Protein AF-A0A7E6DWJ2-F1 (afdb_monomer_lite)

Sequence (395 aa):
MVIEEVNFMQNHLEIEKTCRESAEALATKLNKENKTLKRISMLYMAKLGPDVITEEINIDEEDSAADPEATADTCVSVQCQKQIKELRDQIVSVQEEKKMLAIELENLKSKLVEVMEEVNKVKQEKEALNSELLDQRKVLEKCNRVSMLAVEEYEEMQVNLELEKDLRKKAESFAQEMFIEQNKLKRQSCLLLQSSAPDQQLLKALDENAKLTQLLEEERIQHQQKVKELEEQLENETLHKEIHNLKQQLELLEEDKKELELKYQNSEEKARNLKHSVDELQKRVNQSENSVPPPPPPPPPLPPPPNPIRSLMSMIRKRSHPSGSGAKKEKAAQPETTEEVTDLKRQAVEEMMDRIKKGVHLRPVSQTARPKAQPESSKGSESAVNELKGILASQ

Organism: NCBI:txid89673

InterPro domains:
  IPR024849 Shootin-1 [PTHR46606] (1-393)

pLDDT: mean 79.04, std 21.77, range [28.67, 98.62]

Radius of gyration: 56.43 Å; chains: 1; bounding box: 131×84×154 Å

Structure (mmCIF, N/CA/C/O backbone):
data_AF-A0A7E6DWJ2-F1
#
_entry.id   AF-A0A7E6DWJ2-F1
#
loop_
_atom_site.group_PDB
_atom_site.id
_atom_site.type_symbol
_atom_site.label_atom_id
_atom_site.label_alt_id
_atom_site.label_comp_id
_atom_site.label_asym_id
_atom_site.label_entity_id
_atom_site.label_seq_id
_atom_site.pdbx_PDB_ins_code
_atom_site.Cartn_x
_atom_site.Cartn_y
_atom_site.Cartn_z
_atom_site.occupancy
_atom_site.B_iso_or_equiv
_atom_site.auth_seq_id
_atom_site.auth_comp_id
_atom_site.auth_asym_id
_atom_site.auth_atom_id
_atom_site.pdbx_PDB_model_num
ATOM 1 N N . MET A 1 1 ? -13.227 -2.130 -19.692 1.00 59.56 1 MET A N 1
ATOM 2 C CA . MET A 1 1 ? -13.832 -1.956 -21.024 1.00 59.56 1 MET A CA 1
ATOM 3 C C . MET A 1 1 ? -13.736 -0.492 -21.452 1.00 59.56 1 MET A C 1
ATOM 5 O O . MET A 1 1 ? -12.669 -0.111 -21.904 1.00 59.56 1 MET A O 1
ATOM 9 N N . VAL A 1 2 ? -14.725 0.370 -21.173 1.00 69.25 2 VAL A N 1
ATOM 10 C CA . VAL A 1 2 ? -14.771 1.763 -21.688 1.00 69.25 2 VAL A CA 1
ATOM 11 C C . VAL A 1 2 ? -13.492 2.589 -21.448 1.00 69.25 2 VAL A C 1
ATOM 13 O O . VAL A 1 2 ? -13.028 3.274 -22.351 1.00 69.25 2 VAL A O 1
ATOM 16 N N . ILE A 1 3 ? -12.882 2.514 -20.258 1.00 79.31 3 ILE A N 1
ATOM 17 C CA . ILE A 1 3 ? -11.639 3.254 -19.944 1.00 79.31 3 ILE A CA 1
ATOM 18 C C . ILE A 1 3 ? -10.444 2.747 -20.777 1.00 79.31 3 ILE A C 1
ATOM 20 O O . ILE A 1 3 ? -9.579 3.529 -21.163 1.00 79.31 3 ILE A O 1
ATOM 24 N N . GLU A 1 4 ? -10.401 1.452 -21.087 1.00 83.75 4 GLU A N 1
ATOM 25 C CA . GLU A 1 4 ? -9.338 0.841 -21.895 1.00 83.75 4 GLU A CA 1
ATOM 26 C C . GLU A 1 4 ? -9.525 1.170 -23.382 1.00 83.75 4 GLU A C 1
ATOM 28 O O . GLU A 1 4 ? -8.551 1.490 -24.056 1.00 83.75 4 GLU A O 1
ATOM 33 N N . GLU A 1 5 ? -10.769 1.196 -23.872 1.00 82.00 5 GLU A N 1
ATOM 34 C CA . GLU A 1 5 ? -11.102 1.648 -25.231 1.00 82.00 5 GLU A CA 1
ATOM 35 C C . GLU A 1 5 ? -10.749 3.129 -25.437 1.00 82.00 5 GLU A C 1
ATOM 37 O O . GLU A 1 5 ? -10.119 3.477 -26.435 1.00 82.00 5 GLU A O 1
ATOM 42 N N . VAL A 1 6 ? -11.070 4.002 -24.472 1.00 88.06 6 VAL A N 1
ATOM 43 C CA . VAL A 1 6 ? -10.685 5.425 -24.513 1.00 88.06 6 VAL A CA 1
ATOM 44 C C . VAL A 1 6 ? -9.163 5.587 -24.522 1.00 88.06 6 VAL A C 1
ATOM 46 O O . VAL A 1 6 ? -8.641 6.314 -25.367 1.00 88.06 6 VAL A O 1
ATOM 49 N N . ASN A 1 7 ? -8.436 4.871 -23.656 1.00 91.31 7 ASN A N 1
ATOM 50 C CA . ASN A 1 7 ? -6.969 4.893 -23.654 1.00 91.31 7 ASN A CA 1
ATOM 51 C C . ASN A 1 7 ? -6.376 4.378 -24.978 1.00 91.31 7 ASN A C 1
ATOM 53 O O . ASN A 1 7 ? -5.409 4.955 -25.476 1.00 91.31 7 ASN A O 1
ATOM 57 N N . PHE A 1 8 ? -6.960 3.335 -25.578 1.00 92.75 8 PHE A N 1
ATOM 58 C CA . PHE A 1 8 ? -6.520 2.796 -26.866 1.00 92.75 8 PHE A CA 1
ATOM 59 C C . PHE A 1 8 ? -6.738 3.794 -28.013 1.00 92.75 8 PHE A C 1
ATOM 61 O O . PHE A 1 8 ? -5.806 4.065 -28.771 1.00 92.75 8 PHE A O 1
ATOM 68 N N . MET A 1 9 ? -7.924 4.411 -28.108 1.00 92.38 9 MET A N 1
ATOM 69 C CA . MET A 1 9 ? -8.188 5.464 -29.100 1.00 92.38 9 MET A CA 1
ATOM 70 C C . MET A 1 9 ? -7.257 6.669 -28.922 1.00 92.38 9 MET A C 1
ATOM 72 O O . MET A 1 9 ? -6.770 7.225 -29.905 1.00 92.38 9 MET A O 1
ATOM 76 N N . GLN A 1 10 ? -6.995 7.075 -27.678 1.00 91.62 10 GLN A N 1
ATOM 77 C CA . GLN A 1 10 ? -6.169 8.243 -27.385 1.00 91.62 10 GLN A CA 1
ATOM 78 C C . GLN A 1 10 ? -4.684 7.999 -27.703 1.00 91.62 10 GLN A C 1
ATOM 80 O O . GLN A 1 10 ? -4.039 8.882 -28.265 1.00 91.62 10 GLN A O 1
ATOM 85 N N . ASN A 1 11 ? -4.178 6.788 -27.448 1.00 94.50 11 ASN A N 1
ATOM 86 C CA . ASN A 1 11 ? -2.853 6.344 -27.888 1.00 94.50 11 ASN A CA 1
ATOM 87 C C . ASN A 1 11 ? -2.760 6.299 -29.428 1.00 94.50 11 ASN A C 1
ATOM 89 O O . ASN A 1 11 ? -1.833 6.858 -30.013 1.00 94.50 11 ASN A O 1
ATOM 93 N N . HIS A 1 12 ? -3.764 5.731 -30.107 1.00 94.25 12 HIS A N 1
ATOM 94 C CA . HIS A 1 12 ? -3.776 5.660 -31.570 1.00 94.25 12 HIS A CA 1
ATOM 95 C C . HIS A 1 12 ? -3.775 7.053 -32.231 1.00 94.25 12 HIS A C 1
ATOM 97 O O . HIS A 1 12 ? -3.041 7.269 -33.195 1.00 94.25 12 HIS A O 1
ATOM 103 N N . LEU A 1 13 ? -4.512 8.016 -31.665 1.00 94.88 13 LEU A N 1
ATOM 104 C CA . LEU A 1 13 ? -4.525 9.420 -32.097 1.00 94.88 13 LEU A CA 1
ATOM 105 C C . LEU A 1 13 ? -3.175 10.135 -31.875 1.00 94.88 13 LEU A C 1
ATOM 107 O O . LEU A 1 13 ? -2.822 11.046 -32.625 1.00 94.88 13 LEU A O 1
ATOM 111 N N . GLU A 1 14 ? -2.417 9.757 -30.846 1.00 95.81 14 GLU A N 1
ATOM 112 C CA . GLU A 1 14 ? -1.074 10.290 -30.579 1.00 95.81 14 GLU A CA 1
ATOM 113 C C . GLU A 1 14 ? -0.033 9.727 -31.566 1.00 95.81 14 GLU A C 1
ATOM 115 O O . GLU A 1 14 ? 0.797 10.474 -32.096 1.00 95.81 14 GLU A O 1
ATOM 120 N N . ILE A 1 15 ? -0.154 8.443 -31.920 1.00 95.50 15 ILE A N 1
ATOM 121 C CA . ILE A 1 15 ? 0.609 7.822 -33.014 1.00 95.50 15 ILE A CA 1
ATOM 122 C C . ILE A 1 15 ? 0.275 8.496 -34.356 1.00 95.50 15 ILE A C 1
ATOM 124 O O . ILE A 1 15 ? 1.183 8.876 -35.091 1.00 95.50 15 ILE A O 1
ATOM 128 N N . GLU A 1 16 ? -1.005 8.718 -34.676 1.00 94.19 16 GLU A N 1
ATOM 129 C CA . GLU A 1 16 ? -1.406 9.362 -35.937 1.00 94.19 16 GLU A CA 1
ATOM 130 C C . GLU A 1 16 ? -0.811 10.776 -36.076 1.00 94.19 16 GLU A C 1
ATOM 132 O O . GLU A 1 16 ? -0.234 11.111 -37.116 1.00 94.19 16 GLU A O 1
ATOM 137 N N . LYS A 1 17 ? -0.878 11.589 -35.011 1.00 95.62 17 LYS A N 1
ATOM 138 C CA . LYS A 1 17 ? -0.274 12.932 -34.975 1.00 95.62 17 LYS A CA 1
ATOM 139 C C . LYS A 1 17 ? 1.234 12.895 -35.198 1.00 95.62 17 LYS A C 1
ATOM 141 O O . LYS A 1 17 ? 1.729 13.593 -36.079 1.00 95.62 17 LYS A O 1
ATOM 146 N N . THR A 1 18 ? 1.959 12.067 -34.447 1.00 95.00 18 THR A N 1
ATOM 147 C CA . THR A 1 18 ? 3.427 11.996 -34.545 1.00 95.00 18 THR A CA 1
ATOM 148 C C . THR A 1 18 ? 3.890 11.455 -35.903 1.00 95.00 18 THR A C 1
ATOM 150 O O . THR A 1 18 ? 4.843 11.986 -36.482 1.00 95.00 18 THR A O 1
ATOM 153 N N . CYS A 1 19 ? 3.173 10.489 -36.489 1.00 94.19 19 CYS A N 1
ATOM 154 C CA . CYS A 1 19 ? 3.393 10.053 -37.870 1.00 94.19 19 CYS A CA 1
ATOM 155 C C . CYS A 1 19 ? 3.155 11.184 -38.885 1.00 94.19 19 CYS A C 1
ATOM 157 O O . CYS A 1 19 ? 3.979 11.382 -39.783 1.00 94.19 19 CYS A O 1
ATOM 159 N N . ARG A 1 20 ? 2.067 11.953 -38.741 1.00 96.25 20 ARG A N 1
ATOM 160 C CA . ARG A 1 20 ? 1.750 13.084 -39.626 1.00 96.25 20 ARG A CA 1
ATOM 161 C C . ARG A 1 20 ? 2.805 14.193 -39.542 1.00 96.25 20 ARG A C 1
ATOM 163 O O . ARG A 1 20 ? 3.290 14.649 -40.575 1.00 96.25 20 ARG A O 1
ATOM 170 N N . GLU A 1 21 ? 3.181 14.610 -38.337 1.00 95.69 21 GLU A N 1
ATOM 171 C CA . GLU A 1 21 ? 4.186 15.657 -38.106 1.00 95.69 21 GLU A CA 1
ATOM 172 C C . GLU A 1 21 ? 5.560 15.253 -38.668 1.00 95.69 21 GLU A C 1
ATOM 174 O O . GLU A 1 21 ? 6.230 16.056 -39.324 1.00 95.69 21 GLU A O 1
ATOM 179 N N . SER A 1 22 ? 5.942 13.981 -38.510 1.00 93.62 22 SER A N 1
ATOM 180 C CA . SER A 1 22 ? 7.148 13.406 -39.121 1.00 93.62 22 SER A CA 1
ATOM 181 C C . SER A 1 22 ? 7.098 13.439 -40.658 1.00 93.62 22 SER A C 1
ATOM 183 O O . SER A 1 22 ? 8.066 13.846 -41.308 1.00 93.62 22 SER A O 1
ATOM 185 N N . ALA A 1 23 ? 5.953 13.096 -41.261 1.00 94.56 23 ALA A N 1
ATOM 186 C CA . ALA A 1 23 ? 5.762 13.152 -42.711 1.00 94.56 23 ALA A CA 1
ATOM 187 C C . ALA A 1 23 ? 5.827 14.591 -43.263 1.00 94.56 23 ALA A C 1
ATOM 189 O O . ALA A 1 23 ? 6.467 14.828 -44.291 1.00 94.56 23 ALA A O 1
ATOM 190 N N . GLU A 1 24 ? 5.237 15.572 -42.571 1.00 94.81 24 GLU A N 1
ATOM 191 C CA . GLU A 1 24 ? 5.349 16.994 -42.930 1.00 94.81 24 GLU A CA 1
ATOM 192 C C . GLU A 1 24 ? 6.799 17.501 -42.811 1.00 94.81 24 GLU A C 1
ATOM 194 O O . GLU A 1 24 ? 7.310 18.174 -43.717 1.00 94.81 24 GLU A O 1
ATOM 199 N N . ALA A 1 25 ? 7.512 17.126 -41.745 1.00 95.31 25 ALA A N 1
ATOM 200 C CA . ALA A 1 25 ? 8.926 17.452 -41.575 1.00 95.31 25 ALA A CA 1
ATOM 201 C C . ALA A 1 25 ? 9.788 16.871 -42.715 1.00 95.31 25 ALA A C 1
ATOM 203 O O . ALA A 1 25 ? 10.591 17.596 -43.316 1.00 95.31 25 ALA A O 1
ATOM 204 N N . LEU A 1 26 ? 9.573 15.602 -43.081 1.00 94.62 26 LEU A N 1
ATOM 205 C CA . LEU A 1 26 ? 10.263 14.945 -44.193 1.00 94.62 26 LEU A CA 1
ATOM 206 C C . LEU A 1 26 ? 9.950 15.617 -45.540 1.00 94.62 26 LEU A C 1
ATOM 208 O O . LEU A 1 26 ? 10.868 15.904 -46.312 1.00 94.62 26 LEU A O 1
ATOM 212 N N . ALA A 1 27 ? 8.683 15.946 -45.806 1.00 95.31 27 ALA A N 1
ATOM 213 C CA . ALA A 1 27 ? 8.269 16.624 -47.033 1.00 95.31 27 ALA A CA 1
ATOM 214 C C . ALA A 1 27 ? 8.896 18.026 -47.165 1.00 95.31 27 ALA A C 1
ATOM 216 O O . ALA A 1 27 ? 9.383 18.395 -48.240 1.00 95.31 27 ALA A O 1
ATOM 217 N N . THR A 1 28 ? 8.960 18.810 -46.080 1.00 93.50 28 THR A N 1
ATOM 218 C CA . THR A 1 28 ? 9.635 20.121 -46.121 1.00 93.50 28 THR A CA 1
ATOM 219 C C . THR A 1 28 ? 11.152 19.996 -46.281 1.00 93.50 28 THR A C 1
ATOM 221 O O . THR A 1 28 ? 11.749 20.841 -46.957 1.00 93.50 28 THR A O 1
ATOM 224 N N . LYS A 1 29 ? 11.782 18.947 -45.731 1.00 96.06 29 LYS A N 1
ATOM 225 C CA . LYS A 1 29 ? 13.204 18.633 -45.949 1.00 96.06 29 LYS A CA 1
ATOM 226 C C . LYS A 1 29 ? 13.476 18.282 -47.416 1.00 96.06 29 LYS A C 1
ATOM 228 O O . LYS A 1 29 ? 14.264 18.979 -48.055 1.00 96.06 29 LYS A O 1
ATOM 233 N N . LEU A 1 30 ? 12.745 17.322 -47.986 1.00 94.00 30 LEU A N 1
ATOM 234 C CA . LEU A 1 30 ? 12.874 16.922 -49.394 1.00 94.00 30 LEU A CA 1
ATOM 235 C C . LEU A 1 30 ? 12.622 18.085 -50.368 1.00 94.00 30 LEU A C 1
ATOM 237 O O . LEU A 1 30 ? 13.279 18.171 -51.405 1.00 94.00 30 LEU A O 1
ATOM 241 N N . ASN A 1 31 ? 11.721 19.017 -50.040 1.00 93.88 31 ASN A N 1
ATOM 242 C CA . ASN A 1 31 ? 11.476 20.228 -50.834 1.00 93.88 31 ASN A CA 1
ATOM 243 C C . ASN A 1 31 ? 12.659 21.222 -50.757 1.00 93.88 31 ASN A C 1
ATOM 245 O O . ASN A 1 31 ? 13.070 21.777 -51.779 1.00 93.88 31 ASN A O 1
ATOM 249 N N . LYS A 1 32 ? 13.271 21.413 -49.577 1.00 95.19 32 LYS A N 1
ATOM 250 C CA . LYS A 1 32 ? 14.502 22.219 -49.409 1.00 95.19 32 LYS A CA 1
ATOM 251 C C . LYS A 1 32 ? 15.692 21.606 -50.158 1.00 95.19 32 LYS A C 1
ATOM 253 O O . LYS A 1 32 ? 16.450 22.335 -50.804 1.00 95.19 32 LYS A O 1
ATOM 258 N N . GLU A 1 33 ? 15.831 20.284 -50.111 1.00 93.69 33 GLU A N 1
ATOM 259 C CA . GLU A 1 33 ? 16.874 19.534 -50.817 1.00 93.69 33 GLU A CA 1
ATOM 260 C C . GLU A 1 33 ? 16.662 19.601 -52.334 1.00 93.69 33 GLU A C 1
ATOM 262 O O . GLU A 1 33 ? 17.566 20.036 -53.042 1.00 93.69 33 GLU A O 1
ATOM 267 N N . ASN A 1 34 ? 15.446 19.360 -52.838 1.00 94.62 34 ASN A N 1
ATOM 268 C CA . ASN A 1 34 ? 15.105 19.542 -54.256 1.00 94.62 34 ASN A CA 1
ATOM 269 C C . ASN A 1 34 ? 15.357 20.973 -54.751 1.00 94.62 34 ASN A C 1
ATOM 271 O O . ASN A 1 34 ? 15.928 21.166 -55.823 1.00 94.62 34 ASN A O 1
ATOM 275 N N . LYS A 1 35 ? 14.989 22.002 -53.975 1.00 95.31 35 LYS A N 1
ATOM 276 C CA . LYS A 1 35 ? 15.300 23.405 -54.311 1.00 95.31 35 LYS A CA 1
ATOM 277 C C . LYS A 1 35 ? 16.800 23.693 -54.319 1.00 95.31 35 LYS A C 1
ATOM 279 O O . LYS A 1 35 ? 17.231 24.646 -54.963 1.00 95.31 35 LYS A O 1
ATOM 284 N N . THR A 1 36 ? 17.608 22.910 -53.614 1.00 94.19 36 THR A N 1
ATOM 285 C CA . THR A 1 36 ? 19.070 23.045 -53.595 1.00 94.19 36 THR A CA 1
ATOM 286 C C . THR A 1 36 ? 19.700 22.282 -54.756 1.00 94.19 36 THR A C 1
ATOM 288 O O . THR A 1 36 ? 20.446 22.887 -55.518 1.00 94.19 36 THR A O 1
ATOM 291 N N . LEU A 1 37 ? 19.292 21.034 -54.998 1.00 92.38 37 LEU A N 1
ATOM 292 C CA . LEU A 1 37 ? 19.687 20.243 -56.166 1.00 92.38 37 LEU A CA 1
ATOM 293 C C . LEU A 1 37 ? 19.321 20.935 -57.484 1.00 92.38 37 LEU A C 1
ATOM 295 O O . LEU A 1 37 ? 20.170 21.022 -58.360 1.00 92.38 37 LEU A O 1
ATOM 299 N N . LYS A 1 38 ? 18.125 21.530 -57.613 1.00 93.81 38 LYS A N 1
ATOM 300 C CA . LYS A 1 38 ? 17.752 22.315 -58.806 1.00 93.81 38 LYS A CA 1
ATOM 301 C C . LYS A 1 38 ? 18.641 23.546 -59.012 1.00 93.81 38 LYS A C 1
ATOM 303 O O . LYS A 1 38 ? 18.997 23.839 -60.146 1.00 93.81 38 LYS A O 1
ATOM 308 N N . ARG A 1 39 ? 19.054 24.239 -57.941 1.00 92.81 39 ARG A N 1
ATOM 309 C CA . ARG A 1 39 ? 20.002 25.371 -58.033 1.00 92.81 39 ARG A CA 1
ATOM 310 C C . ARG A 1 39 ? 21.419 24.915 -58.395 1.00 92.81 39 ARG A C 1
ATOM 312 O O . ARG A 1 39 ? 22.073 25.591 -59.179 1.00 92.81 39 ARG A O 1
ATOM 319 N N . ILE A 1 40 ? 21.872 23.780 -57.861 1.00 90.38 40 ILE A N 1
ATOM 320 C CA . ILE A 1 40 ? 23.174 23.181 -58.191 1.00 90.38 40 ILE A CA 1
ATOM 321 C C . ILE A 1 40 ? 23.178 22.702 -59.646 1.00 90.38 40 ILE A C 1
ATOM 323 O O . ILE A 1 40 ? 24.040 23.117 -60.409 1.00 90.38 40 ILE A O 1
ATOM 327 N N . SER A 1 41 ? 22.184 21.910 -60.053 1.00 84.75 41 SER A N 1
ATOM 328 C CA . SER A 1 41 ? 22.000 21.447 -61.432 1.00 84.75 41 SER A CA 1
ATOM 329 C C . SER A 1 41 ? 21.969 22.625 -62.407 1.00 84.75 41 SER A C 1
ATOM 331 O O . SER A 1 41 ? 22.793 22.667 -63.309 1.00 84.75 41 SER A O 1
ATOM 333 N N . MET A 1 42 ? 21.145 23.651 -62.164 1.00 85.38 42 MET A N 1
ATOM 334 C CA . MET A 1 42 ? 21.114 24.867 -62.989 1.00 85.38 42 MET A CA 1
ATOM 335 C C . MET A 1 42 ? 22.480 25.577 -63.070 1.00 85.38 42 MET A C 1
ATOM 337 O O . MET A 1 42 ? 22.842 26.072 -64.132 1.00 85.38 42 MET A O 1
ATOM 341 N N . LEU A 1 43 ? 23.266 25.601 -61.987 1.00 85.19 43 LEU A N 1
ATOM 342 C CA . LEU A 1 43 ? 24.619 26.174 -61.985 1.00 85.19 43 LEU A CA 1
ATOM 343 C C . LEU A 1 43 ? 25.636 25.320 -62.765 1.00 85.19 43 LEU A C 1
ATOM 345 O O . LEU A 1 43 ? 26.552 25.879 -63.361 1.00 85.19 43 LEU A O 1
ATOM 349 N N . TYR A 1 44 ? 25.495 23.993 -62.777 1.00 82.06 44 TYR A N 1
ATOM 350 C CA . TYR A 1 44 ? 26.308 23.110 -63.622 1.00 82.06 44 TYR A CA 1
ATOM 351 C C . TYR A 1 44 ? 25.902 23.221 -65.098 1.00 82.06 44 TYR A C 1
ATOM 353 O O . TYR A 1 44 ? 26.767 23.427 -65.943 1.00 82.06 44 TYR A O 1
ATOM 361 N N . MET A 1 45 ? 24.602 23.212 -65.403 1.00 79.50 45 MET A N 1
ATOM 362 C CA . MET A 1 45 ? 24.063 23.401 -66.759 1.00 79.50 45 MET A CA 1
ATOM 363 C C . MET A 1 45 ? 24.353 24.798 -67.338 1.00 79.50 45 MET A C 1
ATOM 365 O O . MET A 1 45 ? 24.315 24.969 -68.546 1.00 79.50 45 MET A O 1
ATOM 369 N N . ALA A 1 46 ? 24.669 25.792 -66.497 1.00 77.12 46 ALA A N 1
ATOM 370 C CA . ALA A 1 46 ? 25.149 27.112 -66.923 1.00 77.12 46 ALA A CA 1
ATOM 371 C C . ALA A 1 46 ? 26.686 27.208 -67.067 1.00 77.12 46 ALA A C 1
ATOM 373 O O . ALA A 1 46 ? 27.194 28.232 -67.523 1.00 77.12 46 ALA A O 1
ATOM 374 N N . LYS A 1 47 ? 27.437 26.180 -66.644 1.00 77.94 47 LYS A N 1
ATOM 375 C CA . LYS A 1 47 ? 28.895 26.053 -66.847 1.00 77.94 47 LYS A CA 1
ATOM 376 C C . LYS A 1 47 ? 29.242 25.150 -68.027 1.00 77.94 47 LYS A C 1
ATOM 378 O O . LYS A 1 47 ? 30.275 25.351 -68.657 1.00 77.94 47 LYS A O 1
ATOM 383 N N . LEU A 1 48 ? 28.405 24.151 -68.291 1.00 70.25 48 LEU A N 1
ATOM 384 C CA . LEU A 1 48 ? 28.434 23.378 -69.523 1.00 70.25 48 LEU A CA 1
ATOM 385 C C . LEU A 1 48 ? 27.878 24.266 -70.647 1.00 70.25 48 LEU A C 1
ATOM 387 O O . LEU A 1 48 ? 26.858 24.927 -70.467 1.00 70.25 48 LEU A O 1
ATOM 391 N N . GLY A 1 49 ? 28.587 24.343 -71.775 1.00 65.44 49 GLY A N 1
ATOM 392 C CA . GLY A 1 49 ? 28.155 25.146 -72.922 1.00 65.44 49 GLY A CA 1
ATOM 393 C C . GLY A 1 49 ? 26.885 24.587 -73.582 1.00 65.44 49 GLY A C 1
ATOM 394 O O . GLY A 1 49 ? 26.528 23.435 -73.329 1.00 65.44 49 GLY A O 1
ATOM 395 N N . PRO A 1 50 ? 26.216 25.365 -74.455 1.00 62.78 50 PRO A N 1
ATOM 396 C CA . PRO A 1 50 ? 24.965 24.947 -75.096 1.00 62.78 50 PRO A CA 1
ATOM 397 C C . PRO A 1 50 ? 25.073 23.635 -75.896 1.00 62.78 50 PRO A C 1
ATOM 399 O O . PRO A 1 50 ? 24.072 22.938 -76.022 1.00 62.78 50 PRO A O 1
ATOM 402 N N . ASP A 1 51 ? 26.269 23.265 -76.365 1.00 57.97 51 ASP A N 1
ATOM 403 C CA . ASP A 1 51 ? 26.516 22.029 -77.124 1.00 57.97 51 ASP A CA 1
ATOM 404 C C . ASP A 1 51 ? 26.495 20.738 -76.275 1.00 57.97 51 ASP A C 1
ATOM 406 O O . ASP A 1 51 ? 26.520 19.649 -76.834 1.00 57.97 51 ASP A O 1
ATOM 410 N N . VAL A 1 52 ? 26.461 20.823 -74.937 1.00 58.53 52 VAL A N 1
ATOM 411 C CA . VAL A 1 52 ? 26.575 19.644 -74.043 1.00 58.53 52 VAL A CA 1
ATOM 412 C C . VAL A 1 52 ? 25.211 19.002 -73.720 1.00 58.53 52 VAL A C 1
ATOM 414 O O . VAL A 1 52 ? 25.146 17.957 -73.081 1.00 58.53 52 VAL A O 1
ATOM 417 N N . ILE A 1 53 ? 24.0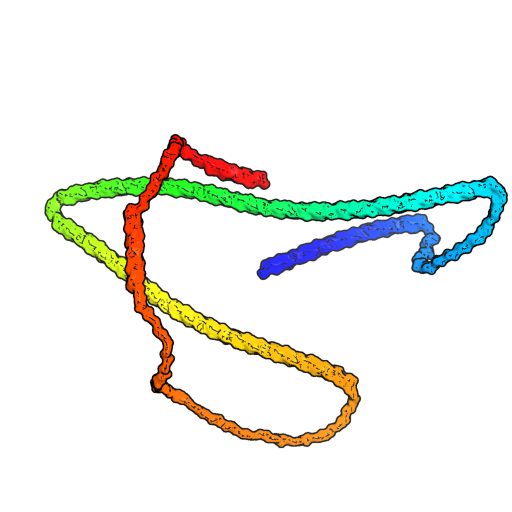96 19.612 -74.138 1.00 55.03 53 ILE A N 1
ATOM 418 C CA . ILE A 1 53 ? 22.729 19.209 -73.743 1.00 55.03 53 ILE A CA 1
ATOM 419 C C . ILE A 1 53 ? 21.998 18.493 -74.898 1.00 55.03 53 ILE A C 1
ATOM 421 O O . ILE A 1 53 ? 20.824 18.743 -75.160 1.00 55.03 53 ILE A O 1
ATOM 425 N N . THR A 1 54 ? 22.709 17.630 -75.626 1.00 49.12 54 THR A N 1
ATOM 426 C CA . THR A 1 54 ? 22.181 16.871 -76.781 1.00 49.12 54 THR A CA 1
ATOM 427 C C . THR A 1 54 ? 22.445 15.366 -76.719 1.00 49.12 54 THR A C 1
ATOM 429 O O . THR A 1 54 ? 21.794 14.622 -77.448 1.00 49.12 54 THR A O 1
ATOM 432 N N . GLU A 1 55 ? 23.323 14.891 -75.831 1.00 52.47 55 GLU A N 1
ATOM 433 C CA . GLU A 1 55 ? 23.466 13.460 -75.543 1.00 52.47 55 GLU A CA 1
ATOM 434 C C . GLU A 1 55 ? 22.391 13.020 -74.538 1.00 52.47 55 GLU A C 1
ATOM 436 O O . GLU A 1 55 ? 22.579 13.036 -73.319 1.00 52.47 55 GLU A O 1
ATOM 441 N N . GLU A 1 56 ? 21.226 12.630 -75.063 1.00 49.59 56 GLU A N 1
ATOM 442 C CA . GLU A 1 56 ? 20.282 11.799 -74.316 1.00 49.59 56 GLU A CA 1
ATOM 443 C C . GLU A 1 56 ? 20.980 10.472 -73.977 1.00 49.59 56 GLU A C 1
ATOM 445 O O . GLU A 1 56 ? 21.466 9.772 -74.866 1.00 49.59 56 GLU A O 1
ATOM 450 N N . ILE A 1 57 ? 21.076 10.137 -72.685 1.00 48.91 57 ILE A N 1
ATOM 451 C CA . ILE A 1 57 ? 21.842 8.973 -72.213 1.00 48.91 57 ILE A CA 1
ATOM 452 C C . ILE A 1 57 ? 21.066 7.687 -72.538 1.00 48.91 57 ILE A C 1
ATOM 454 O O . ILE A 1 57 ? 20.332 7.161 -71.698 1.00 48.91 57 ILE A O 1
ATOM 458 N N . ASN A 1 58 ? 21.222 7.191 -73.765 1.00 40.97 58 ASN A N 1
ATOM 459 C CA . ASN A 1 58 ? 20.639 5.930 -74.208 1.00 40.97 58 ASN A CA 1
ATOM 460 C C . ASN A 1 58 ? 21.441 4.753 -73.635 1.00 40.97 58 ASN A C 1
ATOM 462 O O . ASN A 1 58 ? 22.508 4.412 -74.142 1.00 40.97 58 ASN A O 1
ATOM 466 N N . ILE A 1 59 ? 20.936 4.150 -72.557 1.00 50.53 59 ILE A N 1
ATOM 467 C CA . ILE A 1 59 ? 21.535 2.962 -71.933 1.00 50.53 59 ILE A CA 1
ATOM 468 C C . ILE A 1 59 ? 20.971 1.713 -72.626 1.00 50.53 59 ILE A C 1
ATOM 470 O O . ILE A 1 59 ? 20.107 1.035 -72.078 1.00 50.53 59 ILE A O 1
ATOM 474 N N . ASP A 1 60 ? 21.475 1.440 -73.829 1.00 38.62 60 ASP A N 1
ATOM 475 C CA . ASP A 1 60 ? 21.376 0.137 -74.496 1.00 38.62 60 ASP A CA 1
ATOM 476 C C . ASP A 1 60 ? 22.781 -0.457 -74.675 1.00 38.62 60 ASP A C 1
ATOM 478 O O . ASP A 1 60 ? 23.787 0.257 -74.700 1.00 38.62 60 ASP A O 1
ATOM 482 N N . GLU A 1 61 ? 22.852 -1.782 -74.754 1.00 49.81 61 GLU A N 1
ATOM 483 C CA . GLU A 1 61 ? 24.097 -2.548 -74.696 1.00 49.81 61 GLU A CA 1
ATOM 484 C C . GLU A 1 61 ? 24.791 -2.640 -76.070 1.00 49.81 61 GLU A C 1
ATOM 486 O O . GLU A 1 61 ? 24.294 -3.310 -76.972 1.00 49.81 61 GLU A O 1
ATOM 491 N N . GLU A 1 62 ? 25.996 -2.073 -76.210 1.00 38.94 62 GLU A N 1
ATOM 492 C CA . GLU A 1 62 ? 26.966 -2.521 -77.224 1.00 38.94 62 GLU A CA 1
ATOM 493 C C . GLU A 1 62 ? 28.247 -3.037 -76.555 1.00 38.94 62 GLU A C 1
ATOM 495 O O . GLU A 1 62 ? 29.150 -2.277 -76.197 1.00 38.94 62 GLU A O 1
ATOM 500 N N . ASP A 1 63 ? 28.340 -4.364 -76.429 1.00 42.78 63 ASP A N 1
ATOM 501 C CA . ASP A 1 63 ? 29.567 -5.085 -76.070 1.00 42.78 63 ASP A CA 1
ATOM 502 C C . ASP A 1 63 ? 30.536 -5.087 -77.269 1.00 42.78 63 ASP A C 1
ATOM 504 O O . ASP A 1 63 ? 30.725 -6.079 -77.979 1.00 42.78 63 ASP A O 1
ATOM 508 N N . SER A 1 64 ? 31.082 -3.905 -77.567 1.00 38.28 64 SER A N 1
ATOM 509 C CA . SER A 1 64 ? 31.956 -3.673 -78.716 1.00 38.28 64 SER A CA 1
ATOM 510 C C . SER A 1 64 ? 33.355 -4.234 -78.451 1.00 38.28 64 SER A C 1
ATOM 512 O O . SER A 1 64 ? 34.296 -3.517 -78.099 1.00 38.28 64 SER A O 1
ATOM 514 N N . ALA A 1 65 ? 33.490 -5.548 -78.640 1.00 46.72 65 ALA A N 1
ATOM 515 C CA . ALA A 1 65 ? 34.752 -6.284 -78.658 1.00 46.72 65 ALA A CA 1
ATOM 516 C C . ALA A 1 65 ? 35.596 -5.936 -79.906 1.00 46.72 65 ALA A C 1
ATOM 518 O O . ALA A 1 65 ? 35.916 -6.787 -80.738 1.00 46.72 65 ALA A O 1
ATOM 519 N N . ALA A 1 66 ? 35.941 -4.656 -80.046 1.00 36.28 66 ALA A N 1
ATOM 520 C CA . ALA A 1 66 ? 36.798 -4.129 -81.095 1.00 36.28 66 ALA A CA 1
ATOM 521 C C . ALA A 1 66 ? 38.264 -4.493 -80.814 1.00 36.28 66 ALA A C 1
ATOM 523 O O . ALA A 1 66 ? 38.996 -3.732 -80.182 1.00 36.28 66 ALA A O 1
ATOM 524 N N . ASP A 1 67 ? 38.682 -5.666 -81.291 1.00 42.88 67 ASP A N 1
ATOM 525 C CA . ASP A 1 67 ? 40.083 -6.084 -81.333 1.00 42.88 67 ASP A CA 1
ATOM 526 C C . ASP A 1 67 ? 40.883 -5.244 -82.350 1.00 42.88 67 ASP A C 1
ATOM 528 O O . ASP A 1 67 ? 40.559 -5.250 -83.543 1.00 42.88 67 ASP A O 1
ATOM 532 N N . PRO 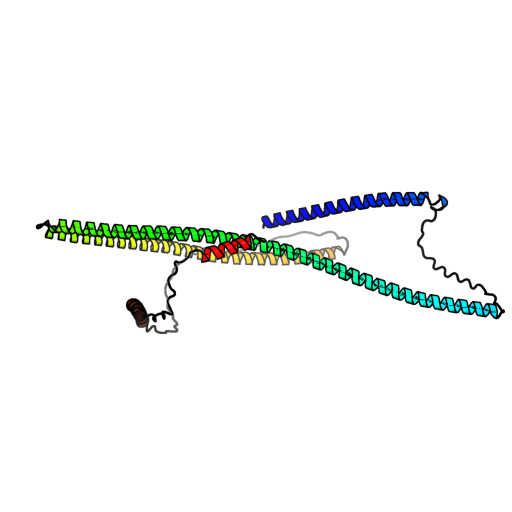A 1 68 ? 41.942 -4.532 -81.925 1.00 42.97 68 PRO A N 1
ATOM 533 C CA . PRO A 1 68 ? 42.920 -3.946 -82.813 1.00 42.97 68 PRO A CA 1
ATOM 534 C C . PRO A 1 68 ? 44.205 -4.784 -82.754 1.00 42.97 68 PRO A C 1
ATOM 536 O O . PRO A 1 68 ? 45.128 -4.444 -82.005 1.00 42.97 68 PRO A O 1
ATOM 539 N N . GLU A 1 69 ? 44.307 -5.833 -83.582 1.00 44.06 69 GLU A N 1
ATOM 540 C CA . GLU A 1 69 ? 45.560 -6.577 -83.804 1.00 44.06 69 GLU A CA 1
ATOM 541 C C . GLU A 1 69 ? 46.575 -5.700 -84.576 1.00 44.06 69 GLU A C 1
ATOM 543 O O . GLU A 1 69 ? 46.911 -5.904 -85.744 1.00 44.06 69 GLU A O 1
ATOM 548 N N . ALA A 1 70 ? 47.042 -4.643 -83.912 1.00 40.69 70 ALA A N 1
ATOM 549 C CA . ALA A 1 70 ? 47.992 -3.678 -84.429 1.00 40.69 70 ALA A CA 1
ATOM 550 C C . ALA A 1 70 ? 49.378 -4.329 -84.498 1.00 40.69 70 ALA A C 1
ATOM 552 O O . ALA A 1 70 ? 50.089 -4.434 -83.496 1.00 40.69 70 ALA A O 1
ATOM 553 N N . THR A 1 71 ? 49.752 -4.767 -85.701 1.00 49.16 71 THR A N 1
ATOM 554 C CA . THR A 1 71 ? 51.017 -5.443 -86.010 1.00 49.16 71 THR A CA 1
ATOM 555 C C . THR A 1 71 ? 52.224 -4.666 -85.478 1.00 49.16 71 THR A C 1
ATOM 557 O O . THR A 1 71 ? 52.657 -3.676 -86.071 1.00 49.16 71 THR A O 1
ATOM 560 N N . ALA A 1 72 ? 52.781 -5.120 -84.355 1.00 47.59 72 ALA A N 1
ATOM 561 C CA . ALA A 1 72 ? 53.924 -4.481 -83.721 1.00 47.59 72 ALA A CA 1
ATOM 562 C C . ALA A 1 72 ? 55.234 -4.892 -84.411 1.00 47.59 72 ALA A C 1
ATOM 564 O O . ALA A 1 72 ? 55.696 -6.029 -84.263 1.00 47.59 72 ALA A O 1
ATOM 565 N N . ASP A 1 73 ? 55.864 -3.950 -85.119 1.00 54.00 73 ASP A N 1
ATOM 566 C CA . ASP A 1 73 ? 57.210 -4.122 -85.670 1.00 54.00 73 ASP A CA 1
ATOM 567 C C . ASP A 1 73 ? 58.185 -4.575 -84.573 1.00 54.00 73 ASP A C 1
ATOM 569 O O . ASP A 1 73 ? 58.429 -3.887 -83.575 1.00 54.00 73 ASP A O 1
ATOM 573 N N . THR A 1 74 ? 58.752 -5.771 -84.741 1.00 53.72 74 THR A N 1
ATOM 574 C CA . THR A 1 74 ? 59.601 -6.380 -83.715 1.00 53.72 74 THR A CA 1
ATOM 575 C C . THR A 1 74 ? 60.961 -5.690 -83.682 1.00 53.72 74 THR A C 1
ATOM 577 O O . THR A 1 74 ? 61.848 -5.972 -84.485 1.00 53.72 74 THR A O 1
ATOM 580 N N . CYS A 1 75 ? 61.131 -4.786 -82.716 1.00 55.41 75 CYS A N 1
ATOM 581 C CA . CYS A 1 75 ? 62.353 -4.020 -82.488 1.00 55.41 75 CYS A CA 1
ATOM 582 C C . CYS A 1 75 ? 63.589 -4.941 -82.363 1.00 55.41 75 CYS A C 1
ATOM 584 O O . CYS A 1 75 ? 63.792 -5.605 -81.344 1.00 55.41 75 CYS A O 1
ATOM 586 N N . VAL A 1 76 ? 64.432 -4.983 -83.402 1.00 59.22 76 VAL A N 1
ATOM 587 C CA . VAL A 1 76 ? 65.562 -5.935 -83.517 1.00 59.22 76 VAL A CA 1
ATOM 588 C C . VAL A 1 76 ? 66.765 -5.547 -82.634 1.00 59.22 76 VAL A C 1
ATOM 590 O O . VAL A 1 76 ? 67.673 -6.345 -82.410 1.00 59.22 76 VAL A O 1
ATOM 593 N N . SER A 1 77 ? 66.788 -4.329 -82.081 1.00 77.06 77 SER A N 1
ATOM 594 C CA . SER A 1 77 ? 67.866 -3.880 -81.192 1.00 77.06 77 SER A CA 1
ATOM 595 C C . SER A 1 77 ? 67.810 -4.571 -79.824 1.00 77.06 77 SER A C 1
ATOM 597 O O . SER A 1 77 ? 66.841 -4.435 -79.078 1.00 77.06 77 SER A O 1
ATOM 599 N N . VAL A 1 78 ? 68.905 -5.234 -79.440 1.00 78.31 78 VAL A N 1
ATOM 600 C CA . VAL A 1 78 ? 69.064 -5.917 -78.139 1.00 78.31 78 VAL A CA 1
ATOM 601 C C . VAL A 1 78 ? 68.806 -4.981 -76.948 1.00 78.31 78 VAL A C 1
ATOM 603 O O . VAL A 1 78 ? 68.297 -5.413 -75.916 1.00 78.31 78 VAL A O 1
ATOM 606 N N . GLN A 1 79 ? 69.121 -3.688 -77.075 1.00 80.06 79 GLN A N 1
ATOM 607 C CA . GLN A 1 79 ? 68.880 -2.703 -76.015 1.00 80.06 79 GLN A CA 1
ATOM 608 C C . GLN A 1 79 ? 67.388 -2.352 -75.883 1.00 80.06 79 GLN A C 1
ATOM 610 O O . GLN A 1 79 ? 66.873 -2.293 -74.769 1.00 80.06 79 GLN A O 1
ATOM 615 N N . CYS A 1 80 ? 66.686 -2.243 -77.014 1.00 82.19 80 CYS A N 1
ATOM 616 C CA . CYS A 1 80 ? 65.233 -2.070 -77.084 1.00 82.19 80 CYS A CA 1
ATOM 617 C C . CYS A 1 80 ? 64.510 -3.255 -76.419 1.00 82.19 80 CYS A C 1
ATOM 619 O O . CYS A 1 80 ? 63.650 -3.070 -75.563 1.00 82.19 80 CYS A O 1
ATOM 621 N N . GLN A 1 81 ? 64.931 -4.486 -76.730 1.00 83.81 81 GLN A N 1
ATOM 622 C CA . GLN A 1 81 ? 64.357 -5.708 -76.155 1.00 83.81 81 GLN A CA 1
ATOM 623 C C . GLN A 1 81 ? 64.583 -5.820 -74.639 1.00 83.81 81 GLN A C 1
ATOM 625 O O . GLN A 1 81 ? 63.679 -6.248 -73.922 1.00 83.81 81 GLN A O 1
ATOM 630 N N . LYS A 1 82 ? 65.749 -5.392 -74.130 1.00 87.44 82 LYS A N 1
ATOM 631 C CA . LYS A 1 82 ? 66.006 -5.320 -72.681 1.00 87.44 82 LYS A CA 1
ATOM 632 C C . LYS A 1 82 ? 65.069 -4.335 -71.983 1.00 87.44 82 LYS A C 1
ATOM 634 O O . LYS A 1 82 ? 64.447 -4.721 -71.001 1.00 87.44 82 LYS A O 1
ATOM 639 N N . GLN A 1 83 ? 64.912 -3.122 -72.517 1.00 90.62 83 GLN A N 1
ATOM 640 C CA . GLN A 1 83 ? 64.005 -2.114 -71.953 1.00 90.62 83 GLN A CA 1
ATOM 641 C C . GLN A 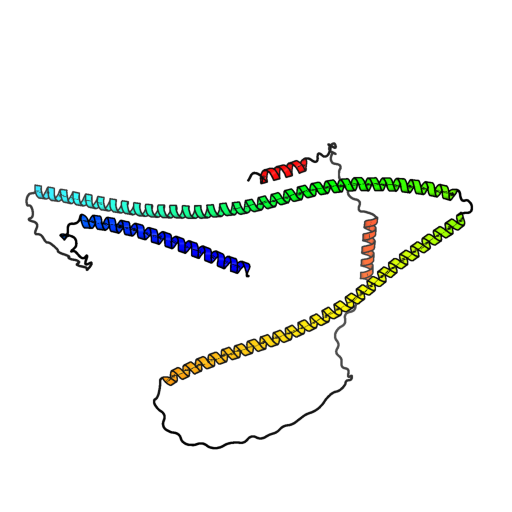1 83 ? 62.537 -2.563 -72.013 1.00 90.62 83 GLN A C 1
ATOM 643 O O . GLN A 1 83 ? 61.808 -2.407 -71.040 1.00 90.62 83 GLN A O 1
ATOM 648 N N . ILE A 1 84 ? 62.112 -3.196 -73.113 1.00 89.00 84 ILE A N 1
ATOM 649 C CA . ILE A 1 84 ? 60.770 -3.788 -73.235 1.00 89.00 84 ILE A CA 1
ATOM 650 C C . ILE A 1 84 ? 60.555 -4.891 -72.189 1.00 89.00 84 ILE A C 1
ATOM 652 O O . ILE A 1 84 ? 59.465 -4.976 -71.625 1.00 89.00 84 ILE A O 1
ATOM 656 N N . LYS A 1 85 ? 61.563 -5.728 -71.896 1.00 91.56 85 LYS A N 1
ATOM 657 C CA . LYS A 1 85 ? 61.448 -6.718 -70.815 1.00 91.56 85 LYS A CA 1
ATOM 658 C C . LYS A 1 85 ? 61.378 -6.046 -69.444 1.00 91.56 85 LYS A C 1
ATOM 660 O O . LYS A 1 85 ? 60.477 -6.356 -68.682 1.00 91.56 85 LYS A O 1
ATOM 665 N N . GLU A 1 86 ? 62.280 -5.117 -69.148 1.00 93.69 86 GLU A N 1
ATOM 666 C CA . GLU A 1 86 ? 62.337 -4.426 -67.855 1.00 93.69 86 GLU A CA 1
ATOM 667 C C . GLU A 1 86 ? 61.024 -3.686 -67.541 1.00 93.69 86 GLU A C 1
ATOM 669 O O . GLU A 1 86 ? 60.496 -3.813 -66.440 1.00 93.69 86 GLU A O 1
ATOM 674 N N . LEU A 1 87 ? 60.426 -3.019 -68.534 1.00 94.31 87 LEU A N 1
ATOM 675 C CA . LEU A 1 87 ? 59.105 -2.397 -68.405 1.00 94.31 87 LEU A CA 1
ATOM 676 C C . LEU A 1 87 ? 57.974 -3.425 -68.224 1.00 94.31 87 LEU A C 1
ATOM 678 O O . LEU A 1 87 ? 57.041 -3.166 -67.471 1.00 94.31 87 LEU A O 1
ATOM 682 N N . ARG A 1 88 ? 58.040 -4.600 -68.867 1.00 93.75 88 ARG A N 1
ATOM 683 C CA . ARG A 1 88 ? 57.069 -5.691 -68.642 1.00 93.75 88 ARG A CA 1
ATOM 684 C C . ARG A 1 88 ? 57.188 -6.272 -67.235 1.00 93.75 88 ARG A C 1
ATOM 686 O O . ARG A 1 88 ? 56.169 -6.430 -66.573 1.00 93.75 88 ARG A O 1
ATOM 693 N N . ASP A 1 89 ? 58.406 -6.535 -66.771 1.00 95.06 89 ASP A N 1
ATOM 694 C CA . ASP A 1 89 ? 58.682 -7.040 -65.424 1.00 95.06 89 ASP A CA 1
ATOM 695 C C . ASP A 1 89 ? 58.200 -6.021 -64.358 1.00 95.06 89 ASP A C 1
ATOM 697 O O . ASP A 1 89 ? 57.561 -6.405 -63.378 1.00 95.06 89 ASP A O 1
ATOM 701 N N . GLN A 1 90 ? 58.390 -4.712 -64.591 1.00 96.50 90 GLN A N 1
ATOM 702 C CA . GLN A 1 90 ? 57.827 -3.637 -63.756 1.00 96.50 90 GLN A CA 1
ATOM 703 C C . GLN A 1 90 ? 56.289 -3.593 -63.787 1.00 96.50 90 GLN A C 1
ATOM 705 O O . GLN A 1 90 ? 55.661 -3.471 -62.736 1.00 96.50 90 GLN A O 1
ATOM 710 N N . ILE A 1 91 ? 55.661 -3.723 -64.965 1.00 95.94 91 ILE A N 1
ATOM 711 C CA . ILE A 1 91 ? 54.193 -3.782 -65.093 1.00 95.94 91 ILE A CA 1
ATOM 712 C C . ILE A 1 91 ? 53.625 -4.979 -64.319 1.00 95.94 91 ILE A C 1
ATOM 714 O O . ILE A 1 91 ? 52.582 -4.838 -63.683 1.00 95.94 91 ILE A O 1
ATOM 718 N N . VAL A 1 92 ? 54.304 -6.131 -64.329 1.00 96.06 92 VAL A N 1
ATOM 719 C CA . VAL A 1 92 ? 53.904 -7.307 -63.539 1.00 96.06 92 VAL A CA 1
ATOM 720 C C . VAL A 1 92 ? 54.012 -7.023 -62.038 1.00 96.06 92 VAL A C 1
ATOM 722 O O . VAL A 1 92 ? 53.018 -7.226 -61.344 1.00 96.06 92 VAL A O 1
ATOM 725 N N . SER A 1 93 ? 55.130 -6.464 -61.548 1.00 96.94 93 SER A N 1
ATOM 726 C CA . SER A 1 93 ? 55.279 -6.076 -60.127 1.00 96.94 93 SER A CA 1
ATOM 727 C C . SER A 1 93 ? 54.151 -5.143 -59.676 1.00 96.94 93 SER A C 1
ATOM 729 O O . SER A 1 93 ? 53.432 -5.439 -58.725 1.00 96.94 93 SER A O 1
ATOM 731 N N . VAL A 1 94 ? 53.893 -4.072 -60.436 1.00 96.75 94 VAL A N 1
ATOM 732 C CA . VAL A 1 94 ? 52.832 -3.099 -60.126 1.00 96.75 94 VAL A CA 1
ATOM 733 C C . VAL A 1 94 ? 51.432 -3.727 -60.214 1.00 96.75 94 VAL A C 1
ATOM 735 O O . VAL A 1 94 ? 50.536 -3.345 -59.461 1.00 96.75 94 VAL A O 1
ATOM 738 N N . GLN A 1 95 ? 51.207 -4.716 -61.088 1.00 96.50 95 GLN A N 1
ATOM 739 C CA . GLN A 1 95 ? 49.951 -5.476 -61.114 1.00 96.50 95 GLN A CA 1
ATOM 740 C C . GLN A 1 95 ? 49.795 -6.421 -59.915 1.00 96.50 95 GLN A C 1
ATOM 742 O O . GLN A 1 95 ? 48.667 -6.636 -59.470 1.00 96.50 95 GLN A O 1
ATOM 747 N N . GLU A 1 96 ? 50.877 -6.994 -59.392 1.00 96.50 96 GLU A N 1
ATOM 748 C CA . GLU A 1 96 ? 50.861 -7.841 -58.195 1.00 96.50 96 GLU A CA 1
ATOM 749 C C . GLU A 1 96 ? 50.667 -7.004 -56.925 1.00 96.50 96 GLU A C 1
ATOM 751 O O . GLU A 1 96 ? 49.755 -7.286 -56.147 1.00 96.50 96 GLU A O 1
ATOM 756 N N . GLU A 1 97 ? 51.394 -5.895 -56.787 1.00 96.88 97 GLU A N 1
ATOM 757 C CA . GLU A 1 97 ? 51.187 -4.882 -55.745 1.00 96.88 97 GLU A CA 1
ATOM 758 C C . GLU A 1 97 ? 49.741 -4.356 -55.756 1.00 96.88 97 GLU A C 1
ATOM 760 O O . GLU A 1 97 ? 49.079 -4.324 -54.718 1.00 96.88 97 GLU A O 1
ATOM 765 N N . LYS A 1 98 ? 49.187 -4.037 -56.937 1.00 96.38 98 LYS A N 1
ATOM 766 C CA . LYS A 1 98 ? 47.779 -3.626 -57.089 1.00 96.38 98 LYS A CA 1
ATOM 767 C C . LYS A 1 98 ? 46.792 -4.704 -56.624 1.00 96.38 98 LYS A C 1
ATOM 769 O O . LYS A 1 98 ? 45.774 -4.357 -56.028 1.00 96.38 98 LYS A O 1
ATOM 774 N N . LYS A 1 99 ? 47.056 -5.992 -56.888 1.00 97.69 99 LYS A N 1
ATOM 775 C CA . LYS A 1 99 ? 46.207 -7.103 -56.409 1.00 97.69 99 LYS A CA 1
ATOM 776 C C . LYS A 1 99 ? 46.268 -7.221 -54.885 1.00 97.69 99 LYS A C 1
ATOM 778 O O . LYS A 1 99 ? 45.220 -7.335 -54.257 1.00 97.69 99 LYS A O 1
ATOM 783 N N . MET A 1 100 ? 47.463 -7.137 -54.297 1.00 97.69 100 MET A N 1
ATOM 784 C CA . MET A 1 100 ? 47.645 -7.179 -52.842 1.00 97.69 100 MET A CA 1
ATOM 785 C C . MET A 1 100 ? 46.925 -6.015 -52.151 1.00 97.69 100 MET A C 1
ATOM 787 O O . MET A 1 100 ? 46.108 -6.248 -51.263 1.00 97.69 100 MET A O 1
ATOM 791 N N . LEU A 1 101 ? 47.122 -4.783 -52.629 1.00 97.38 101 LEU A N 1
ATOM 792 C CA . LEU A 1 101 ? 46.447 -3.595 -52.097 1.00 97.38 101 LEU A CA 1
ATOM 793 C C . LEU A 1 101 ? 44.918 -3.655 -52.259 1.00 97.38 101 LEU A C 1
ATOM 795 O O . LEU A 1 101 ? 44.196 -3.182 -51.385 1.00 97.38 101 LEU A O 1
ATOM 799 N N . ALA A 1 102 ? 44.401 -4.261 -53.334 1.00 97.44 102 ALA A N 1
ATOM 800 C CA . ALA A 1 102 ? 42.961 -4.477 -53.497 1.00 97.44 102 ALA A CA 1
ATOM 801 C C . ALA A 1 102 ? 42.401 -5.475 -52.464 1.00 97.44 102 ALA A C 1
ATOM 803 O O . ALA A 1 102 ? 41.331 -5.239 -51.903 1.00 97.44 102 ALA A O 1
ATOM 804 N N . ILE A 1 103 ? 43.135 -6.554 -52.170 1.00 97.31 103 ILE A N 1
ATOM 805 C CA . ILE A 1 103 ? 42.770 -7.537 -51.136 1.00 97.31 103 ILE A CA 1
ATOM 806 C C . ILE A 1 103 ? 42.828 -6.901 -49.738 1.00 97.31 103 ILE A C 1
ATOM 808 O O . ILE A 1 103 ? 41.922 -7.102 -48.931 1.00 97.31 103 ILE A O 1
ATOM 812 N N . GLU A 1 104 ? 43.855 -6.107 -49.434 1.00 97.81 104 GLU A N 1
ATOM 813 C CA . GLU A 1 104 ? 43.953 -5.369 -48.167 1.00 97.81 104 GLU A CA 1
ATOM 814 C C . GLU A 1 104 ? 42.811 -4.358 -47.999 1.00 97.81 104 GLU A C 1
ATOM 816 O O . GLU A 1 104 ? 42.189 -4.304 -46.938 1.00 97.81 104 GLU A O 1
ATOM 821 N N . LEU A 1 105 ? 42.479 -3.613 -49.057 1.00 97.12 105 LEU A N 1
ATOM 822 C CA . LEU A 1 105 ? 41.377 -2.652 -49.073 1.00 97.12 105 LEU A CA 1
ATOM 823 C C . LEU A 1 105 ? 40.017 -3.326 -48.830 1.00 97.12 105 LEU A C 1
ATOM 825 O O . LEU A 1 105 ? 39.207 -2.792 -48.072 1.00 97.12 105 LEU A O 1
ATOM 829 N N . GLU A 1 106 ? 39.767 -4.506 -49.405 1.00 97.50 106 GLU A N 1
ATOM 830 C CA . GLU A 1 106 ? 38.519 -5.246 -49.166 1.00 97.50 106 GLU A CA 1
ATOM 831 C C . GLU A 1 106 ? 38.458 -5.842 -47.749 1.00 97.50 106 GLU A C 1
ATOM 833 O O . GLU A 1 106 ? 37.442 -5.720 -47.063 1.00 97.50 106 GLU A O 1
ATOM 838 N N . ASN A 1 107 ? 39.574 -6.376 -47.244 1.00 97.62 107 ASN A N 1
ATOM 839 C CA . ASN A 1 107 ? 39.685 -6.825 -45.852 1.00 97.62 107 ASN A CA 1
ATOM 840 C C . ASN A 1 107 ? 39.464 -5.680 -44.843 1.00 97.62 107 ASN A C 1
ATOM 842 O O . ASN A 1 107 ? 38.916 -5.903 -43.761 1.00 97.62 107 ASN A O 1
ATOM 846 N N . LEU A 1 108 ? 39.885 -4.454 -45.172 1.00 97.88 108 LEU A N 1
ATOM 847 C CA . LEU A 1 108 ? 39.639 -3.266 -44.350 1.00 97.88 108 LEU A CA 1
ATOM 848 C C . LEU A 1 108 ? 38.177 -2.799 -44.419 1.00 97.88 108 LEU A C 1
ATOM 850 O O . LEU A 1 108 ? 37.649 -2.366 -43.395 1.00 97.88 108 LEU A O 1
ATOM 854 N N . LYS A 1 109 ? 37.496 -2.933 -45.567 1.00 97.75 109 LYS A N 1
ATOM 855 C CA . LYS A 1 109 ? 36.044 -2.694 -45.663 1.00 97.75 109 LYS A CA 1
ATOM 856 C C . LYS A 1 109 ? 35.244 -3.674 -44.806 1.00 97.75 109 LYS A C 1
ATOM 858 O O . LYS A 1 109 ? 34.376 -3.216 -44.072 1.00 97.75 109 LYS A O 1
ATOM 863 N N . SER A 1 110 ? 35.545 -4.978 -44.865 1.00 98.00 110 SER A N 1
ATOM 864 C CA . SER A 1 110 ? 34.857 -5.997 -44.049 1.00 98.00 110 SER A CA 1
ATOM 865 C C . SER A 1 110 ? 34.923 -5.629 -42.565 1.00 98.00 110 SER A C 1
ATOM 867 O O . SER A 1 110 ? 33.895 -5.409 -41.928 1.00 98.00 110 SER A O 1
ATOM 869 N N . LYS A 1 111 ? 36.137 -5.374 -42.061 1.00 98.12 111 LYS A N 1
ATOM 870 C CA . LYS A 1 111 ? 36.373 -4.944 -40.674 1.00 98.12 111 LYS A CA 1
ATOM 871 C C . LYS A 1 111 ? 35.676 -3.631 -40.316 1.00 98.12 111 LYS A C 1
ATOM 873 O O . LYS A 1 111 ? 35.252 -3.460 -39.177 1.00 98.12 111 LYS A O 1
ATOM 878 N N . LEU A 1 112 ? 35.551 -2.696 -41.259 1.00 97.88 112 LEU A N 1
ATOM 879 C CA . LEU A 1 112 ? 34.801 -1.459 -41.040 1.00 97.88 112 LEU A CA 1
ATOM 880 C C . LEU A 1 112 ? 33.295 -1.731 -40.894 1.00 97.88 112 LEU A C 1
ATOM 882 O O . LEU A 1 112 ? 32.665 -1.121 -40.034 1.00 97.88 112 LEU A O 1
ATOM 886 N N . VAL A 1 113 ? 32.726 -2.650 -41.682 1.00 98.25 113 VAL A N 1
ATOM 887 C CA . VAL A 1 113 ? 31.324 -3.084 -41.545 1.00 98.25 113 VAL A CA 1
ATOM 888 C C . VAL A 1 113 ? 31.110 -3.804 -40.212 1.00 98.25 113 VAL A C 1
ATOM 890 O O . VAL A 1 113 ? 30.261 -3.371 -39.440 1.00 98.25 113 VAL A O 1
ATOM 893 N N . GLU A 1 114 ? 31.942 -4.796 -39.886 1.00 98.00 114 GLU A N 1
ATOM 894 C CA . GLU A 1 114 ? 31.911 -5.542 -38.614 1.00 98.00 114 GLU A CA 1
ATOM 895 C C . GLU A 1 114 ? 31.934 -4.597 -37.391 1.00 98.00 114 GLU A C 1
ATOM 897 O O . GLU A 1 114 ? 31.124 -4.719 -36.470 1.00 98.00 114 GLU A O 1
ATOM 902 N N . VAL A 1 115 ? 32.820 -3.592 -37.400 1.00 98.25 115 VAL A N 1
ATOM 903 C CA . VAL A 1 115 ? 32.908 -2.586 -36.328 1.00 98.25 115 VAL A CA 1
ATOM 904 C C . VAL A 1 115 ? 31.698 -1.646 -36.314 1.00 98.25 115 VAL A C 1
ATOM 906 O O . VAL A 1 115 ? 31.249 -1.266 -35.233 1.00 98.25 115 VAL A O 1
ATOM 909 N N . MET A 1 116 ? 31.134 -1.268 -37.467 1.00 97.44 116 MET A N 1
ATOM 910 C CA . MET A 1 116 ? 29.904 -0.464 -37.510 1.00 97.44 116 MET A CA 1
ATOM 911 C C . MET A 1 116 ? 28.691 -1.230 -36.969 1.00 97.44 116 MET A C 1
ATOM 913 O O . MET A 1 116 ? 27.869 -0.634 -36.271 1.00 97.44 116 MET A O 1
ATOM 917 N N . GLU A 1 117 ? 28.581 -2.527 -37.257 1.00 97.94 117 GLU A N 1
ATOM 918 C CA . GLU A 1 117 ? 27.512 -3.393 -36.752 1.00 97.94 117 GLU A CA 1
ATOM 919 C C . GLU A 1 117 ? 27.588 -3.538 -35.229 1.00 97.94 117 GLU A C 1
ATOM 921 O O . GLU A 1 117 ? 26.616 -3.217 -34.541 1.00 97.94 117 GLU A O 1
ATOM 926 N N . GLU A 1 118 ? 28.754 -3.891 -34.679 1.00 98.06 118 GLU A N 1
ATOM 927 C CA . GLU A 1 118 ? 28.929 -4.034 -33.228 1.00 98.06 118 GLU A CA 1
ATOM 928 C C . GLU A 1 118 ? 28.750 -2.686 -32.494 1.00 98.06 118 GLU A C 1
ATOM 930 O O . GLU A 1 118 ? 28.105 -2.625 -31.448 1.00 98.06 118 GLU A O 1
ATOM 935 N N . VAL A 1 119 ? 29.202 -1.565 -33.075 1.00 98.25 119 VAL A N 1
ATOM 936 C CA . VAL A 1 119 ? 28.937 -0.214 -32.535 1.00 98.25 119 VAL A CA 1
ATOM 937 C C . VAL A 1 119 ? 27.445 0.137 -32.552 1.00 98.25 119 VAL A C 1
ATOM 939 O O . VAL A 1 119 ? 26.980 0.854 -31.664 1.00 98.25 119 VAL A O 1
ATOM 942 N N . ASN A 1 120 ? 26.673 -0.329 -33.535 1.00 97.62 120 ASN A N 1
ATOM 943 C CA . ASN A 1 120 ? 25.229 -0.088 -33.583 1.00 97.62 120 ASN A CA 1
ATOM 944 C C . ASN A 1 120 ? 24.461 -0.988 -32.605 1.00 97.62 120 ASN A C 1
ATOM 946 O O . ASN A 1 120 ? 23.560 -0.499 -31.924 1.00 97.62 120 ASN A O 1
ATOM 950 N N . LYS A 1 121 ? 24.875 -2.248 -32.449 1.00 98.38 121 LYS A N 1
ATOM 951 C CA . LYS A 1 121 ? 24.376 -3.166 -31.417 1.00 98.38 121 LYS A CA 1
ATOM 952 C C . LYS A 1 121 ? 24.609 -2.615 -30.005 1.00 98.38 121 LYS A C 1
ATOM 954 O O . LYS A 1 121 ? 23.657 -2.477 -29.244 1.00 98.38 121 LYS A O 1
ATOM 959 N N . VAL A 1 122 ? 25.826 -2.162 -29.688 1.00 98.12 122 VAL A N 1
ATOM 960 C CA . VAL A 1 122 ? 26.150 -1.557 -28.379 1.00 98.12 122 VAL A CA 1
ATOM 961 C C . VAL A 1 122 ? 25.350 -0.269 -28.109 1.00 98.12 122 VAL A C 1
ATOM 963 O O . VAL A 1 122 ? 25.032 0.025 -26.955 1.00 98.12 122 VAL A O 1
ATOM 966 N N . LYS A 1 123 ? 24.960 0.503 -29.139 1.00 98.12 123 LYS A N 1
ATOM 967 C CA . LYS A 1 123 ? 24.009 1.625 -28.963 1.00 98.12 123 LYS A CA 1
ATOM 968 C C . LYS A 1 123 ? 22.616 1.129 -28.578 1.00 98.12 123 LYS A C 1
ATOM 970 O O . LYS A 1 123 ? 22.061 1.647 -27.617 1.00 98.12 123 LYS A O 1
ATOM 975 N N . GLN A 1 124 ? 22.085 0.126 -29.279 1.00 98.06 124 GLN A N 1
ATOM 976 C CA . GLN A 1 124 ? 20.765 -0.451 -28.994 1.00 98.06 124 GLN A CA 1
ATOM 977 C C . GLN A 1 124 ? 20.708 -1.061 -27.585 1.00 98.06 124 GLN A C 1
ATOM 979 O O . GLN A 1 124 ? 19.780 -0.781 -26.831 1.00 98.06 124 GLN A O 1
ATOM 984 N N . GLU A 1 125 ? 21.737 -1.814 -27.186 1.00 97.94 125 GLU A N 1
ATOM 985 C CA . GLU A 1 125 ? 21.878 -2.363 -25.829 1.00 97.94 125 GLU A CA 1
ATOM 986 C C . GLU A 1 125 ? 21.940 -1.251 -24.766 1.00 97.94 125 GLU A C 1
ATOM 988 O O . GLU A 1 125 ? 21.281 -1.334 -23.730 1.00 97.94 125 GLU A O 1
ATOM 993 N N . LYS A 1 126 ? 22.671 -0.160 -25.037 1.00 97.88 126 LYS A N 1
ATOM 994 C CA . LYS A 1 126 ? 22.733 1.016 -24.154 1.00 97.88 126 LYS A CA 1
ATOM 995 C C . LYS A 1 126 ? 21.397 1.763 -24.064 1.00 97.88 126 LYS A C 1
ATOM 997 O O . LYS A 1 126 ? 21.052 2.262 -22.996 1.00 97.88 126 LYS A O 1
ATOM 1002 N N . GLU A 1 127 ? 20.660 1.883 -25.162 1.00 98.06 127 GLU A N 1
ATOM 1003 C CA . GLU A 1 127 ? 19.337 2.517 -25.197 1.00 98.06 127 GLU A CA 1
ATOM 1004 C C . GLU A 1 127 ? 18.308 1.683 -24.419 1.00 98.06 127 GLU A C 1
ATOM 1006 O O . GLU A 1 127 ? 17.595 2.237 -23.579 1.00 98.06 127 GLU A O 1
ATOM 1011 N N . ALA A 1 128 ? 18.324 0.356 -24.583 1.00 98.06 128 ALA A N 1
ATOM 1012 C CA . ALA A 1 128 ? 17.532 -0.572 -23.778 1.00 98.06 128 ALA A CA 1
ATOM 1013 C C . ALA A 1 128 ? 17.867 -0.457 -22.278 1.00 98.06 128 ALA A C 1
ATOM 1015 O O . ALA A 1 128 ? 16.968 -0.213 -21.471 1.00 98.06 128 ALA A O 1
ATOM 1016 N N . LEU A 1 129 ? 19.150 -0.517 -21.902 1.00 98.31 129 LEU A N 1
ATOM 1017 C CA . LEU A 1 129 ? 19.591 -0.391 -20.507 1.00 98.31 129 LEU A CA 1
ATOM 1018 C C . LEU A 1 129 ? 19.211 0.965 -19.886 1.00 98.31 129 LEU A C 1
ATOM 1020 O O . LEU A 1 129 ? 18.802 1.020 -18.729 1.00 98.31 129 LEU A O 1
ATOM 1024 N N . ASN A 1 130 ? 19.292 2.064 -20.645 1.00 97.81 130 ASN A N 1
ATOM 1025 C CA . ASN A 1 130 ? 18.827 3.375 -20.181 1.00 97.81 130 ASN A CA 1
ATOM 1026 C C . ASN A 1 130 ? 17.311 3.401 -19.932 1.00 97.81 130 ASN A C 1
ATOM 1028 O O . ASN A 1 130 ? 16.869 4.048 -18.981 1.00 97.81 130 ASN A O 1
ATOM 1032 N N . SER A 1 131 ? 16.516 2.712 -20.760 1.00 97.81 131 SER A N 1
ATOM 1033 C CA . SER A 1 131 ? 15.069 2.597 -20.539 1.00 97.81 131 SER A CA 1
ATOM 1034 C C . SER A 1 131 ? 14.751 1.776 -19.285 1.00 97.81 131 SER A C 1
ATOM 1036 O O . SER A 1 131 ? 13.941 2.210 -18.465 1.00 97.81 131 SER A O 1
ATOM 1038 N N . GLU A 1 132 ? 15.471 0.671 -19.058 1.00 98.00 132 GLU A N 1
ATOM 1039 C CA . GLU A 1 132 ? 15.300 -0.159 -17.864 1.00 98.00 132 GLU A CA 1
ATOM 1040 C C . GLU A 1 132 ? 15.698 0.598 -16.589 1.00 98.00 132 GLU A C 1
ATOM 1042 O O . GLU A 1 132 ? 14.928 0.628 -15.634 1.00 98.00 132 GLU A O 1
ATOM 1047 N N . LEU A 1 133 ? 16.841 1.295 -16.577 1.00 98.06 133 LEU A N 1
ATOM 1048 C CA . LEU A 1 133 ? 17.270 2.136 -15.448 1.00 98.06 133 LEU A CA 1
ATOM 1049 C C . LEU A 1 133 ? 16.250 3.237 -15.109 1.00 98.06 133 LEU A C 1
ATOM 1051 O O . LEU A 1 133 ? 16.070 3.590 -13.940 1.00 98.06 133 LEU A O 1
ATOM 1055 N N . LEU A 1 134 ? 15.570 3.782 -16.120 1.00 97.88 134 LEU A N 1
ATOM 1056 C CA . LEU A 1 134 ? 14.531 4.793 -15.945 1.00 97.88 134 LEU A CA 1
ATOM 1057 C C . LEU A 1 134 ? 13.230 4.193 -15.377 1.00 97.88 134 LEU A C 1
ATOM 1059 O O . LEU A 1 134 ? 12.573 4.843 -14.564 1.00 97.88 134 LEU A O 1
ATOM 1063 N N . ASP A 1 135 ? 12.880 2.952 -15.720 1.00 97.31 135 ASP A N 1
ATOM 1064 C CA . ASP A 1 135 ? 11.750 2.241 -15.106 1.00 97.31 135 ASP A CA 1
ATOM 1065 C C . ASP A 1 135 ? 12.071 1.706 -13.700 1.00 97.31 135 ASP A C 1
ATOM 1067 O O . ASP A 1 135 ? 11.245 1.847 -12.795 1.00 97.31 135 ASP A O 1
ATOM 1071 N N . GLN A 1 136 ? 13.289 1.209 -13.460 1.00 97.19 136 GLN A N 1
ATOM 1072 C CA . GLN A 1 136 ? 13.788 0.871 -12.122 1.00 97.19 136 GLN A CA 1
ATOM 1073 C C . GLN A 1 136 ? 13.733 2.094 -11.189 1.00 97.19 136 GLN A C 1
ATOM 1075 O O . GLN A 1 136 ? 13.270 1.977 -10.053 1.00 97.19 136 GLN A O 1
ATOM 1080 N N . ARG A 1 137 ? 14.098 3.292 -11.678 1.00 96.69 137 ARG A N 1
ATOM 1081 C CA . ARG A 1 137 ? 13.937 4.556 -10.936 1.00 96.69 137 ARG A CA 1
ATOM 1082 C C . ARG A 1 137 ? 12.470 4.838 -10.580 1.00 96.69 137 ARG A C 1
ATOM 1084 O O . ARG A 1 137 ? 12.185 5.083 -9.412 1.00 96.69 137 ARG A O 1
ATOM 1091 N N . LYS A 1 138 ? 11.527 4.727 -11.528 1.00 97.31 138 LYS A N 1
ATOM 1092 C CA . LYS A 1 138 ? 10.079 4.894 -11.249 1.00 97.31 138 LYS A CA 1
ATOM 1093 C C . LYS A 1 138 ? 9.553 3.889 -10.218 1.00 97.31 138 LYS A C 1
ATOM 1095 O O . LYS A 1 138 ? 8.587 4.182 -9.515 1.00 97.31 138 LYS A O 1
ATOM 1100 N N . VAL A 1 139 ? 10.115 2.679 -10.166 1.00 97.31 139 VAL A N 1
ATOM 1101 C CA . VAL A 1 139 ? 9.768 1.674 -9.147 1.00 97.31 139 VAL A CA 1
ATOM 1102 C C . VAL A 1 139 ? 10.333 2.082 -7.786 1.00 97.31 139 VAL A C 1
ATOM 1104 O O . VAL A 1 139 ? 9.584 2.081 -6.812 1.00 97.31 139 VAL A O 1
ATOM 1107 N N . LEU A 1 140 ? 11.595 2.515 -7.721 1.00 96.06 140 LEU A N 1
ATOM 1108 C CA . LEU A 1 140 ? 12.220 3.007 -6.489 1.00 96.06 140 LEU A CA 1
ATOM 1109 C C . LEU A 1 140 ? 11.478 4.224 -5.909 1.00 96.06 140 LEU A C 1
ATOM 1111 O O . LEU A 1 140 ? 11.169 4.233 -4.723 1.00 96.06 140 LEU A O 1
ATOM 1115 N N . GLU A 1 141 ? 11.092 5.196 -6.740 1.00 95.44 141 GLU A N 1
ATOM 1116 C CA . GLU A 1 141 ? 10.280 6.359 -6.339 1.00 95.44 141 GLU A CA 1
ATOM 1117 C C . GLU A 1 141 ? 8.937 5.945 -5.705 1.00 95.44 141 GLU A C 1
ATOM 1119 O O . GLU A 1 141 ? 8.524 6.496 -4.681 1.00 95.44 141 GLU A O 1
ATOM 1124 N N . LYS A 1 142 ? 8.261 4.930 -6.266 1.00 96.31 142 LYS A N 1
ATOM 1125 C CA . LYS A 1 142 ? 7.021 4.372 -5.693 1.00 96.31 142 LYS A CA 1
ATOM 1126 C C . LYS A 1 142 ? 7.281 3.677 -4.355 1.00 96.31 142 LYS A C 1
ATOM 1128 O O . LYS A 1 142 ? 6.523 3.895 -3.412 1.00 96.31 142 LYS A O 1
ATOM 1133 N N . CYS A 1 143 ? 8.342 2.876 -4.257 1.00 95.69 143 CYS A N 1
ATOM 1134 C CA . CYS A 1 143 ? 8.733 2.194 -3.022 1.00 95.69 143 CYS A CA 1
ATOM 1135 C C . CYS A 1 143 ? 9.113 3.184 -1.911 1.00 95.69 143 CYS A C 1
ATOM 1137 O O . CYS A 1 143 ? 8.668 3.018 -0.775 1.00 95.69 143 CYS A O 1
ATOM 1139 N N . ASN A 1 144 ? 9.853 4.247 -2.233 1.00 95.50 144 ASN A N 1
ATOM 1140 C CA . ASN A 1 144 ? 10.212 5.299 -1.283 1.00 95.50 144 ASN A CA 1
ATOM 1141 C C . ASN A 1 144 ? 8.963 6.056 -0.802 1.00 95.50 144 ASN A C 1
ATOM 1143 O O . ASN A 1 144 ? 8.804 6.255 0.401 1.00 95.50 144 ASN A O 1
ATOM 1147 N N . ARG A 1 145 ? 8.012 6.372 -1.696 1.00 95.94 145 ARG A N 1
ATOM 1148 C CA . ARG A 1 145 ? 6.723 6.978 -1.311 1.00 95.94 145 ARG A CA 1
ATOM 1149 C C . ARG A 1 145 ? 5.898 6.087 -0.374 1.00 95.94 145 ARG A C 1
ATOM 1151 O O . ARG A 1 145 ? 5.348 6.590 0.599 1.00 95.94 145 ARG A O 1
ATOM 1158 N N . VAL A 1 146 ? 5.796 4.785 -0.651 1.00 96.81 146 VAL A N 1
ATOM 1159 C CA . VAL A 1 146 ? 5.089 3.839 0.239 1.00 96.81 146 VAL A CA 1
ATOM 1160 C C . VAL A 1 146 ? 5.809 3.717 1.586 1.00 96.81 146 VAL A C 1
ATOM 1162 O O . VAL A 1 146 ? 5.161 3.673 2.627 1.00 96.81 146 VAL A O 1
ATOM 1165 N N . SER A 1 147 ? 7.143 3.739 1.581 1.00 95.75 147 SER A N 1
ATOM 1166 C CA . SER A 1 147 ? 7.951 3.687 2.804 1.00 95.75 147 SER A CA 1
ATOM 1167 C C . SER A 1 147 ? 7.801 4.952 3.661 1.00 95.75 147 SER A C 1
ATOM 1169 O O . SER A 1 147 ? 7.786 4.848 4.883 1.00 95.75 147 SER A O 1
ATOM 1171 N N . MET A 1 148 ? 7.633 6.133 3.048 1.00 94.19 148 MET A N 1
ATOM 1172 C CA . MET A 1 148 ? 7.304 7.369 3.772 1.00 94.19 148 MET A CA 1
ATOM 1173 C C . MET A 1 148 ? 5.933 7.288 4.447 1.00 94.19 148 MET A C 1
ATOM 1175 O O . MET A 1 148 ? 5.831 7.592 5.630 1.00 94.19 148 MET A O 1
ATOM 1179 N N . LEU A 1 149 ? 4.904 6.819 3.733 1.00 95.44 149 LEU A N 1
ATOM 1180 C CA . LEU A 1 149 ? 3.561 6.654 4.304 1.00 95.44 149 LEU A CA 1
ATOM 1181 C C . LEU A 1 149 ? 3.575 5.684 5.498 1.00 95.44 149 LEU A C 1
ATOM 1183 O O . LEU A 1 149 ? 2.990 5.983 6.532 1.00 95.44 149 LEU A O 1
ATOM 1187 N N . ALA A 1 150 ? 4.323 4.580 5.410 1.00 95.81 150 ALA A N 1
ATOM 1188 C CA . ALA A 1 150 ? 4.488 3.642 6.524 1.00 95.81 150 ALA A CA 1
ATOM 1189 C C . ALA A 1 150 ? 5.230 4.246 7.741 1.00 95.81 150 ALA A C 1
ATOM 1191 O O . ALA A 1 150 ? 4.980 3.839 8.876 1.00 95.81 150 ALA A O 1
ATOM 1192 N N . VAL A 1 151 ? 6.127 5.220 7.531 1.00 95.19 151 VAL A N 1
ATOM 1193 C CA . VAL A 1 151 ? 6.746 6.005 8.617 1.00 95.19 151 VAL A CA 1
ATOM 1194 C C . VAL A 1 151 ? 5.734 6.961 9.247 1.00 95.19 151 VAL A C 1
ATOM 1196 O O . VAL A 1 151 ? 5.660 7.040 10.469 1.00 95.19 151 VAL A O 1
ATOM 1199 N N . GLU A 1 152 ? 4.938 7.655 8.435 1.00 94.12 152 GLU A N 1
ATOM 1200 C CA . GLU A 1 152 ? 3.913 8.601 8.894 1.00 94.12 152 GLU A CA 1
ATOM 1201 C C . GLU A 1 152 ? 2.808 7.886 9.703 1.00 94.12 152 GLU A C 1
ATOM 1203 O O . GLU A 1 152 ? 2.478 8.321 10.807 1.00 94.12 152 GLU A O 1
ATOM 1208 N N . GLU A 1 153 ? 2.327 6.729 9.233 1.00 96.00 153 GLU A N 1
ATOM 1209 C CA . GLU A 1 153 ? 1.386 5.861 9.961 1.00 96.00 153 GLU A CA 1
ATOM 1210 C C . GLU A 1 153 ? 1.976 5.328 11.283 1.00 96.00 153 GLU A C 1
ATOM 1212 O O . GLU A 1 153 ? 1.278 5.258 12.300 1.00 96.00 153 GLU A O 1
ATOM 1217 N N . TYR A 1 154 ? 3.269 4.977 11.309 1.00 95.12 154 TYR A N 1
ATOM 1218 C CA . TYR A 1 154 ? 3.946 4.546 12.537 1.00 95.12 154 TYR A CA 1
ATOM 1219 C C . TYR A 1 154 ? 4.087 5.691 13.552 1.00 95.12 154 TYR A C 1
ATOM 1221 O O . TYR A 1 154 ? 3.846 5.486 14.744 1.00 95.12 154 TYR A O 1
ATOM 1229 N N . GLU A 1 155 ? 4.449 6.894 13.098 1.00 94.00 155 GLU A N 1
ATOM 1230 C CA . GLU A 1 155 ? 4.542 8.090 13.942 1.00 94.00 155 GLU A CA 1
ATOM 1231 C C . GLU A 1 155 ? 3.177 8.446 14.557 1.00 94.00 155 GLU A C 1
ATOM 1233 O O . GLU A 1 155 ? 3.096 8.676 15.768 1.00 94.00 155 GLU A O 1
ATOM 1238 N N . GLU A 1 156 ? 2.091 8.402 13.776 1.00 96.38 156 GLU A N 1
ATOM 1239 C CA . GLU A 1 156 ? 0.730 8.604 14.290 1.00 96.38 156 GLU A CA 1
ATOM 1240 C C . GLU A 1 156 ? 0.344 7.524 15.319 1.00 96.38 156 GLU A C 1
ATOM 1242 O O . GLU A 1 156 ? -0.134 7.839 16.415 1.00 96.38 156 GLU A O 1
ATOM 1247 N N . MET A 1 157 ? 0.602 6.246 15.020 1.00 96.19 157 MET A N 1
ATOM 1248 C CA . MET A 1 157 ? 0.333 5.143 15.947 1.00 96.19 157 MET A CA 1
ATOM 1249 C C . MET A 1 157 ? 1.131 5.278 17.256 1.00 96.19 157 MET A C 1
ATOM 1251 O O . MET A 1 157 ? 0.597 4.993 18.331 1.00 96.19 157 MET A O 1
ATOM 1255 N N . GLN A 1 158 ? 2.381 5.750 17.204 1.00 95.62 158 GLN A N 1
ATOM 1256 C CA . GLN A 1 158 ? 3.203 5.985 18.394 1.00 95.62 158 GLN A CA 1
ATOM 1257 C C . GLN A 1 158 ? 2.641 7.121 19.270 1.00 95.62 158 GLN A C 1
ATOM 1259 O O . GLN A 1 158 ? 2.639 6.994 20.499 1.00 95.62 158 GLN A O 1
ATOM 1264 N N . VAL A 1 159 ? 2.120 8.197 18.665 1.00 96.81 159 VAL A N 1
ATOM 1265 C CA . VAL A 1 159 ? 1.438 9.291 19.385 1.00 96.81 159 VAL A CA 1
ATOM 1266 C C . VAL A 1 159 ? 0.143 8.796 20.037 1.00 96.81 159 VAL A C 1
ATOM 1268 O O . VAL A 1 159 ? -0.069 9.020 21.233 1.00 96.81 159 VAL A O 1
ATOM 1271 N N . ASN A 1 160 ? -0.689 8.066 19.290 1.00 97.25 160 ASN A N 1
ATOM 1272 C CA . ASN A 1 160 ? -1.943 7.500 19.794 1.00 97.25 160 ASN A CA 1
ATOM 1273 C C . ASN A 1 160 ? -1.709 6.521 20.961 1.00 97.25 160 ASN A C 1
ATOM 1275 O O . ASN A 1 160 ? -2.430 6.569 21.959 1.00 97.25 160 ASN A O 1
ATOM 1279 N N . LEU A 1 161 ? -0.654 5.701 20.897 1.00 97.06 161 LEU A N 1
ATOM 1280 C CA . LEU A 1 161 ? -0.273 4.778 21.968 1.00 97.06 161 LEU A CA 1
ATOM 1281 C C . LEU A 1 161 ? 0.125 5.495 23.272 1.00 97.06 161 LEU A C 1
ATOM 1283 O O . LEU A 1 161 ? -0.198 5.008 24.357 1.00 97.06 161 LEU A O 1
ATOM 1287 N N . GLU A 1 162 ? 0.835 6.629 23.219 1.00 98.00 162 GLU A N 1
ATOM 1288 C CA . GLU A 1 162 ? 1.162 7.363 24.454 1.00 98.00 162 GLU A CA 1
ATOM 1289 C C . GLU A 1 162 ? -0.051 8.106 25.026 1.00 98.00 162 GLU A C 1
ATOM 1291 O O . GLU A 1 162 ? -0.236 8.108 26.245 1.00 98.00 162 GLU A O 1
ATOM 1296 N N . LEU A 1 163 ? -0.944 8.619 24.171 1.00 98.25 163 LEU A N 1
ATOM 1297 C CA . LEU A 1 163 ? -2.237 9.151 24.605 1.00 98.25 163 LEU A CA 1
ATOM 1298 C C . LEU A 1 163 ? -3.091 8.076 25.302 1.00 98.25 163 LEU A C 1
ATOM 1300 O O . LEU A 1 163 ? -3.640 8.345 26.373 1.00 98.25 163 LEU A O 1
ATOM 1304 N N . GLU A 1 164 ? -3.169 6.857 24.756 1.00 98.06 164 GLU A N 1
ATOM 1305 C CA . GLU A 1 164 ? -3.905 5.747 25.376 1.00 98.06 164 GLU A CA 1
ATOM 1306 C C . GLU A 1 164 ? -3.325 5.389 26.752 1.00 98.06 164 GLU A C 1
ATOM 1308 O O . GLU A 1 164 ? -4.067 5.323 27.735 1.00 98.06 164 GLU A O 1
ATOM 1313 N N . LYS A 1 165 ? -1.995 5.240 26.863 1.00 98.25 165 LYS A N 1
ATOM 1314 C CA . LYS A 1 165 ? -1.324 5.006 28.154 1.00 98.25 165 LYS A CA 1
ATOM 1315 C C . LYS A 1 165 ? -1.668 6.098 29.166 1.00 98.25 165 LYS A C 1
ATOM 1317 O O . LYS A 1 165 ? -1.904 5.790 30.330 1.00 98.25 165 LYS A O 1
ATOM 1322 N N . ASP A 1 166 ? -1.691 7.365 28.762 1.00 98.50 166 ASP A N 1
ATOM 1323 C CA . ASP A 1 166 ? -1.989 8.485 29.656 1.00 98.50 166 ASP A CA 1
ATOM 1324 C C . ASP A 1 166 ? -3.459 8.550 30.085 1.00 98.50 166 ASP A C 1
ATOM 1326 O O . ASP A 1 166 ? -3.750 8.837 31.250 1.00 98.50 166 ASP A O 1
ATOM 1330 N N . LEU A 1 167 ? -4.391 8.251 29.178 1.00 98.50 167 LEU A N 1
ATOM 1331 C CA . LEU A 1 167 ? -5.809 8.088 29.504 1.00 98.50 167 LEU A CA 1
ATOM 1332 C C . LEU A 1 167 ? -6.020 6.901 30.451 1.00 98.50 167 LEU A C 1
ATOM 1334 O O . LEU A 1 167 ? -6.754 7.022 31.433 1.00 98.50 167 LEU A O 1
ATOM 1338 N N . ARG A 1 168 ? -5.305 5.792 30.231 1.00 98.50 168 ARG A N 1
ATOM 1339 C CA . ARG A 1 168 ? -5.315 4.616 31.103 1.00 98.50 168 ARG A CA 1
ATOM 1340 C C . ARG A 1 168 ? -4.791 4.928 32.506 1.00 98.50 168 ARG A C 1
ATOM 1342 O O . ARG A 1 168 ? -5.490 4.632 33.470 1.00 98.50 168 ARG A O 1
ATOM 1349 N N . LYS A 1 169 ? -3.627 5.585 32.637 1.00 98.62 169 LYS A N 1
ATOM 1350 C CA . LYS A 1 169 ? -3.071 6.042 33.932 1.00 98.62 169 LYS A CA 1
ATOM 1351 C C . LYS A 1 169 ? -4.118 6.863 34.711 1.00 98.62 169 LYS A C 1
ATOM 1353 O O . LYS A 1 169 ? -4.344 6.632 35.902 1.00 98.62 169 LYS A O 1
ATOM 1358 N N . LYS A 1 170 ? -4.802 7.795 34.031 1.00 98.44 170 LYS A N 1
ATOM 1359 C CA . LYS A 1 170 ? -5.861 8.650 34.608 1.00 98.44 170 LYS A CA 1
ATOM 1360 C C . LYS A 1 170 ? -7.093 7.841 35.035 1.00 98.44 170 LYS A C 1
ATOM 1362 O O . LYS A 1 170 ? -7.573 8.031 36.150 1.00 98.44 170 LYS A O 1
ATOM 1367 N N . ALA A 1 171 ? -7.564 6.911 34.204 1.00 98.25 171 ALA A N 1
ATOM 1368 C CA . ALA A 1 171 ? -8.693 6.035 34.520 1.00 98.25 171 ALA A CA 1
ATOM 1369 C C . ALA A 1 171 ? -8.401 5.095 35.706 1.00 98.25 171 ALA A C 1
ATOM 1371 O O . ALA A 1 171 ? -9.241 4.944 36.590 1.00 98.25 171 ALA A O 1
ATOM 1372 N N . GLU A 1 172 ? -7.198 4.516 35.773 1.00 98.25 172 GLU A N 1
ATOM 1373 C CA . GLU A 1 172 ? -6.756 3.679 36.896 1.00 98.25 172 GLU A CA 1
ATOM 1374 C C . GLU A 1 172 ? -6.667 4.484 38.203 1.00 98.25 172 GLU A C 1
ATOM 1376 O O . GLU A 1 172 ? -7.079 3.992 39.254 1.00 98.25 172 GLU A O 1
ATOM 1381 N N . SER A 1 173 ? -6.212 5.740 38.138 1.00 98.31 173 SER A N 1
ATOM 1382 C CA . SER A 1 173 ? -6.164 6.651 39.294 1.00 98.31 173 SER A CA 1
ATOM 1383 C C . SER A 1 173 ? -7.570 7.024 39.784 1.00 98.31 173 SER A C 1
ATOM 1385 O O . SER A 1 173 ? -7.865 6.911 40.973 1.00 98.31 173 SER A O 1
ATOM 1387 N N . PHE A 1 174 ? -8.469 7.385 38.864 1.00 98.06 174 PHE A N 1
ATOM 1388 C CA . PHE A 1 174 ? -9.866 7.709 39.170 1.00 98.06 174 PHE A CA 1
ATOM 1389 C C . PHE A 1 174 ? -10.632 6.512 39.759 1.00 98.06 174 PHE A C 1
ATOM 1391 O O . PHE A 1 174 ? -11.387 6.662 40.719 1.00 98.06 174 PHE A O 1
ATOM 1398 N N . ALA A 1 175 ? -10.403 5.300 39.241 1.00 98.19 175 ALA A N 1
ATOM 1399 C CA . ALA A 1 175 ? -11.000 4.080 39.782 1.00 98.19 175 ALA A CA 1
ATOM 1400 C C . ALA A 1 175 ? -10.520 3.777 41.215 1.00 98.19 175 ALA A C 1
ATOM 1402 O O . ALA A 1 175 ? -11.323 3.366 42.055 1.00 98.19 175 ALA A O 1
ATOM 1403 N N . GLN A 1 176 ? -9.238 4.017 41.518 1.00 98.38 176 GLN A N 1
ATOM 1404 C CA . GLN A 1 176 ? -8.696 3.887 42.877 1.00 98.38 176 GLN A CA 1
ATOM 1405 C C . GLN A 1 176 ? -9.318 4.912 43.835 1.00 98.38 176 GLN A C 1
ATOM 1407 O O . GLN A 1 176 ? -9.738 4.542 44.932 1.00 98.38 176 GLN A O 1
ATOM 1412 N N . GLU A 1 177 ? -9.439 6.175 43.418 1.00 98.06 177 GLU A N 1
ATOM 1413 C CA . GLU A 1 177 ? -10.063 7.235 44.218 1.00 98.06 177 GLU A CA 1
ATOM 1414 C C . GLU A 1 177 ? -11.548 6.942 44.491 1.00 98.06 177 GLU A C 1
ATOM 1416 O O . GLU A 1 177 ? -11.968 6.925 45.651 1.00 98.06 177 GLU A O 1
ATOM 1421 N N . MET A 1 178 ? -12.325 6.575 43.463 1.00 96.69 178 MET A N 1
ATOM 1422 C CA . MET A 1 178 ? -13.720 6.147 43.636 1.00 96.69 178 MET A CA 1
ATOM 1423 C C . MET A 1 178 ? -13.857 4.928 44.557 1.00 96.69 178 MET A C 1
ATOM 1425 O O . MET A 1 178 ? -14.789 4.871 45.360 1.00 96.69 178 MET A O 1
ATOM 1429 N N . PHE A 1 179 ? -12.949 3.950 44.481 1.00 97.12 179 PHE A N 1
ATOM 1430 C CA . PHE A 1 179 ? -12.968 2.792 45.378 1.00 97.12 179 PHE A CA 1
ATOM 1431 C C . PHE A 1 179 ? -12.672 3.189 46.832 1.00 97.12 179 PHE A C 1
ATOM 1433 O O . PHE A 1 179 ? -13.297 2.665 47.758 1.00 97.12 179 PHE A O 1
ATOM 1440 N N . ILE A 1 180 ? -11.764 4.142 47.057 1.00 97.94 180 ILE A N 1
ATOM 1441 C CA . ILE A 1 180 ? -11.474 4.692 48.386 1.00 97.94 180 ILE A CA 1
ATOM 1442 C C . ILE A 1 180 ? -12.697 5.441 48.939 1.00 97.94 180 ILE A C 1
ATOM 1444 O O . ILE A 1 180 ? -13.107 5.162 50.069 1.00 97.94 180 ILE A O 1
ATOM 1448 N N . GLU A 1 181 ? -13.330 6.318 48.154 1.00 97.12 181 GLU A N 1
ATOM 1449 C CA . GLU A 1 181 ? -14.538 7.045 48.578 1.00 97.12 181 GLU A CA 1
ATOM 1450 C C . GLU A 1 181 ? -15.736 6.121 48.811 1.00 97.12 181 GLU A C 1
ATOM 1452 O O . GLU A 1 181 ? -16.407 6.229 49.838 1.00 97.12 181 GLU A O 1
ATOM 1457 N N . GLN A 1 182 ? -15.966 5.132 47.943 1.00 96.06 182 GLN A N 1
ATOM 1458 C CA . GLN A 1 182 ? -17.029 4.149 48.152 1.00 96.06 182 GLN A CA 1
ATOM 1459 C C . GLN A 1 182 ? -16.819 3.368 49.461 1.00 96.06 182 GLN A C 1
ATOM 1461 O O . GLN A 1 182 ? -17.779 3.112 50.189 1.00 96.06 182 GLN A O 1
ATOM 1466 N N . ASN A 1 183 ? -15.575 3.020 49.809 1.00 94.56 183 ASN A N 1
ATOM 1467 C CA . ASN A 1 183 ? -15.265 2.359 51.078 1.00 94.56 183 ASN A CA 1
ATOM 1468 C C . ASN A 1 183 ? -15.401 3.293 52.295 1.00 94.56 183 ASN A C 1
ATOM 1470 O O . ASN A 1 183 ? -15.850 2.839 53.350 1.00 94.56 183 ASN A O 1
ATOM 1474 N N . LYS A 1 184 ? -15.073 4.588 52.172 1.00 96.44 184 LYS A N 1
ATOM 1475 C CA . LYS A 1 184 ? -15.362 5.597 53.212 1.00 96.44 184 LYS A CA 1
ATOM 1476 C C . LYS A 1 184 ? -16.871 5.712 53.450 1.00 96.44 184 LYS A C 1
ATOM 1478 O O . LYS A 1 184 ? -17.315 5.580 54.590 1.00 96.44 184 LYS A O 1
ATOM 1483 N N . LEU A 1 185 ? -17.658 5.867 52.384 1.00 94.44 185 LEU A N 1
ATOM 1484 C CA . LEU A 1 185 ? -19.113 6.016 52.451 1.00 94.44 185 LEU A CA 1
ATOM 1485 C C . LEU A 1 185 ? -19.800 4.754 53.000 1.00 94.44 185 LEU A C 1
ATOM 1487 O O . LEU A 1 185 ? -20.644 4.855 53.889 1.00 94.44 185 LEU A O 1
ATOM 1491 N N . LYS A 1 186 ? -19.381 3.555 52.564 1.00 92.06 186 LYS A N 1
ATOM 1492 C CA . LYS A 1 186 ? -19.849 2.269 53.120 1.00 92.06 186 LYS A CA 1
ATOM 1493 C C . LYS A 1 186 ? -19.598 2.162 54.628 1.00 92.06 186 LYS A C 1
ATOM 1495 O O . LYS A 1 186 ? -20.479 1.716 55.359 1.00 92.06 186 LYS A O 1
ATOM 1500 N N . ARG A 1 187 ? -18.431 2.603 55.118 1.00 93.19 187 ARG A N 1
ATOM 1501 C CA . ARG A 1 187 ? -18.122 2.628 56.562 1.00 93.19 187 ARG A CA 1
ATOM 1502 C C . ARG A 1 187 ? -19.010 3.617 57.324 1.00 93.19 187 ARG A C 1
ATOM 1504 O O . ARG A 1 187 ? -19.535 3.253 58.369 1.00 93.19 187 ARG A O 1
ATOM 1511 N N . GLN A 1 188 ? -19.215 4.826 56.798 1.00 90.69 188 GLN A N 1
ATOM 1512 C CA . GLN A 1 188 ? -20.103 5.827 57.410 1.00 90.69 188 GLN A CA 1
ATOM 1513 C C . GLN A 1 188 ? -21.562 5.343 57.468 1.00 90.69 188 GLN A C 1
ATOM 1515 O O . GLN A 1 188 ? -22.200 5.437 58.514 1.00 90.69 188 GLN A O 1
ATOM 1520 N N . SER A 1 189 ? -22.064 4.758 56.377 1.00 86.44 189 SER A N 1
ATOM 1521 C CA . SER A 1 189 ? -23.401 4.155 56.307 1.00 86.44 189 SER A CA 1
ATOM 1522 C C . SER A 1 189 ? -23.572 3.013 57.318 1.00 86.44 189 SER A C 1
ATOM 1524 O O . SER A 1 189 ? -24.561 2.991 58.046 1.00 86.44 189 SER A O 1
ATOM 1526 N N . CYS A 1 190 ? -22.583 2.119 57.436 1.00 83.50 190 CYS A N 1
ATOM 1527 C CA . CYS A 1 190 ? -22.596 1.033 58.419 1.00 83.50 190 CYS A CA 1
ATOM 1528 C C . CYS A 1 190 ? -22.652 1.548 59.871 1.00 83.50 190 CYS A C 1
ATOM 1530 O O . CYS A 1 190 ? -23.417 1.024 60.677 1.00 83.50 190 CYS A O 1
ATOM 1532 N N . LEU A 1 191 ? -21.906 2.612 60.196 1.00 83.25 191 LEU A N 1
ATOM 1533 C CA . LEU A 1 191 ? -21.928 3.238 61.526 1.00 83.25 191 LEU A CA 1
ATOM 1534 C C . LEU A 1 191 ? -23.282 3.893 61.848 1.00 83.25 191 LEU A C 1
ATOM 1536 O O . LEU A 1 191 ? -23.751 3.792 62.979 1.00 83.25 191 LEU A O 1
ATOM 1540 N N . LEU A 1 192 ? -23.931 4.523 60.862 1.00 79.94 192 LEU A N 1
ATOM 1541 C CA . LEU A 1 192 ? -25.287 5.064 61.010 1.00 79.94 192 LEU A CA 1
ATOM 1542 C C . LEU A 1 192 ? -26.306 3.942 61.268 1.00 79.94 192 LEU A C 1
ATOM 1544 O O . LEU A 1 192 ? -27.050 4.011 62.244 1.00 79.94 192 LEU A O 1
ATOM 1548 N N . LEU A 1 193 ? -26.279 2.877 60.462 1.00 71.88 193 LEU A N 1
ATOM 1549 C CA . LEU A 1 193 ? -27.134 1.691 60.619 1.00 71.88 193 LEU A CA 1
ATOM 1550 C C . LEU A 1 193 ? -26.896 0.928 61.936 1.00 71.88 193 LEU A C 1
ATOM 1552 O O . LEU A 1 193 ? -27.807 0.289 62.450 1.00 71.88 193 LEU A O 1
ATOM 1556 N N . GLN A 1 194 ? -25.701 1.012 62.530 1.00 65.81 194 GLN A N 1
ATOM 1557 C CA . GLN A 1 194 ? -25.433 0.446 63.859 1.00 65.81 194 GLN A CA 1
ATOM 1558 C C . GLN A 1 194 ? -26.073 1.234 65.015 1.00 65.81 194 GLN A C 1
ATOM 1560 O O . GLN A 1 194 ? -26.126 0.720 66.132 1.00 65.81 194 GLN A O 1
ATOM 1565 N N . SER A 1 195 ? -26.559 2.457 64.776 1.00 61.94 195 SER A N 1
ATOM 1566 C CA . SER A 1 195 ? -27.164 3.308 65.812 1.00 61.94 195 SER A CA 1
ATOM 1567 C C . SER A 1 195 ? -28.684 3.129 65.966 1.00 61.94 195 SER A C 1
ATOM 1569 O O . SER A 1 195 ? -29.238 3.468 67.015 1.00 61.94 195 SER A O 1
ATOM 1571 N N . SER A 1 196 ? -29.372 2.548 64.976 1.00 59.44 196 SER A N 1
ATOM 1572 C CA . SER A 1 196 ? -30.823 2.329 64.988 1.00 59.44 196 SER A CA 1
ATOM 1573 C C . SER A 1 196 ? -31.201 0.982 65.633 1.00 59.44 196 SER A C 1
ATOM 1575 O O . SER A 1 196 ? -31.543 -0.002 64.985 1.00 59.44 196 SER A O 1
ATOM 1577 N N . ALA A 1 197 ? -31.194 0.932 66.969 1.00 56.12 197 ALA A N 1
ATOM 1578 C CA . ALA A 1 197 ? -31.465 -0.294 67.736 1.00 56.12 197 ALA A CA 1
ATOM 1579 C C . ALA A 1 197 ? -32.782 -1.073 67.428 1.00 56.12 197 ALA A C 1
ATOM 1581 O O . ALA A 1 197 ? -32.746 -2.299 67.542 1.00 56.12 197 ALA A O 1
ATOM 1582 N N . PRO A 1 198 ? -33.931 -0.464 67.045 1.00 56.62 198 PRO A N 1
ATOM 1583 C CA . PRO A 1 198 ? -35.152 -1.220 66.715 1.00 56.62 198 PRO A CA 1
ATOM 1584 C C . PRO A 1 198 ? -35.214 -1.716 65.254 1.00 56.62 198 PRO A C 1
ATOM 1586 O O . PRO A 1 198 ? -36.184 -2.357 64.858 1.00 56.62 198 PRO A O 1
ATOM 1589 N N . ASP A 1 199 ? -34.205 -1.414 64.438 1.00 64.75 199 ASP A N 1
ATOM 1590 C CA . ASP A 1 199 ? -34.258 -1.478 62.968 1.00 64.75 199 ASP A CA 1
ATOM 1591 C C . ASP A 1 199 ? -33.980 -2.883 62.398 1.00 64.75 199 ASP A C 1
ATOM 1593 O O . ASP A 1 199 ? -34.251 -3.175 61.239 1.00 64.75 199 ASP A O 1
ATOM 1597 N N . GLN A 1 200 ? -33.465 -3.812 63.211 1.00 72.50 200 GLN A N 1
ATOM 1598 C CA . GLN A 1 200 ? -32.898 -5.076 62.717 1.00 72.50 200 GLN A CA 1
ATOM 1599 C C . GLN A 1 200 ? -33.911 -6.013 62.017 1.00 72.50 200 GLN A C 1
ATOM 1601 O O . GLN A 1 200 ? -33.505 -6.867 61.228 1.00 72.50 200 GLN A O 1
ATOM 1606 N N . GLN A 1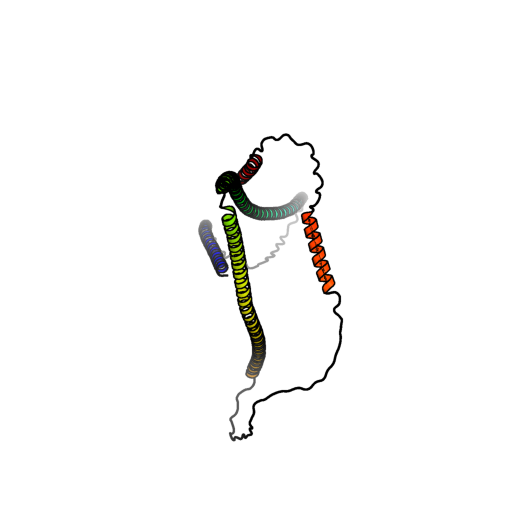 201 ? -35.217 -5.872 62.274 1.00 73.56 201 GLN A N 1
ATOM 1607 C CA . GLN A 1 201 ? -36.259 -6.607 61.541 1.00 73.56 201 GLN A CA 1
ATOM 1608 C C . GLN A 1 201 ? -36.680 -5.890 60.246 1.00 73.56 201 GLN A C 1
ATOM 1610 O O . GLN A 1 201 ? -36.933 -6.558 59.245 1.00 73.56 201 GLN A O 1
ATOM 1615 N N . LEU A 1 202 ? -36.691 -4.553 60.234 1.00 79.50 202 LEU A N 1
ATOM 1616 C CA . LEU A 1 202 ? -36.933 -3.761 59.026 1.00 79.50 202 LEU A CA 1
ATOM 1617 C C . LEU A 1 202 ? -35.774 -3.923 58.034 1.00 79.50 202 LEU A C 1
ATOM 1619 O O . LEU A 1 202 ? -36.006 -4.168 56.855 1.00 79.50 202 LEU A O 1
ATOM 1623 N N . LEU A 1 203 ? -34.532 -3.905 58.521 1.00 79.19 203 LEU A N 1
ATOM 1624 C CA . LEU A 1 203 ? -33.332 -4.133 57.718 1.00 79.19 203 LEU A CA 1
ATOM 1625 C C . LEU A 1 203 ? -33.321 -5.522 57.053 1.00 79.19 203 LEU A C 1
ATOM 1627 O O . LEU A 1 203 ? -32.919 -5.635 55.899 1.00 79.19 203 LEU A O 1
ATOM 1631 N N . LYS A 1 204 ? -33.817 -6.564 57.739 1.00 83.25 204 LYS A N 1
ATOM 1632 C CA . LYS A 1 204 ? -34.020 -7.901 57.145 1.00 83.25 204 LYS A CA 1
ATOM 1633 C C . LYS A 1 204 ? -35.093 -7.886 56.060 1.00 83.25 204 LYS A C 1
ATOM 1635 O O . LYS A 1 204 ? -34.839 -8.378 54.971 1.00 83.25 204 LYS A O 1
ATOM 1640 N N . ALA A 1 205 ? -36.243 -7.261 56.315 1.00 83.19 205 ALA A N 1
ATOM 1641 C CA . ALA A 1 205 ? -37.298 -7.132 55.309 1.00 83.19 205 ALA A CA 1
ATOM 1642 C C . ALA A 1 205 ? -36.838 -6.332 54.071 1.00 83.19 205 ALA A C 1
ATOM 1644 O O . ALA A 1 205 ? -37.253 -6.633 52.956 1.00 83.19 205 ALA A O 1
ATOM 1645 N N . LEU A 1 206 ? -35.956 -5.340 54.241 1.00 85.00 206 LEU A N 1
ATOM 1646 C CA . LEU A 1 206 ? -35.347 -4.585 53.140 1.00 85.00 206 LEU A CA 1
ATOM 1647 C C . LEU A 1 206 ? -34.306 -5.407 52.362 1.00 85.00 206 LEU A C 1
ATOM 1649 O O . LEU A 1 206 ? -34.287 -5.337 51.137 1.00 85.00 206 LEU A O 1
ATOM 1653 N N . ASP A 1 207 ? -33.481 -6.209 53.039 1.00 86.44 207 ASP A N 1
ATOM 1654 C CA . ASP A 1 207 ? -32.531 -7.151 52.422 1.00 86.44 207 ASP A CA 1
ATOM 1655 C C . ASP A 1 207 ? -33.254 -8.281 51.657 1.00 86.44 207 ASP A C 1
ATOM 1657 O O . ASP A 1 207 ? -32.901 -8.598 50.521 1.00 86.44 207 ASP A O 1
ATOM 1661 N N . GLU A 1 208 ? -34.333 -8.830 52.220 1.00 91.00 208 GLU A N 1
ATOM 1662 C CA . GLU A 1 208 ? -35.227 -9.785 51.553 1.00 91.00 208 GLU A CA 1
ATOM 1663 C C . GLU A 1 208 ? -35.911 -9.160 50.325 1.00 91.00 208 GLU A C 1
ATOM 1665 O O . GLU A 1 208 ? -35.926 -9.767 49.254 1.00 91.00 208 GLU A O 1
ATOM 1670 N N . ASN A 1 209 ? -36.408 -7.924 50.428 1.00 91.38 209 ASN A N 1
ATOM 1671 C CA . ASN A 1 209 ? -37.026 -7.207 49.308 1.00 91.38 209 ASN A CA 1
ATOM 1672 C C . ASN A 1 209 ? -36.004 -6.848 48.208 1.00 91.38 209 ASN A C 1
ATOM 1674 O O . ASN A 1 209 ? -36.298 -6.981 47.020 1.00 91.38 209 ASN A O 1
ATOM 1678 N N . ALA A 1 210 ? -34.770 -6.484 48.573 1.00 90.81 210 ALA A N 1
ATOM 1679 C CA . ALA A 1 210 ? -33.683 -6.271 47.618 1.00 90.81 210 ALA A CA 1
ATOM 1680 C C . ALA A 1 210 ? -33.335 -7.563 46.854 1.00 90.81 210 ALA A C 1
ATOM 1682 O O . ALA A 1 210 ? -33.210 -7.532 45.631 1.00 90.81 210 ALA A O 1
ATOM 1683 N N . LYS A 1 211 ? -33.266 -8.708 47.546 1.00 94.19 211 LYS A N 1
ATOM 1684 C CA . LYS A 1 211 ? -33.047 -10.031 46.930 1.00 94.19 211 LYS A CA 1
ATOM 1685 C C . LYS A 1 211 ? -34.193 -10.445 46.010 1.00 94.19 211 LYS A C 1
ATOM 1687 O O . LYS A 1 211 ? -33.940 -10.915 44.907 1.00 94.19 211 LYS A O 1
ATOM 1692 N N . LEU A 1 212 ? -35.443 -10.236 46.427 1.00 93.50 212 LEU A N 1
ATOM 1693 C CA . LEU A 1 212 ? -36.619 -10.493 45.588 1.00 93.50 212 LEU A CA 1
ATOM 1694 C C . LEU A 1 212 ? -36.650 -9.581 44.353 1.00 93.50 212 LEU A C 1
ATOM 1696 O O . LEU A 1 212 ? -36.983 -10.044 43.268 1.00 93.50 212 LEU A O 1
ATOM 1700 N N . THR A 1 213 ? -36.249 -8.315 44.496 1.00 92.44 213 THR A N 1
ATOM 1701 C CA . THR A 1 213 ? -36.129 -7.367 43.376 1.00 92.44 213 THR A CA 1
ATOM 1702 C C . THR A 1 213 ? -35.026 -7.789 42.402 1.00 92.44 213 THR A C 1
ATOM 1704 O O . THR A 1 213 ? -35.246 -7.759 41.194 1.00 92.44 213 THR A O 1
ATOM 1707 N N . GLN A 1 214 ? -33.868 -8.233 42.906 1.00 94.38 214 GLN A N 1
ATOM 1708 C CA . GLN A 1 214 ? -32.783 -8.764 42.077 1.00 94.38 214 GLN A CA 1
ATOM 1709 C C . GLN A 1 214 ? -33.232 -10.012 41.303 1.00 94.38 214 GLN A C 1
ATOM 1711 O O . GLN A 1 214 ? -33.100 -10.038 40.085 1.00 94.38 214 GLN A O 1
ATOM 1716 N N . LEU A 1 215 ? -33.818 -11.004 41.983 1.00 95.50 215 LEU A N 1
ATOM 1717 C CA . LEU A 1 215 ? -34.319 -12.226 41.343 1.00 95.50 215 LEU A CA 1
ATOM 1718 C C . LEU A 1 215 ? -35.403 -11.926 40.295 1.00 95.50 215 LEU A C 1
ATOM 1720 O O . LEU A 1 215 ? -35.406 -12.526 39.226 1.00 95.50 215 LEU A O 1
ATOM 1724 N N . LEU A 1 216 ? -36.300 -10.971 40.563 1.00 95.19 216 LEU A N 1
ATOM 1725 C CA . LEU A 1 216 ? -37.328 -10.554 39.607 1.00 95.19 216 LEU A CA 1
ATOM 1726 C C . LEU A 1 216 ? -36.730 -9.882 38.359 1.00 95.19 216 LEU A C 1
ATOM 1728 O O . LEU A 1 216 ? -37.225 -10.100 37.254 1.00 95.19 216 LEU A O 1
ATOM 1732 N N . GLU A 1 217 ? -35.673 -9.083 38.515 1.00 93.06 217 GLU A N 1
ATOM 1733 C CA . GLU A 1 217 ? -34.949 -8.467 37.397 1.00 93.06 217 GLU A CA 1
ATOM 1734 C C . GLU A 1 217 ? -34.164 -9.519 36.591 1.00 93.06 217 GLU A C 1
ATOM 1736 O O . GLU A 1 217 ? -34.219 -9.512 35.362 1.00 93.06 217 GLU A O 1
ATOM 1741 N N . GLU A 1 218 ? -33.501 -10.464 37.265 1.00 93.50 218 GLU A N 1
ATOM 1742 C CA . GLU A 1 218 ? -32.787 -11.591 36.647 1.00 93.50 218 GLU A CA 1
ATOM 1743 C C . GLU A 1 218 ? -33.738 -12.495 35.845 1.00 93.50 218 GLU A C 1
ATOM 1745 O O . GLU A 1 218 ? -33.457 -12.807 34.686 1.00 93.50 218 GLU A O 1
ATOM 1750 N N . GLU A 1 219 ? -34.897 -12.858 36.399 1.00 94.88 219 GLU A N 1
ATOM 1751 C CA . GLU A 1 219 ? -35.951 -13.595 35.686 1.00 94.88 219 GLU A CA 1
ATOM 1752 C C . GLU A 1 219 ? -36.526 -12.786 34.512 1.00 94.88 219 GLU A C 1
ATOM 1754 O O . GLU A 1 219 ? -36.723 -13.332 33.424 1.00 94.88 219 GLU A O 1
ATOM 1759 N N . ARG A 1 220 ? -36.742 -11.467 34.667 1.00 96.75 220 ARG A N 1
ATOM 1760 C CA . ARG A 1 220 ? -37.223 -10.617 33.561 1.00 96.75 220 ARG A CA 1
ATOM 1761 C C . ARG A 1 220 ? -36.213 -10.560 32.414 1.00 96.75 220 ARG A C 1
ATOM 1763 O O . ARG A 1 220 ? -36.616 -10.610 31.252 1.00 96.75 220 ARG A O 1
ATOM 1770 N N . ILE A 1 221 ? -34.918 -10.465 32.722 1.00 95.69 221 ILE A N 1
ATOM 1771 C CA . ILE A 1 221 ? -33.837 -10.458 31.729 1.00 95.69 221 ILE A CA 1
ATOM 1772 C C . ILE A 1 221 ? -33.745 -11.818 31.028 1.00 95.69 221 ILE A C 1
ATOM 1774 O O . ILE A 1 221 ? -33.723 -11.850 29.797 1.00 95.69 221 ILE A O 1
ATOM 1778 N N . GLN A 1 222 ? -33.762 -12.931 31.770 1.00 95.56 222 GLN A N 1
ATOM 1779 C CA . GLN A 1 222 ? -33.761 -14.283 31.195 1.00 95.56 222 GLN A CA 1
ATOM 1780 C C . GLN A 1 222 ? -34.974 -14.516 30.281 1.00 95.56 222 GLN A C 1
ATOM 1782 O O . GLN A 1 222 ? -34.823 -14.987 29.153 1.00 95.56 222 GLN A O 1
ATOM 1787 N N . HIS A 1 223 ? -36.175 -14.124 30.718 1.00 96.31 223 HIS A N 1
ATOM 1788 C CA . HIS A 1 223 ? -37.384 -14.235 29.904 1.00 96.31 223 HIS A CA 1
ATOM 1789 C C . HIS A 1 223 ? -37.291 -13.380 28.631 1.00 96.31 223 HIS A C 1
ATOM 1791 O O . HIS A 1 223 ? -37.583 -13.865 27.539 1.00 96.31 223 HIS A O 1
ATOM 1797 N N . GLN A 1 224 ? -36.816 -12.134 28.736 1.00 96.12 224 GLN A N 1
ATOM 1798 C CA . GLN A 1 224 ? -36.641 -11.248 27.581 1.00 96.12 224 GLN A CA 1
ATOM 1799 C C . GLN A 1 224 ? -35.570 -11.755 26.598 1.00 96.12 224 GLN A C 1
ATOM 1801 O O . GLN A 1 224 ? -35.714 -11.562 25.391 1.00 96.12 224 GLN A O 1
ATOM 1806 N N . GLN A 1 225 ? -34.517 -12.418 27.083 1.00 95.56 225 GLN A N 1
ATOM 1807 C CA . GLN A 1 225 ? -33.542 -13.108 26.233 1.00 95.56 225 GLN A CA 1
ATOM 1808 C C . GLN A 1 225 ? -34.179 -14.309 25.523 1.00 95.56 225 GLN A C 1
ATOM 1810 O O . GLN A 1 225 ? -34.018 -14.449 24.312 1.00 95.56 225 GLN A O 1
ATOM 1815 N N . LYS A 1 226 ? -34.955 -15.137 26.237 1.00 96.88 226 LYS A N 1
ATOM 1816 C CA . LYS A 1 226 ? -35.571 -16.334 25.647 1.00 96.88 226 LYS A CA 1
ATOM 1817 C C . LYS A 1 226 ? -36.672 -16.016 24.633 1.00 96.88 226 LYS A C 1
ATOM 1819 O O . LYS A 1 226 ? -36.806 -16.744 23.656 1.00 96.88 226 LYS A O 1
ATOM 1824 N N . VAL A 1 227 ? -37.419 -14.926 24.821 1.00 96.44 227 VAL A N 1
ATOM 1825 C CA . VAL A 1 227 ? -38.364 -14.422 23.807 1.00 96.44 227 VAL A CA 1
ATOM 1826 C C . VAL A 1 227 ? -37.620 -14.074 22.515 1.00 96.44 227 VAL A C 1
ATOM 1828 O O . VAL A 1 227 ? -37.966 -14.618 21.472 1.00 96.44 227 VAL A O 1
ATOM 1831 N N . LYS A 1 228 ? -36.538 -13.286 22.591 1.00 96.25 228 LYS A N 1
ATOM 1832 C CA . LYS A 1 228 ? -35.728 -12.924 21.413 1.00 96.25 228 LYS A CA 1
ATOM 1833 C C . LYS A 1 228 ? -35.127 -14.131 20.696 1.00 96.25 228 LYS A C 1
ATOM 1835 O O . LYS A 1 228 ? -35.142 -14.177 19.474 1.00 96.25 228 LYS A O 1
ATOM 1840 N N . GLU A 1 229 ? -34.626 -15.115 21.443 1.00 96.25 229 GLU A N 1
ATOM 1841 C CA . GLU A 1 229 ? -34.073 -16.352 20.874 1.00 96.25 229 GLU A CA 1
ATOM 1842 C C . GLU A 1 229 ? -35.128 -17.132 20.062 1.00 96.25 229 GLU A C 1
ATOM 1844 O O . GLU A 1 229 ? -34.822 -17.693 19.012 1.00 96.25 229 GLU A O 1
ATOM 1849 N N . LEU A 1 230 ? -36.384 -17.147 20.528 1.00 95.31 230 LEU A N 1
ATOM 1850 C CA . LEU A 1 230 ? -37.502 -17.799 19.838 1.00 95.31 230 LEU A CA 1
ATOM 1851 C C . LEU A 1 230 ? -38.017 -16.978 18.643 1.00 95.31 230 LEU A C 1
ATOM 1853 O O . LEU A 1 230 ? -38.392 -17.561 17.627 1.00 95.31 230 LEU A O 1
ATOM 1857 N N . GLU A 1 231 ? -38.008 -15.645 18.738 1.00 93.81 231 GLU A N 1
ATOM 1858 C CA . GLU A 1 231 ? -38.304 -14.737 17.619 1.00 93.81 231 GLU A CA 1
ATOM 1859 C C . GLU A 1 231 ? -37.271 -14.909 16.488 1.00 93.81 231 GLU A C 1
ATOM 1861 O O . GLU A 1 231 ? -37.648 -15.134 15.337 1.00 93.81 231 GLU A O 1
ATOM 1866 N N . GLU A 1 232 ? -35.976 -14.919 16.823 1.00 93.81 232 GLU A N 1
ATOM 1867 C CA . GLU A 1 232 ? -34.874 -15.148 15.881 1.00 93.81 232 GLU A CA 1
ATOM 1868 C C . GLU A 1 232 ? -34.929 -16.550 15.251 1.00 93.81 232 GLU A C 1
ATOM 1870 O O . GLU A 1 232 ? -34.694 -16.698 14.050 1.00 93.81 232 GLU A O 1
ATOM 1875 N N . GLN A 1 233 ? -35.277 -17.592 16.016 1.00 94.62 233 GLN A N 1
ATOM 1876 C CA . GLN A 1 233 ? -35.476 -18.942 15.469 1.00 94.62 233 GLN A CA 1
ATOM 1877 C C . GLN A 1 233 ? -36.634 -18.990 14.465 1.00 94.62 233 GLN A C 1
ATOM 1879 O O . GLN A 1 233 ? -36.505 -19.630 13.419 1.00 94.62 233 GLN A O 1
ATOM 1884 N N . LEU A 1 234 ? -37.737 -18.284 14.737 1.00 93.19 234 LEU A N 1
ATOM 1885 C CA . LEU A 1 234 ? -38.902 -18.239 13.854 1.00 93.19 234 LEU A CA 1
ATOM 1886 C C . LEU A 1 234 ? -38.616 -17.480 12.544 1.00 93.19 234 LEU A C 1
ATOM 1888 O O . LEU A 1 234 ? -39.014 -17.946 11.475 1.00 93.19 234 LEU A O 1
ATOM 1892 N N . GLU A 1 235 ? -37.892 -16.357 12.611 1.00 93.88 235 GLU A N 1
ATOM 1893 C CA . GLU A 1 235 ? -37.462 -15.589 11.432 1.00 93.88 235 GLU A CA 1
ATOM 1894 C C . GLU A 1 235 ? -36.426 -16.358 10.594 1.00 93.88 235 GLU A C 1
ATOM 1896 O O . GLU A 1 235 ? -36.543 -16.444 9.366 1.00 93.88 235 GLU A O 1
ATOM 1901 N N . ASN A 1 236 ? -35.461 -17.021 11.241 1.00 93.44 236 ASN A N 1
ATOM 1902 C CA . ASN A 1 236 ? -34.549 -17.928 10.546 1.00 93.44 236 ASN A CA 1
ATOM 1903 C C . ASN A 1 236 ? -35.315 -19.065 9.854 1.00 93.44 236 ASN A C 1
ATOM 1905 O O . ASN A 1 236 ? -35.002 -19.401 8.711 1.00 93.44 236 ASN A O 1
ATOM 1909 N N . GLU A 1 237 ? -36.342 -19.636 10.489 1.00 94.69 237 GLU A N 1
ATOM 1910 C CA . GLU A 1 237 ? -37.183 -20.667 9.879 1.00 94.69 237 GLU A CA 1
ATOM 1911 C C . GLU A 1 237 ? -37.946 -20.179 8.637 1.00 94.69 237 GLU A C 1
ATOM 1913 O O . GLU A 1 237 ? -38.131 -20.966 7.705 1.00 94.69 237 GLU A O 1
ATOM 1918 N N . THR A 1 238 ? -38.404 -18.921 8.583 1.00 93.69 238 THR A N 1
ATOM 1919 C CA . THR A 1 238 ? -39.050 -18.377 7.373 1.00 93.69 238 THR A CA 1
ATOM 1920 C C . THR A 1 238 ? -38.036 -18.111 6.265 1.00 93.69 238 THR A C 1
ATOM 1922 O O . THR A 1 238 ? -38.263 -18.540 5.131 1.00 93.69 238 THR A O 1
ATOM 1925 N N . LEU A 1 239 ? -36.883 -17.520 6.593 1.00 93.94 239 LEU A N 1
ATOM 1926 C CA . LEU A 1 239 ? -35.799 -17.269 5.637 1.00 93.94 239 LEU A CA 1
ATOM 1927 C C . LEU A 1 239 ? -35.254 -18.570 5.022 1.00 93.94 239 LEU A C 1
ATOM 1929 O O . LEU A 1 239 ? -35.051 -18.644 3.811 1.00 93.94 239 LEU A O 1
ATOM 1933 N N . HIS A 1 240 ? -35.088 -19.639 5.809 1.00 94.00 240 HIS A N 1
ATOM 1934 C CA . HIS A 1 240 ? -34.654 -20.941 5.285 1.00 94.00 240 HIS A CA 1
ATOM 1935 C C . HIS A 1 240 ? -35.661 -21.545 4.290 1.00 94.00 240 HIS A C 1
ATOM 1937 O O . HIS A 1 240 ? -35.252 -22.145 3.292 1.00 94.00 240 HIS A O 1
ATOM 1943 N N . LYS A 1 241 ? -36.970 -21.365 4.520 1.00 95.25 241 LYS A N 1
ATOM 1944 C CA . LYS A 1 241 ? -38.031 -21.821 3.601 1.00 95.25 241 LYS A CA 1
ATOM 1945 C C . LYS A 1 241 ? -38.037 -21.004 2.306 1.00 95.25 241 LYS A C 1
ATOM 1947 O O . LYS A 1 241 ? -38.189 -21.577 1.230 1.00 95.25 241 LYS A O 1
ATOM 1952 N N . GLU A 1 242 ? -37.810 -19.694 2.384 1.00 95.38 242 GLU A N 1
ATOM 1953 C CA . GLU A 1 242 ? -37.678 -18.832 1.204 1.00 95.38 242 GLU A CA 1
ATOM 1954 C C . GLU A 1 242 ? -36.429 -19.176 0.377 1.00 95.38 242 GLU A C 1
ATOM 1956 O O . GLU A 1 242 ? -36.538 -19.417 -0.825 1.00 95.38 242 GLU A O 1
ATOM 1961 N N . ILE A 1 243 ? -35.265 -19.325 1.019 1.00 95.12 243 ILE A N 1
ATOM 1962 C CA . ILE A 1 243 ? -34.011 -19.746 0.369 1.00 95.12 243 ILE A CA 1
ATOM 1963 C C . ILE A 1 243 ? -34.165 -21.117 -0.310 1.00 95.12 243 ILE A C 1
ATOM 1965 O O . ILE A 1 243 ? -33.649 -21.315 -1.411 1.00 95.12 243 ILE A O 1
ATOM 1969 N N . HIS A 1 244 ? -34.878 -22.063 0.309 1.00 96.62 244 HIS A N 1
ATOM 1970 C CA . HIS A 1 244 ? -35.181 -23.359 -0.303 1.00 96.62 244 HIS A CA 1
ATOM 1971 C C . HIS A 1 244 ? -36.036 -23.205 -1.573 1.00 96.62 244 HIS A C 1
ATOM 1973 O O . HIS A 1 244 ? -35.701 -23.764 -2.617 1.00 96.62 244 HIS A O 1
ATOM 1979 N N . ASN A 1 245 ? -37.109 -22.412 -1.509 1.00 95.81 245 ASN A N 1
ATOM 1980 C CA . ASN A 1 245 ? -37.995 -22.176 -2.652 1.00 95.81 245 ASN A CA 1
ATOM 1981 C C . ASN A 1 245 ? -37.274 -21.464 -3.809 1.00 95.81 245 ASN A C 1
ATOM 1983 O O . ASN A 1 245 ? -37.445 -21.850 -4.964 1.00 95.81 245 ASN A O 1
ATOM 1987 N N . LEU A 1 246 ? -36.430 -20.470 -3.512 1.00 96.06 246 LEU A N 1
ATOM 1988 C CA . LEU A 1 246 ? -35.624 -19.769 -4.517 1.00 96.06 246 LEU A CA 1
ATOM 1989 C C . LEU A 1 246 ? -34.594 -20.697 -5.177 1.00 96.06 246 LEU A C 1
ATOM 1991 O O . LEU A 1 246 ? -34.428 -20.648 -6.393 1.00 96.06 246 LEU A O 1
ATOM 1995 N N . LYS A 1 247 ? -33.953 -21.596 -4.416 1.00 94.25 247 LYS A N 1
ATOM 1996 C CA . LYS A 1 247 ? -33.058 -22.625 -4.978 1.00 94.25 247 LYS A CA 1
ATOM 1997 C C . LYS A 1 247 ? -33.793 -23.563 -5.937 1.00 94.25 247 LYS A C 1
ATOM 1999 O O . LYS A 1 247 ? -33.294 -23.798 -7.031 1.00 94.25 247 LYS A O 1
ATOM 2004 N N . GLN A 1 248 ? -34.989 -24.028 -5.573 1.00 96.12 248 GLN A N 1
ATOM 2005 C CA . GLN A 1 248 ? -35.797 -24.885 -6.446 1.00 96.12 248 GLN A CA 1
ATOM 2006 C C . GLN A 1 248 ? -36.256 -24.157 -7.725 1.00 96.12 248 GLN A C 1
ATOM 2008 O O . GLN A 1 248 ? -36.302 -24.755 -8.796 1.00 96.12 248 GLN A O 1
ATOM 2013 N N . GLN A 1 249 ? -36.565 -22.859 -7.644 1.00 95.56 249 GLN A N 1
ATOM 2014 C CA . GLN A 1 249 ? -36.887 -22.050 -8.827 1.00 95.56 249 GLN A CA 1
ATOM 2015 C C . GLN A 1 249 ? -35.670 -21.840 -9.739 1.00 95.56 249 GLN A C 1
ATOM 2017 O O . GLN A 1 249 ? -35.814 -21.897 -10.958 1.00 95.56 249 GLN A O 1
ATOM 2022 N N . LEU A 1 250 ? -34.475 -21.636 -9.173 1.00 94.94 250 LEU A N 1
ATOM 2023 C CA . LEU A 1 250 ? -33.231 -21.539 -9.945 1.00 94.94 250 LEU A CA 1
ATOM 2024 C C . LEU A 1 250 ? -32.883 -22.858 -10.647 1.00 94.94 250 LEU A C 1
ATOM 2026 O O . LEU A 1 250 ? -32.512 -22.829 -11.815 1.00 94.94 250 LEU A O 1
ATOM 2030 N N . GLU A 1 251 ? -33.051 -23.999 -9.975 1.00 96.12 251 GLU A N 1
ATOM 2031 C CA . GLU A 1 251 ? -32.824 -25.331 -10.553 1.00 96.12 251 GLU A CA 1
ATOM 2032 C C . GLU A 1 251 ? -33.712 -25.568 -11.789 1.00 96.12 251 GLU A C 1
ATOM 2034 O O . GLU A 1 251 ? -33.202 -25.898 -12.859 1.00 96.12 251 GLU A O 1
ATOM 2039 N N . LEU A 1 252 ? -35.014 -25.271 -11.687 1.00 95.81 252 LEU A N 1
ATOM 2040 C CA . LEU A 1 252 ? -35.954 -25.352 -12.814 1.00 95.81 252 LEU A CA 1
ATOM 2041 C C . LEU A 1 252 ? -35.600 -24.384 -13.958 1.00 95.81 252 LEU A C 1
ATOM 2043 O O . LEU A 1 252 ? -35.638 -24.770 -15.125 1.00 95.81 252 LEU A O 1
ATOM 2047 N N . LEU A 1 253 ? -35.207 -23.143 -13.648 1.00 95.62 253 LEU A N 1
ATOM 2048 C CA . LEU A 1 253 ? -34.781 -22.170 -14.665 1.00 95.62 253 LEU A CA 1
ATOM 2049 C C . LEU A 1 253 ? -33.466 -22.569 -15.352 1.00 95.62 253 LEU A C 1
ATOM 2051 O O . LEU A 1 253 ? -33.263 -22.256 -16.527 1.00 95.62 253 LEU A O 1
ATOM 2055 N N . GLU A 1 254 ? -32.572 -23.272 -14.656 1.00 96.06 254 GLU A N 1
ATOM 2056 C CA . GLU A 1 254 ? -31.398 -23.868 -15.281 1.00 96.06 254 GLU A CA 1
ATOM 2057 C C . GLU A 1 254 ? -31.755 -25.042 -16.204 1.00 96.06 254 GLU A C 1
ATOM 2059 O O . GLU A 1 254 ? -31.112 -25.194 -17.243 1.00 96.06 254 GLU A O 1
ATOM 2064 N N . GLU A 1 255 ? -32.737 -25.876 -15.852 1.00 96.31 255 GLU A N 1
ATOM 2065 C CA . GLU A 1 255 ? -33.235 -26.951 -16.724 1.00 96.31 255 GLU A CA 1
ATOM 2066 C C . GLU A 1 255 ? -33.894 -26.385 -17.992 1.00 96.31 255 GLU A C 1
ATOM 2068 O O . GLU A 1 255 ? -33.493 -26.760 -19.098 1.00 96.31 255 GLU A O 1
ATOM 2073 N N . ASP A 1 256 ? -34.802 -25.411 -17.853 1.00 95.44 256 ASP A N 1
ATOM 2074 C CA . ASP A 1 256 ? -35.416 -24.685 -18.976 1.00 95.44 256 ASP A CA 1
ATOM 2075 C C . ASP A 1 256 ? -34.348 -24.050 -19.883 1.00 95.44 256 ASP A C 1
ATOM 2077 O O . ASP A 1 256 ? -34.407 -24.159 -21.113 1.00 95.44 256 ASP A O 1
ATOM 2081 N N . LYS A 1 257 ? -33.320 -23.422 -19.291 1.00 96.19 257 LYS A N 1
ATOM 2082 C CA . LYS A 1 257 ? -32.188 -22.856 -20.035 1.00 96.19 257 LYS A CA 1
ATOM 2083 C C . LYS A 1 257 ? -31.435 -23.933 -20.824 1.00 96.19 257 LYS A C 1
ATOM 2085 O O . LYS A 1 257 ? -31.188 -23.733 -22.013 1.00 96.19 257 LYS A O 1
ATOM 2090 N N . LYS A 1 258 ? -31.087 -25.064 -20.199 1.00 97.00 258 LYS A N 1
ATOM 2091 C CA . LYS A 1 258 ? -30.376 -26.182 -20.854 1.00 97.00 258 LYS A CA 1
ATOM 2092 C C . LYS A 1 258 ? -31.204 -26.753 -22.015 1.00 97.00 258 LYS A C 1
ATOM 2094 O O . LYS A 1 258 ? -30.654 -27.053 -23.075 1.00 97.00 258 LYS A O 1
ATOM 2099 N N . GLU A 1 259 ? -32.527 -26.847 -21.863 1.00 96.69 259 GLU A N 1
ATOM 2100 C CA . GLU A 1 259 ? -33.422 -27.300 -22.935 1.00 96.69 259 GLU A CA 1
ATOM 2101 C C . GLU A 1 259 ? -33.510 -26.283 -24.093 1.00 96.69 259 GLU A C 1
ATOM 2103 O O . GLU A 1 259 ? -33.514 -26.672 -25.264 1.00 96.69 259 GLU A O 1
ATOM 2108 N N . LEU A 1 260 ? -33.534 -24.978 -23.794 1.00 95.38 260 LEU A N 1
ATOM 2109 C CA . LEU A 1 260 ? -33.505 -23.905 -24.796 1.00 95.38 260 LEU A CA 1
ATOM 2110 C C . LEU A 1 260 ? -32.167 -23.832 -25.546 1.00 95.38 260 LEU A C 1
ATOM 2112 O O . LEU A 1 260 ? -32.171 -23.680 -26.768 1.00 95.38 260 LEU A O 1
ATOM 2116 N N . GLU A 1 261 ? -31.035 -23.999 -24.861 1.00 94.81 261 GLU A N 1
ATOM 2117 C CA . GLU A 1 261 ? -29.705 -24.068 -25.482 1.00 94.81 261 GLU A CA 1
ATOM 2118 C C . GLU A 1 261 ? -29.594 -25.279 -26.427 1.00 94.81 261 GLU A C 1
ATOM 2120 O O . GLU A 1 261 ? -29.135 -25.137 -27.563 1.00 94.81 261 GLU A O 1
ATOM 2125 N N . LEU A 1 262 ? -30.111 -26.447 -26.024 1.00 97.00 262 LEU A N 1
ATOM 2126 C CA . LEU A 1 262 ? -30.174 -27.640 -26.875 1.00 97.00 262 LEU A CA 1
ATOM 2127 C C . LEU A 1 262 ? -31.085 -27.437 -28.103 1.00 97.00 262 LEU A C 1
ATOM 2129 O O . LEU A 1 262 ? -30.724 -27.820 -29.221 1.00 97.00 262 LEU A O 1
ATOM 2133 N N . LYS A 1 263 ? -32.252 -26.800 -27.926 1.00 96.00 263 LYS A N 1
ATOM 2134 C CA . LYS A 1 263 ? -33.154 -26.418 -29.030 1.00 96.00 263 LYS A CA 1
ATOM 2135 C C . LYS A 1 263 ? -32.471 -25.451 -30.000 1.00 96.00 263 LYS A C 1
ATOM 2137 O O . LYS A 1 263 ? -32.584 -25.640 -31.213 1.00 96.00 263 LYS A O 1
ATOM 2142 N N . TYR A 1 264 ? -31.736 -24.464 -29.483 1.00 94.75 264 TYR A N 1
ATOM 2143 C CA . TYR A 1 264 ? -30.977 -23.508 -30.287 1.00 94.75 264 TYR A CA 1
ATOM 2144 C C . TYR A 1 264 ? -29.892 -24.210 -31.115 1.00 94.75 264 TYR A C 1
ATOM 2146 O O . TYR A 1 264 ? -29.911 -24.089 -32.340 1.00 94.75 264 TYR A O 1
ATOM 2154 N N . GLN A 1 265 ? -29.024 -25.018 -30.494 1.00 95.88 265 GLN A N 1
ATOM 2155 C CA . GLN A 1 265 ? -27.957 -25.757 -31.190 1.00 95.88 265 GLN A CA 1
ATOM 2156 C C . GLN A 1 265 ? -28.503 -26.648 -32.318 1.00 95.88 265 GLN A C 1
ATOM 2158 O O . GLN A 1 265 ? -27.986 -26.634 -33.433 1.00 95.88 265 GLN A O 1
ATOM 2163 N N . ASN A 1 266 ? -29.601 -27.362 -32.057 1.00 95.69 266 ASN A N 1
ATOM 2164 C CA . ASN A 1 266 ? -30.288 -28.208 -33.036 1.00 95.69 266 ASN A CA 1
ATOM 2165 C C . ASN A 1 266 ? -30.885 -27.380 -34.199 1.00 95.69 266 ASN A C 1
ATOM 2167 O O . ASN A 1 266 ? -30.848 -27.797 -35.358 1.00 95.69 266 ASN A O 1
ATOM 2171 N N . SER A 1 267 ? -31.405 -26.179 -33.917 1.00 92.31 267 SER A N 1
ATOM 2172 C CA . SER A 1 267 ? -31.887 -25.253 -34.952 1.00 92.31 267 SER A CA 1
ATOM 2173 C C . SER A 1 267 ? -30.753 -24.653 -35.794 1.00 92.31 267 SER A C 1
ATOM 2175 O O . SER A 1 267 ? -30.889 -24.543 -37.012 1.00 92.31 267 SER A O 1
ATOM 2177 N N . GLU A 1 268 ? -29.609 -24.347 -35.176 1.00 94.25 268 GLU A N 1
ATOM 2178 C CA . GLU A 1 268 ? -28.419 -23.835 -35.856 1.00 94.25 268 GLU A CA 1
ATOM 2179 C C . GLU A 1 268 ? -27.781 -24.915 -36.741 1.00 94.25 268 GLU A C 1
ATOM 2181 O O . GLU A 1 268 ? -27.424 -24.647 -37.885 1.00 94.25 268 GLU A O 1
ATOM 2186 N N . GLU A 1 269 ? -27.713 -26.164 -36.273 1.00 95.06 269 GLU A N 1
ATOM 2187 C CA . GLU A 1 269 ? -27.261 -27.299 -37.080 1.00 95.06 269 GLU A CA 1
ATOM 2188 C C . GLU A 1 269 ? -28.162 -27.525 -38.299 1.00 95.06 269 GLU A C 1
ATOM 2190 O O . GLU A 1 269 ? -27.668 -27.673 -39.418 1.00 95.06 269 GLU A O 1
ATOM 2195 N N . LYS A 1 270 ? -29.488 -27.457 -38.126 1.00 95.06 270 LYS A N 1
ATOM 2196 C CA . LYS A 1 270 ? -30.437 -27.488 -39.250 1.00 95.06 270 LYS A CA 1
ATOM 2197 C C . LYS A 1 270 ? -30.214 -26.329 -40.221 1.00 95.06 270 LYS A C 1
ATOM 2199 O O . LYS A 1 270 ? -30.241 -26.558 -41.426 1.00 95.06 270 LYS A O 1
ATOM 2204 N N . ALA A 1 271 ? -29.945 -25.118 -39.732 1.00 93.19 271 ALA A N 1
ATOM 2205 C CA . ALA A 1 271 ? -29.628 -23.970 -40.581 1.00 93.19 271 ALA A CA 1
ATOM 2206 C C . ALA A 1 271 ? -28.303 -24.159 -41.347 1.00 93.19 271 ALA A C 1
ATOM 2208 O O . ALA A 1 271 ? -28.251 -23.883 -42.546 1.00 93.19 271 ALA A O 1
ATOM 2209 N N . ARG A 1 272 ? -27.258 -24.700 -40.701 1.00 92.88 272 ARG A N 1
ATOM 2210 C CA . ARG A 1 272 ? -25.978 -25.066 -41.338 1.00 92.88 272 ARG A CA 1
ATOM 2211 C C . ARG A 1 272 ? -26.177 -26.126 -42.431 1.00 92.88 272 ARG A C 1
ATOM 2213 O O . ARG A 1 272 ? -25.714 -25.938 -43.555 1.00 92.88 272 ARG A O 1
ATOM 2220 N N . ASN A 1 273 ? -26.936 -27.183 -42.147 1.00 93.38 273 ASN A N 1
ATOM 2221 C CA . ASN A 1 273 ? -27.225 -28.263 -43.097 1.00 93.38 273 ASN A CA 1
ATOM 2222 C C . ASN A 1 273 ? -28.091 -27.789 -44.281 1.00 93.38 273 ASN A C 1
ATOM 2224 O O . ASN A 1 273 ? -27.832 -28.162 -45.429 1.00 93.38 273 ASN A O 1
ATOM 2228 N N . LEU A 1 274 ? -29.078 -26.920 -44.035 1.00 93.12 274 LEU A N 1
ATOM 2229 C CA . LEU A 1 274 ? -29.865 -26.280 -45.093 1.00 93.12 274 LEU A CA 1
ATOM 2230 C C . LEU A 1 274 ? -29.007 -25.346 -45.950 1.00 93.12 274 LEU A C 1
ATOM 2232 O O . LEU A 1 274 ? -29.129 -25.390 -47.171 1.00 93.12 274 LEU A O 1
ATOM 2236 N N . LYS A 1 275 ? -28.101 -24.562 -45.350 1.00 90.94 275 LYS A N 1
ATOM 2237 C CA . LYS A 1 275 ? -27.168 -23.712 -46.100 1.00 90.94 275 LYS A CA 1
ATOM 2238 C C . LYS A 1 275 ? -26.288 -24.541 -47.038 1.00 90.94 275 LYS A C 1
ATOM 2240 O O . LYS A 1 275 ? -26.273 -24.260 -48.229 1.00 90.94 275 LYS A O 1
ATOM 2245 N N . HIS A 1 276 ? -25.651 -25.607 -46.547 1.00 90.44 276 HIS A N 1
ATOM 2246 C CA . HIS A 1 276 ? -24.877 -26.516 -47.402 1.00 90.44 276 HIS A CA 1
ATOM 2247 C C . HIS A 1 276 ? -25.722 -27.139 -48.526 1.00 90.44 276 HIS A C 1
ATOM 2249 O O . HIS A 1 276 ? -25.255 -27.246 -49.658 1.00 90.44 276 HIS A O 1
ATOM 2255 N N . SER A 1 277 ? -26.979 -27.494 -48.244 1.00 91.12 277 SER A N 1
ATOM 2256 C CA . SER A 1 277 ? -27.909 -28.017 -49.256 1.00 91.12 277 SER A CA 1
ATOM 2257 C C . SER A 1 277 ? -28.249 -26.972 -50.330 1.00 91.12 277 SER A C 1
ATOM 2259 O O . SER A 1 277 ? -28.330 -27.308 -51.510 1.00 91.12 277 SER A O 1
ATOM 2261 N N . VAL A 1 278 ? -28.416 -25.703 -49.942 1.00 90.19 278 VAL A N 1
ATOM 2262 C CA . VAL A 1 278 ? -28.617 -24.577 -50.869 1.00 90.19 278 VAL A CA 1
ATOM 2263 C C . VAL A 1 278 ? -27.352 -24.309 -51.683 1.00 90.19 278 VAL A C 1
ATOM 2265 O O . VAL A 1 278 ? -27.455 -24.202 -52.899 1.00 90.19 278 VAL A O 1
ATOM 2268 N N . ASP A 1 279 ? -26.169 -24.288 -51.063 1.00 87.00 279 ASP A N 1
ATOM 2269 C CA . ASP A 1 279 ? -24.886 -24.094 -51.753 1.00 87.00 279 ASP A CA 1
ATOM 2270 C C . ASP A 1 279 ? -24.633 -25.206 -52.799 1.00 87.00 279 ASP A C 1
ATOM 2272 O O . ASP A 1 279 ? -24.193 -24.931 -53.920 1.00 87.00 279 ASP A O 1
ATOM 2276 N N . GLU A 1 280 ? -24.972 -26.467 -52.490 1.00 87.19 280 GLU A N 1
ATOM 2277 C CA . GLU A 1 280 ? -24.941 -27.556 -53.475 1.00 87.19 280 GLU A CA 1
ATOM 2278 C C . GLU A 1 280 ? -25.959 -27.374 -54.610 1.00 87.19 280 GLU A C 1
ATOM 2280 O O . GLU A 1 280 ? -25.635 -27.627 -55.772 1.00 87.19 280 GLU A O 1
ATOM 2285 N N . LEU A 1 281 ? -27.199 -26.983 -54.298 1.00 87.06 281 LEU A N 1
ATOM 2286 C CA . LEU A 1 281 ? -28.239 -26.773 -55.308 1.00 87.06 281 LEU A CA 1
ATOM 2287 C C . LEU A 1 281 ? -27.895 -25.593 -56.222 1.00 87.06 281 LEU A C 1
ATOM 2289 O O . LEU A 1 281 ? -28.001 -25.735 -57.435 1.00 87.06 281 LEU A O 1
ATOM 2293 N N . GLN A 1 282 ? -27.385 -24.490 -55.672 1.00 84.12 282 GLN A N 1
ATOM 2294 C CA . GLN A 1 282 ? -26.839 -23.355 -56.418 1.00 84.12 282 GLN A CA 1
ATOM 2295 C C . GLN A 1 282 ? -25.731 -23.826 -57.373 1.00 84.12 282 GLN A C 1
ATOM 2297 O O . GLN A 1 282 ? -25.745 -23.508 -58.559 1.00 84.12 282 GLN A O 1
ATOM 2302 N N . LYS A 1 283 ? -24.804 -24.668 -56.894 1.00 81.50 283 LYS A N 1
ATOM 2303 C CA . LYS A 1 283 ? -23.732 -25.240 -57.721 1.00 81.50 283 LYS A CA 1
ATOM 2304 C C . LYS A 1 283 ? -24.266 -26.134 -58.849 1.00 81.50 283 LYS A C 1
ATOM 2306 O O . LYS A 1 283 ? -23.745 -26.059 -59.959 1.00 81.50 283 LYS A O 1
ATOM 2311 N N . ARG A 1 284 ? -25.311 -26.934 -58.597 1.00 81.94 284 ARG A N 1
ATOM 2312 C CA . ARG A 1 284 ? -25.995 -27.752 -59.621 1.00 81.94 284 ARG A CA 1
ATOM 2313 C C . ARG A 1 284 ? -26.757 -26.892 -60.637 1.00 81.94 284 ARG A C 1
ATOM 2315 O O . ARG A 1 284 ? -26.690 -27.187 -61.826 1.00 81.94 284 ARG A O 1
ATOM 2322 N N . VAL A 1 285 ? -27.419 -25.815 -60.202 1.00 76.50 285 VAL A N 1
ATOM 2323 C CA . VAL A 1 285 ? -28.106 -24.855 -61.087 1.00 76.50 285 VAL A CA 1
ATOM 2324 C C . VAL A 1 285 ? -27.101 -24.182 -62.020 1.00 76.50 285 VAL A C 1
ATOM 2326 O O . VAL A 1 285 ? -27.230 -24.329 -63.234 1.00 76.50 285 VAL A O 1
ATOM 2329 N N . ASN A 1 286 ? -26.035 -23.587 -61.478 1.00 69.25 286 ASN A N 1
ATOM 2330 C CA . ASN A 1 286 ? -24.978 -22.938 -62.264 1.00 69.25 286 ASN A CA 1
ATOM 2331 C C . ASN A 1 286 ? -24.279 -23.914 -63.245 1.00 69.25 286 ASN A C 1
ATOM 2333 O O . ASN A 1 286 ? -23.765 -23.502 -64.285 1.00 69.25 286 ASN A O 1
ATOM 2337 N N . GLN A 1 287 ? -24.247 -25.217 -62.934 1.00 62.97 287 GLN A N 1
ATOM 2338 C CA . GLN A 1 287 ? -23.784 -26.262 -63.858 1.00 62.97 287 GLN A CA 1
ATOM 2339 C C . GLN A 1 287 ? -24.812 -26.561 -64.963 1.00 62.97 287 GLN A C 1
ATOM 2341 O O . GLN A 1 287 ? -24.421 -26.733 -66.114 1.00 62.97 287 GLN A O 1
ATOM 2346 N N . SER A 1 288 ? -26.110 -26.588 -64.644 1.00 59.59 288 SER A N 1
ATOM 2347 C CA . SER A 1 288 ? -27.184 -26.830 -65.619 1.00 59.59 288 SER A CA 1
ATOM 2348 C C . SER A 1 288 ? -27.429 -25.665 -66.588 1.00 59.59 288 SER A C 1
ATOM 2350 O O . SER A 1 288 ? -27.729 -25.910 -67.754 1.00 59.59 288 SER A O 1
ATOM 2352 N N . GLU A 1 289 ? -27.215 -24.414 -66.161 1.00 56.12 289 GLU A N 1
ATOM 2353 C CA . GLU A 1 289 ? -27.328 -23.219 -67.019 1.00 56.12 289 GLU A CA 1
ATOM 2354 C C . GLU A 1 289 ? -26.315 -23.203 -68.180 1.00 56.12 289 GLU A C 1
ATOM 2356 O O . GLU A 1 289 ? -26.494 -22.474 -69.153 1.00 56.12 289 GLU A O 1
ATOM 2361 N N . ASN A 1 290 ? -25.273 -24.038 -68.120 1.00 49.94 290 ASN A N 1
ATOM 2362 C CA . ASN A 1 290 ? -24.250 -24.154 -69.158 1.00 49.94 290 ASN A CA 1
ATOM 2363 C C . ASN A 1 290 ? -24.560 -25.226 -70.231 1.00 49.94 290 ASN A C 1
ATOM 2365 O O . ASN A 1 290 ? -23.668 -25.589 -71.000 1.00 49.94 290 ASN A O 1
ATOM 2369 N N . SER A 1 291 ? -25.795 -25.748 -70.324 1.00 43.41 291 SER A N 1
ATOM 2370 C CA . SER A 1 291 ? -26.143 -26.734 -71.363 1.00 43.41 291 SER A CA 1
ATOM 2371 C C . SER A 1 291 ? -27.610 -26.737 -71.832 1.00 43.41 291 SER A C 1
ATOM 2373 O O . SER A 1 291 ? -28.520 -26.810 -71.015 1.00 43.41 291 SER A O 1
ATOM 2375 N N . VAL A 1 292 ? -27.784 -26.857 -73.162 1.00 41.72 292 VAL A N 1
ATOM 2376 C CA . VAL A 1 292 ? -29.020 -27.181 -73.929 1.00 41.72 292 VAL A CA 1
ATOM 2377 C C . VAL A 1 292 ? -29.952 -25.979 -74.273 1.00 41.72 292 VAL A C 1
ATOM 2379 O O . VAL A 1 292 ? -30.119 -25.088 -73.446 1.00 41.72 292 VAL A O 1
ATOM 2382 N N . PRO A 1 293 ? -30.517 -25.892 -75.511 1.00 49.12 293 PRO A N 1
ATOM 2383 C CA . PRO A 1 293 ? -31.202 -24.691 -76.033 1.00 49.12 293 PRO A CA 1
ATOM 2384 C C . PRO A 1 293 ? -32.767 -24.797 -75.923 1.00 49.12 293 PRO A C 1
ATOM 2386 O O . PRO A 1 293 ? -33.235 -25.539 -75.061 1.00 49.12 293 PRO A O 1
ATOM 2389 N N . PRO A 1 294 ? -33.618 -24.034 -76.662 1.00 45.72 294 PRO A N 1
ATOM 2390 C CA . PRO A 1 294 ? -34.943 -23.609 -76.170 1.00 45.72 294 PRO A CA 1
ATOM 2391 C C . PRO A 1 294 ? -36.052 -24.688 -76.134 1.00 45.72 294 PRO A C 1
ATOM 2393 O O . PRO A 1 294 ? -36.018 -25.646 -76.910 1.00 45.72 294 PRO A O 1
ATOM 2396 N N . PRO A 1 295 ? -37.092 -24.495 -75.292 1.00 50.72 295 PRO A N 1
ATOM 2397 C CA . PRO A 1 295 ? -38.178 -25.458 -75.099 1.00 50.72 295 PRO A CA 1
ATOM 2398 C C . PRO A 1 295 ? -39.297 -25.387 -76.168 1.00 50.72 295 PRO A C 1
ATOM 2400 O O . PRO A 1 295 ? -39.641 -24.296 -76.632 1.00 50.72 295 PRO A O 1
ATOM 2403 N N . PRO A 1 296 ? -39.935 -26.526 -76.512 1.00 50.81 296 PRO A N 1
ATOM 2404 C CA . PRO A 1 296 ? -41.162 -26.587 -77.316 1.00 50.81 296 PRO A CA 1
ATOM 2405 C C . PRO A 1 296 ? -42.463 -26.365 -76.488 1.00 50.81 296 PRO A C 1
ATOM 2407 O O . PRO A 1 296 ? -42.400 -26.296 -75.259 1.00 50.81 296 PRO A O 1
ATOM 2410 N N . PRO A 1 297 ? -43.650 -26.239 -77.132 1.00 46.50 297 PRO A N 1
ATOM 2411 C CA . PRO A 1 297 ? -44.899 -25.777 -76.489 1.00 46.50 297 PRO A CA 1
ATOM 2412 C C . PRO A 1 297 ? -45.683 -26.831 -75.657 1.00 46.50 297 PRO A C 1
ATOM 2414 O O . PRO A 1 297 ? -45.382 -28.023 -75.732 1.00 46.50 297 PRO A O 1
ATOM 2417 N N . PRO A 1 298 ? -46.718 -26.418 -74.884 1.00 55.28 298 PRO A N 1
ATOM 2418 C CA . PRO A 1 298 ? -47.358 -27.243 -73.848 1.00 55.28 298 PRO A CA 1
ATOM 2419 C C . PRO A 1 298 ? -48.657 -27.981 -74.265 1.00 55.28 298 PRO A C 1
ATOM 2421 O O . PRO A 1 298 ? -49.411 -27.489 -75.107 1.00 55.28 298 PRO A O 1
ATOM 2424 N N . PRO A 1 299 ? -48.987 -29.104 -73.590 1.00 50.94 299 PRO A N 1
ATOM 2425 C CA . PRO A 1 299 ? -50.326 -29.718 -73.548 1.00 50.94 299 PRO A CA 1
ATOM 2426 C C . PRO A 1 299 ? -50.877 -29.750 -72.068 1.00 50.94 299 PRO A C 1
ATOM 2428 O O . PRO A 1 299 ? -50.317 -29.038 -71.233 1.00 50.94 299 PRO A O 1
ATOM 2431 N N . PRO A 1 300 ? -52.018 -30.390 -71.695 1.00 52.56 300 PRO A N 1
ATOM 2432 C CA . PRO A 1 300 ? -53.117 -29.669 -71.020 1.00 52.56 300 PRO A CA 1
ATOM 2433 C C . PRO A 1 300 ? -53.378 -30.057 -69.532 1.00 52.56 300 PRO A C 1
ATOM 2435 O O . PRO A 1 300 ? -52.767 -30.994 -69.023 1.00 52.56 300 PRO A O 1
ATOM 2438 N N . PRO A 1 301 ? -54.296 -29.356 -68.821 1.00 57.41 301 PRO A N 1
ATOM 2439 C CA . PRO A 1 301 ? -54.593 -29.558 -67.388 1.00 57.41 301 PRO A CA 1
ATOM 2440 C C . PRO A 1 301 ? -55.683 -30.623 -67.087 1.00 57.41 301 PRO A C 1
ATOM 2442 O O . PRO A 1 301 ? -56.250 -31.189 -68.018 1.00 57.41 301 PRO A O 1
ATOM 2445 N N . LEU A 1 302 ? -56.037 -30.756 -65.784 1.00 46.22 302 LEU A N 1
ATOM 2446 C CA . LEU A 1 302 ? -57.112 -31.553 -65.112 1.00 46.22 302 LEU A CA 1
ATOM 2447 C C . LEU A 1 302 ? -56.633 -32.858 -64.420 1.00 46.22 302 LEU A C 1
ATOM 2449 O O . LEU A 1 302 ? -55.688 -33.466 -64.914 1.00 46.22 302 LEU A O 1
ATOM 2453 N N . PRO A 1 303 ? -57.321 -33.385 -63.369 1.00 50.34 303 PRO A N 1
ATOM 2454 C CA . PRO A 1 303 ? -58.232 -32.759 -62.384 1.00 50.34 303 PRO A CA 1
ATOM 2455 C C . PRO A 1 303 ? -57.927 -33.126 -60.888 1.00 50.34 303 PRO A C 1
ATOM 2457 O O . PRO A 1 303 ? -57.135 -34.024 -60.618 1.00 50.34 303 PRO A O 1
ATOM 2460 N N . PRO A 1 304 ? -58.582 -32.477 -59.896 1.00 51.22 304 PRO A N 1
ATOM 2461 C CA . PRO A 1 304 ? -58.590 -32.861 -58.464 1.00 51.22 304 PRO A CA 1
ATOM 2462 C C . PRO A 1 304 ? -59.856 -33.686 -58.083 1.00 51.22 304 PRO A C 1
ATOM 2464 O O . PRO A 1 304 ? -60.676 -33.931 -58.972 1.00 51.22 304 PRO A O 1
ATOM 2467 N N . PRO A 1 305 ? -60.139 -34.034 -56.796 1.00 56.53 305 PRO A N 1
ATOM 2468 C CA . PRO A 1 305 ? -59.339 -33.974 -55.560 1.00 56.53 305 PRO A CA 1
ATOM 2469 C C . PRO A 1 305 ? -58.940 -35.423 -55.127 1.00 56.53 305 PRO A C 1
ATOM 2471 O O . PRO A 1 305 ? -58.196 -35.980 -55.931 1.00 56.53 305 PRO A O 1
ATOM 2474 N N . PRO A 1 306 ? -59.351 -36.121 -54.019 1.00 51.56 306 PRO A N 1
ATOM 2475 C CA . PRO A 1 306 ? -60.124 -35.818 -52.789 1.00 51.56 306 PRO A CA 1
ATOM 2476 C C . PRO A 1 306 ? -59.316 -35.943 -51.460 1.00 51.56 306 PRO A C 1
ATOM 2478 O O . PRO A 1 306 ? -58.128 -36.239 -51.454 1.00 51.56 306 PRO A O 1
ATOM 2481 N N . ASN A 1 307 ? -59.991 -35.761 -50.314 1.00 47.06 307 ASN A N 1
ATOM 2482 C CA . ASN A 1 307 ? -59.537 -36.071 -48.941 1.00 47.06 307 ASN A CA 1
ATOM 2483 C C . ASN A 1 307 ? -60.763 -36.526 -48.118 1.00 47.06 307 ASN A C 1
ATOM 2485 O O . ASN A 1 307 ? -61.799 -35.862 -48.224 1.00 47.06 307 ASN A O 1
ATOM 2489 N N . PRO A 1 308 ? -60.696 -37.622 -47.331 1.00 47.94 308 PRO A N 1
ATOM 2490 C CA . PRO A 1 308 ? -61.500 -37.650 -46.098 1.00 47.94 308 PRO A CA 1
ATOM 2491 C C . PRO A 1 308 ? -60.930 -38.446 -44.889 1.00 47.94 308 PRO A C 1
ATOM 2493 O O . PRO A 1 308 ? -60.668 -39.633 -45.016 1.00 47.94 308 PRO A O 1
ATOM 2496 N N . ILE A 1 309 ? -60.956 -37.816 -43.694 1.00 40.22 309 ILE A N 1
ATOM 2497 C CA . ILE A 1 309 ? -61.623 -38.289 -42.436 1.00 40.22 309 ILE A CA 1
ATOM 2498 C C . ILE A 1 309 ? -61.122 -39.642 -41.829 1.00 40.22 309 ILE A C 1
ATOM 2500 O O . ILE A 1 309 ? -61.064 -40.653 -42.507 1.00 40.22 309 ILE A O 1
ATOM 2504 N N . ARG A 1 310 ? -60.791 -39.807 -40.531 1.00 45.28 310 ARG A N 1
ATOM 2505 C CA . ARG A 1 310 ? -61.574 -39.614 -39.274 1.00 45.28 310 ARG A CA 1
ATOM 2506 C C . ARG A 1 310 ? -60.568 -39.608 -38.093 1.00 45.28 310 ARG A C 1
ATOM 2508 O O . ARG A 1 310 ? -59.671 -40.436 -38.089 1.00 45.28 310 ARG A O 1
ATOM 2515 N N . SER A 1 311 ? -60.515 -38.628 -37.184 1.00 36.31 311 SER A N 1
ATOM 2516 C CA . SER A 1 311 ? -61.439 -38.317 -36.069 1.00 36.31 311 SER A CA 1
ATOM 2517 C C . SER A 1 311 ? -61.552 -39.402 -34.986 1.00 36.31 311 SER A C 1
ATOM 2519 O O . SER A 1 311 ? -61.897 -40.534 -35.306 1.00 36.31 311 SER A O 1
ATOM 2521 N N . LEU A 1 312 ? -61.303 -38.991 -33.729 1.00 43.88 312 LEU A N 1
ATOM 2522 C CA . LEU A 1 312 ? -61.990 -39.272 -32.443 1.00 43.88 312 LEU A CA 1
ATOM 2523 C C . LEU A 1 312 ? -60.980 -38.893 -31.323 1.00 43.88 312 LEU A C 1
ATOM 2525 O O . LEU A 1 312 ? -59.836 -39.323 -31.364 1.00 43.88 312 LEU A O 1
ATOM 2529 N N . MET A 1 313 ? -61.223 -37.914 -30.441 1.00 34.31 313 MET A N 1
ATOM 2530 C CA . MET A 1 313 ? -62.210 -37.889 -29.342 1.00 34.31 313 MET A CA 1
ATOM 2531 C C . MET A 1 313 ? -62.068 -39.098 -28.396 1.00 34.31 313 MET A C 1
ATOM 2533 O O . MET A 1 313 ? -62.134 -40.223 -28.868 1.00 34.31 313 MET A O 1
ATOM 2537 N N . SER A 1 314 ? -61.983 -38.983 -27.067 1.00 36.06 314 SER A N 1
ATOM 2538 C CA . SER A 1 314 ? -61.819 -37.864 -26.110 1.00 36.06 314 SER A CA 1
ATOM 2539 C C . SER A 1 314 ? -61.809 -38.483 -24.682 1.00 36.06 314 SER A C 1
ATOM 2541 O O . SER A 1 314 ? -61.922 -39.700 -24.566 1.00 36.06 314 SER A O 1
ATOM 2543 N N . MET A 1 315 ? -61.782 -37.669 -23.605 1.00 35.12 315 MET A N 1
ATOM 2544 C CA . MET A 1 315 ? -62.156 -38.055 -22.212 1.00 35.12 315 MET A CA 1
ATOM 2545 C C . MET A 1 315 ? -61.165 -38.971 -21.429 1.00 35.12 315 MET A C 1
ATOM 2547 O O . MET A 1 315 ? -60.372 -39.671 -22.036 1.00 35.12 315 MET A O 1
ATOM 2551 N N . ILE A 1 316 ? -61.121 -39.031 -20.079 1.00 40.91 316 ILE A N 1
ATOM 2552 C CA . ILE A 1 316 ? -61.594 -38.127 -18.997 1.00 40.91 316 ILE A CA 1
ATOM 2553 C C . ILE A 1 316 ? -60.730 -38.285 -17.710 1.00 40.91 316 ILE A C 1
ATOM 2555 O O . ILE A 1 316 ? -60.074 -39.294 -17.494 1.00 40.91 316 ILE A O 1
ATOM 2559 N N . ARG A 1 317 ? -60.779 -37.244 -16.863 1.00 36.19 317 ARG A N 1
ATOM 2560 C CA . ARG A 1 317 ? -60.336 -37.052 -15.452 1.00 36.19 317 ARG A CA 1
ATOM 2561 C C . ARG A 1 317 ? -60.104 -38.290 -14.537 1.00 36.19 317 ARG A C 1
ATOM 2563 O O . ARG A 1 317 ? -60.926 -39.189 -14.542 1.00 36.19 317 ARG A O 1
ATOM 2570 N N . LYS A 1 318 ? -59.133 -38.136 -13.601 1.00 37.59 318 LYS A N 1
ATOM 2571 C CA . LYS A 1 318 ? -59.103 -38.446 -12.124 1.00 37.59 318 LYS A CA 1
ATOM 2572 C C . LYS A 1 318 ? -59.824 -39.735 -11.621 1.00 37.59 318 LYS A C 1
ATOM 2574 O O . LYS A 1 318 ? -60.988 -39.933 -11.925 1.00 37.59 318 LYS A O 1
ATOM 2579 N N . ARG A 1 319 ? -59.308 -40.523 -10.653 1.00 33.22 319 ARG A N 1
ATOM 2580 C CA . ARG A 1 319 ? -58.859 -40.118 -9.290 1.00 33.22 319 ARG A CA 1
ATOM 2581 C C . ARG A 1 319 ? -58.303 -41.322 -8.467 1.00 33.22 319 ARG A C 1
ATOM 2583 O O . ARG A 1 319 ? -58.730 -42.442 -8.700 1.00 33.22 319 ARG A O 1
ATOM 2590 N N . SER A 1 320 ? -57.530 -41.024 -7.409 1.00 31.17 320 SER A N 1
ATOM 2591 C CA . SER A 1 320 ? -57.361 -41.763 -6.119 1.00 31.17 320 SER A CA 1
ATOM 2592 C C . SER A 1 320 ? -56.652 -43.140 -6.012 1.00 31.17 320 SER A C 1
ATOM 2594 O O . SER A 1 320 ? -56.961 -44.097 -6.706 1.00 31.17 320 SER A O 1
ATOM 2596 N N . HIS A 1 321 ? -55.770 -43.198 -4.999 1.00 40.62 321 HIS A N 1
ATOM 2597 C CA . HIS A 1 321 ? -55.163 -44.332 -4.255 1.00 40.62 321 HIS A CA 1
ATOM 2598 C C . HIS A 1 321 ? -56.227 -45.228 -3.534 1.00 40.62 321 HIS A C 1
ATOM 2600 O O . HIS A 1 321 ? -57.382 -44.789 -3.543 1.00 40.62 321 HIS A O 1
ATOM 2606 N N . PRO A 1 322 ? -55.921 -46.380 -2.845 1.00 49.25 322 PRO A N 1
ATOM 2607 C CA . PRO A 1 322 ? -54.636 -46.714 -2.174 1.00 49.25 322 PRO A CA 1
ATOM 2608 C C . PRO A 1 322 ? -54.165 -48.195 -1.989 1.00 49.25 322 PRO A C 1
ATOM 2610 O O . PRO A 1 322 ? -54.920 -49.143 -2.156 1.00 49.25 322 PRO A O 1
ATOM 2613 N N . SER A 1 323 ? -52.936 -48.319 -1.438 1.00 29.75 323 SER A N 1
ATOM 2614 C CA . SER A 1 323 ? -52.353 -49.447 -0.651 1.00 29.75 323 SER A CA 1
ATOM 2615 C C . SER A 1 323 ? -51.956 -50.756 -1.372 1.00 29.75 323 SER A C 1
ATOM 2617 O O . SER A 1 323 ? -52.622 -51.151 -2.322 1.00 29.75 323 SER A O 1
ATOM 2619 N N . GLY A 1 324 ? -50.897 -51.470 -0.915 1.00 29.72 324 GLY A N 1
ATOM 2620 C CA . GLY A 1 324 ? -50.602 -52.799 -1.507 1.00 29.72 324 GLY A CA 1
ATOM 2621 C C . GLY A 1 324 ? -49.358 -53.683 -1.214 1.00 29.72 324 GLY A C 1
ATOM 2622 O O . GLY A 1 324 ? -49.373 -54.783 -1.745 1.00 29.72 324 GLY A O 1
ATOM 2623 N N . SER A 1 325 ? -48.355 -53.345 -0.380 1.00 28.67 325 SER A N 1
ATOM 2624 C CA . SER A 1 325 ? -47.285 -54.286 0.106 1.00 28.67 325 SER A CA 1
ATOM 2625 C C . SER A 1 325 ? -46.235 -54.882 -0.890 1.00 28.67 325 SER A C 1
ATOM 2627 O O . SER A 1 325 ? -46.468 -54.980 -2.087 1.00 28.67 325 SER A O 1
ATOM 2629 N N . GLY A 1 326 ? -45.076 -55.340 -0.361 1.00 30.58 326 GLY A N 1
ATOM 2630 C CA . GLY A 1 326 ? -44.074 -56.204 -1.044 1.00 30.58 326 GLY A CA 1
ATOM 2631 C C . GLY A 1 326 ? -42.742 -55.536 -1.475 1.00 30.58 326 GLY A C 1
ATOM 2632 O O . GLY A 1 326 ? -42.619 -55.153 -2.628 1.00 30.58 326 GLY A O 1
ATOM 2633 N N . ALA A 1 327 ? -41.718 -55.256 -0.651 1.00 33.03 327 ALA A N 1
ATOM 2634 C CA . ALA A 1 327 ? -40.948 -56.051 0.334 1.00 33.03 327 ALA A CA 1
ATOM 2635 C C . ALA A 1 327 ? -39.663 -56.753 -0.206 1.00 33.03 327 ALA A C 1
ATOM 2637 O O . ALA A 1 327 ? -39.734 -57.855 -0.744 1.00 33.03 327 ALA A O 1
ATOM 2638 N N . LYS A 1 328 ? -38.488 -56.128 0.027 1.00 34.84 328 LYS A N 1
ATOM 2639 C CA . LYS A 1 328 ? -37.092 -56.662 0.123 1.00 34.84 328 LYS A CA 1
ATOM 2640 C C . LYS A 1 328 ? -36.169 -55.449 0.398 1.00 34.84 328 LYS A C 1
ATOM 2642 O O . LYS A 1 328 ? -36.259 -54.502 -0.367 1.00 34.84 328 LYS A O 1
ATOM 2647 N N . LYS A 1 329 ? -35.355 -55.285 1.456 1.00 34.88 329 LYS A N 1
ATOM 2648 C CA . LYS A 1 329 ? -34.753 -56.114 2.535 1.00 34.88 329 LYS A CA 1
ATOM 2649 C C . LYS A 1 329 ? -33.287 -56.544 2.321 1.00 34.88 329 LYS A C 1
ATOM 2651 O O . LYS A 1 329 ? -33.019 -57.727 2.160 1.00 34.88 329 LYS A O 1
ATOM 2656 N N . GLU A 1 330 ? -32.373 -55.588 2.482 1.00 30.98 330 GLU A N 1
ATOM 2657 C CA . GLU A 1 330 ? -31.015 -55.708 3.060 1.00 30.98 330 GLU A CA 1
ATOM 2658 C C . GLU A 1 330 ? -30.563 -54.283 3.472 1.00 30.98 330 GLU A C 1
ATOM 2660 O O . GLU A 1 330 ? -31.061 -53.323 2.892 1.00 30.98 330 GLU A O 1
ATOM 2665 N N . LYS A 1 331 ? -29.702 -54.035 4.470 1.00 32.00 331 LYS A N 1
ATOM 2666 C CA . LYS A 1 331 ? -29.081 -54.891 5.505 1.00 32.00 331 LYS A CA 1
ATOM 2667 C C . LYS A 1 331 ? -28.832 -54.020 6.755 1.00 32.00 331 LYS A C 1
ATOM 2669 O O . LYS A 1 331 ? -28.678 -52.812 6.617 1.00 32.00 331 LYS A O 1
ATOM 2674 N N . ALA A 1 332 ? -28.810 -54.599 7.956 1.00 33.62 332 ALA A N 1
ATOM 2675 C CA . ALA A 1 332 ? -28.660 -53.838 9.205 1.00 33.62 332 ALA A CA 1
ATOM 2676 C C . ALA A 1 332 ? -27.217 -53.834 9.742 1.00 33.62 332 ALA A C 1
ATOM 2678 O O . ALA A 1 332 ? -26.500 -54.823 9.597 1.00 33.62 332 ALA A O 1
ATOM 2679 N N . ALA A 1 333 ? -26.859 -52.753 10.436 1.00 33.97 333 ALA A N 1
ATOM 2680 C CA . ALA A 1 333 ? -25.768 -52.669 11.407 1.00 33.97 333 ALA A CA 1
ATOM 2681 C C . ALA A 1 333 ? -26.300 -51.927 12.651 1.00 33.97 333 ALA A C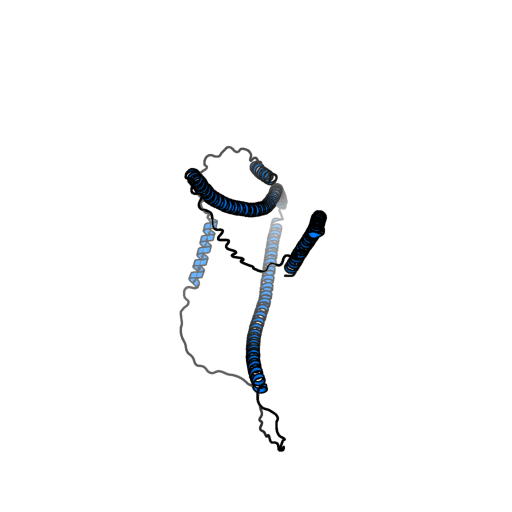 1
ATOM 2683 O O . ALA A 1 333 ? -27.170 -51.064 12.514 1.00 33.97 333 ALA A O 1
ATOM 2684 N N . GLN A 1 334 ? -25.848 -52.295 13.852 1.00 37.22 334 GLN A N 1
ATOM 2685 C CA . GLN A 1 334 ? -26.342 -51.711 15.108 1.00 37.22 334 GLN A CA 1
ATOM 2686 C C . GLN A 1 334 ? -25.651 -50.380 15.448 1.00 37.22 334 GLN A C 1
ATOM 2688 O O . GLN A 1 334 ? -24.464 -50.228 15.160 1.00 37.22 334 GLN A O 1
ATOM 2693 N N . PRO A 1 335 ? -26.346 -49.467 16.148 1.00 37.25 335 PRO A N 1
ATOM 2694 C CA . PRO A 1 335 ? -25.722 -48.473 17.004 1.00 37.25 335 PRO A CA 1
ATOM 2695 C C . PRO A 1 335 ? -25.565 -49.031 18.429 1.00 37.25 335 PRO A C 1
ATOM 2697 O O . PRO A 1 335 ? -26.548 -49.222 19.142 1.00 37.25 335 PRO A O 1
ATOM 2700 N N . GLU A 1 336 ? -24.325 -49.246 18.854 1.00 45.50 336 GLU A N 1
ATOM 2701 C CA . GLU A 1 336 ? -23.945 -49.229 20.273 1.00 45.50 336 GLU A CA 1
ATOM 2702 C C . GLU A 1 336 ? -23.005 -48.023 20.509 1.00 45.50 336 GLU A C 1
ATOM 2704 O O . GLU A 1 336 ? -22.642 -47.318 19.565 1.00 45.50 336 GLU A O 1
ATOM 2709 N N . THR A 1 337 ? -22.658 -47.744 21.770 1.00 45.72 337 THR A N 1
ATOM 2710 C CA . THR A 1 337 ? -21.680 -46.715 22.200 1.00 45.72 337 THR A CA 1
ATOM 2711 C C . THR A 1 337 ? -21.971 -45.240 21.840 1.00 45.72 337 THR A C 1
ATOM 2713 O O . THR A 1 337 ? -21.037 -44.460 21.651 1.00 45.72 337 THR A O 1
ATOM 2716 N N . THR A 1 338 ? -23.232 -44.785 21.788 1.00 46.03 338 THR A N 1
ATOM 2717 C CA . THR A 1 338 ? -23.526 -43.329 21.722 1.00 46.03 338 THR A CA 1
ATOM 2718 C C . THR A 1 338 ? -23.409 -42.611 23.071 1.00 46.03 338 THR A C 1
ATOM 2720 O O . THR A 1 338 ? -22.945 -41.473 23.096 1.00 46.03 338 THR A O 1
ATOM 2723 N N . GLU A 1 339 ? -23.778 -43.252 24.186 1.00 48.81 339 GLU A N 1
ATOM 2724 C CA . GLU A 1 339 ? -23.745 -42.627 25.524 1.00 48.81 339 GLU A CA 1
ATOM 2725 C C . GLU A 1 339 ? -22.312 -42.505 26.078 1.00 48.81 339 GLU A C 1
ATOM 2727 O O . GLU A 1 339 ? -21.901 -41.426 26.513 1.00 48.81 339 GLU A O 1
ATOM 2732 N N . GLU A 1 340 ? -21.494 -43.556 25.952 1.00 51.09 340 GLU A N 1
ATOM 2733 C CA . GLU A 1 340 ? -20.090 -43.550 26.401 1.00 51.09 340 GLU A CA 1
ATOM 2734 C C . GLU A 1 340 ? -19.266 -42.434 25.735 1.00 51.09 340 GLU A C 1
ATOM 2736 O O . GLU A 1 340 ? -18.447 -41.776 26.376 1.00 51.09 340 GLU A O 1
ATOM 2741 N N . VAL A 1 341 ? -19.520 -42.152 24.451 1.00 55.19 341 VAL A N 1
ATOM 2742 C CA . VAL A 1 341 ? -18.843 -41.075 23.709 1.00 55.19 341 VAL A CA 1
ATOM 2743 C C . VAL A 1 341 ? -19.277 -39.684 24.191 1.00 55.19 341 VAL A C 1
ATOM 2745 O O . VAL A 1 341 ? -18.494 -38.735 24.083 1.00 55.19 341 VAL A O 1
ATOM 2748 N N . THR A 1 342 ? -20.486 -39.526 24.741 1.00 64.38 342 THR A N 1
ATOM 2749 C CA . THR A 1 342 ? -20.896 -38.264 25.380 1.00 64.38 342 THR A CA 1
ATOM 2750 C C . THR A 1 342 ? -20.277 -38.073 26.762 1.00 64.38 342 THR A C 1
ATOM 2752 O O . THR A 1 342 ? -19.827 -36.963 27.058 1.00 64.38 342 THR A O 1
ATOM 2755 N N . ASP A 1 343 ? -20.146 -39.130 27.565 1.00 71.31 343 ASP A N 1
ATOM 2756 C CA . ASP A 1 343 ? -19.523 -39.023 28.889 1.00 71.31 343 ASP A CA 1
ATOM 2757 C C . ASP A 1 343 ? -17.998 -38.888 28.824 1.00 71.31 343 ASP A C 1
ATOM 2759 O O . ASP A 1 343 ? -17.444 -38.050 29.532 1.00 71.31 343 ASP A O 1
ATOM 2763 N N . LEU A 1 344 ? -17.313 -39.569 27.897 1.00 72.62 344 LEU A N 1
ATOM 2764 C CA . LEU A 1 344 ? -15.881 -39.341 27.649 1.00 72.62 344 LEU A CA 1
ATOM 2765 C C . LEU A 1 344 ? -15.591 -37.885 27.239 1.00 72.62 344 LEU A C 1
ATOM 2767 O O . LEU A 1 344 ? -14.592 -37.305 27.668 1.00 72.62 344 LEU A O 1
ATOM 2771 N N . LYS A 1 345 ? -16.481 -37.256 26.457 1.00 71.94 345 LYS A N 1
ATOM 2772 C CA . LYS A 1 345 ? -16.379 -35.825 26.117 1.00 71.94 345 LYS A CA 1
ATOM 2773 C C . LYS A 1 345 ? -16.623 -34.929 27.331 1.00 71.94 345 LYS A C 1
ATOM 2775 O O . LYS A 1 345 ? -15.863 -33.984 27.533 1.00 71.94 345 LYS A O 1
ATOM 2780 N N . ARG A 1 346 ? -17.636 -35.227 28.154 1.00 83.44 346 ARG A N 1
ATOM 2781 C CA . ARG A 1 346 ? -17.912 -34.496 29.404 1.00 83.44 346 ARG A CA 1
ATOM 2782 C C . ARG A 1 346 ? -16.716 -34.576 30.360 1.00 83.44 346 ARG A C 1
ATOM 2784 O O . ARG A 1 346 ? -16.249 -33.544 30.830 1.00 83.44 346 ARG A O 1
ATOM 2791 N N . GLN A 1 347 ? -16.175 -35.774 30.574 1.00 83.38 347 GLN A N 1
ATOM 2792 C CA . GLN A 1 347 ? -15.024 -36.029 31.440 1.00 83.38 347 GLN A CA 1
ATOM 2793 C C . GLN A 1 347 ? -13.753 -35.321 30.949 1.00 83.38 347 GLN A C 1
ATOM 2795 O O . GLN A 1 347 ? -13.039 -34.729 31.756 1.00 83.38 347 GLN A O 1
ATOM 2800 N N . ALA A 1 348 ? -13.488 -35.313 29.637 1.00 79.50 348 ALA A N 1
ATOM 2801 C CA . ALA A 1 348 ? -12.345 -34.596 29.067 1.00 79.50 348 ALA A CA 1
ATOM 2802 C C . ALA A 1 348 ? -12.453 -33.066 29.232 1.00 79.50 348 ALA A C 1
ATOM 2804 O O . ALA A 1 348 ? -11.443 -32.400 29.465 1.00 79.50 348 ALA A O 1
ATOM 2805 N N . VAL A 1 349 ? -13.665 -32.501 29.148 1.00 82.50 349 VAL A N 1
ATOM 2806 C CA . VAL A 1 349 ? -13.912 -31.074 29.424 1.00 82.50 349 VAL A CA 1
ATOM 2807 C C . VAL A 1 349 ? -13.764 -30.767 30.917 1.00 82.50 349 VAL A C 1
ATOM 2809 O O . VAL A 1 349 ? -13.134 -29.768 31.263 1.00 82.50 349 VAL A O 1
ATOM 2812 N N . GLU A 1 350 ? -14.264 -31.633 31.801 1.00 87.62 350 GLU A N 1
ATOM 2813 C CA . GLU A 1 350 ? -14.095 -31.503 33.255 1.00 87.62 350 GLU A CA 1
ATOM 2814 C C . GLU A 1 350 ? -12.602 -31.526 33.645 1.00 87.62 350 GLU A C 1
ATOM 2816 O O . GLU A 1 350 ? -12.126 -30.613 34.318 1.00 87.62 350 GLU A O 1
ATOM 2821 N N . GLU A 1 351 ? -11.819 -32.494 33.143 1.00 86.06 351 GLU A N 1
ATOM 2822 C CA . GLU A 1 351 ? -10.369 -32.575 33.395 1.00 86.06 351 GLU A CA 1
ATOM 2823 C C . GLU A 1 351 ? -9.617 -31.355 32.832 1.00 86.06 351 GLU A C 1
ATOM 2825 O O . GLU A 1 351 ? -8.684 -30.851 33.464 1.00 86.06 351 GLU A O 1
ATOM 2830 N N . MET A 1 352 ? -10.024 -30.838 31.667 1.00 81.38 352 MET A N 1
ATOM 2831 C CA . MET A 1 352 ? -9.447 -29.621 31.088 1.00 81.38 352 MET A CA 1
ATOM 2832 C C . MET A 1 352 ? -9.721 -28.392 31.966 1.00 81.38 352 MET A C 1
ATOM 2834 O O . MET A 1 352 ? -8.793 -27.645 32.279 1.00 81.38 352 MET A O 1
ATOM 2838 N N . MET A 1 353 ? -10.966 -28.203 32.411 1.00 80.94 353 MET A N 1
ATOM 2839 C CA . MET A 1 353 ? -11.348 -27.099 33.298 1.00 80.94 353 MET A CA 1
ATOM 2840 C C . MET A 1 353 ? -10.661 -27.199 34.662 1.00 80.94 353 MET A C 1
ATOM 2842 O O . MET A 1 353 ? -10.231 -26.189 35.218 1.00 80.94 353 MET A O 1
ATOM 2846 N N . ASP A 1 354 ? -10.501 -28.408 35.193 1.00 83.88 354 ASP A N 1
ATOM 2847 C CA . ASP A 1 354 ? -9.849 -28.636 36.479 1.00 83.88 354 ASP A CA 1
ATOM 2848 C C . ASP A 1 354 ? -8.316 -28.478 36.394 1.00 83.88 354 ASP A C 1
ATOM 2850 O O . ASP A 1 354 ? -7.690 -27.945 37.313 1.00 83.88 354 ASP A O 1
ATOM 2854 N N . ARG A 1 355 ? -7.700 -28.804 35.246 1.00 79.12 355 ARG A N 1
ATOM 2855 C CA . ARG A 1 355 ? -6.311 -28.426 34.919 1.00 79.12 355 ARG A CA 1
ATOM 2856 C C . ARG A 1 355 ? -6.122 -26.913 34.808 1.00 79.12 355 ARG A C 1
ATOM 2858 O O . ARG A 1 355 ? -5.116 -26.403 35.298 1.00 79.12 355 ARG A O 1
ATOM 2865 N N . ILE A 1 356 ? -7.076 -26.191 34.214 1.00 74.06 356 ILE A N 1
ATOM 2866 C CA . ILE A 1 356 ? -7.049 -24.720 34.154 1.00 74.06 356 ILE A CA 1
ATOM 2867 C C . ILE A 1 356 ? -7.159 -24.130 35.570 1.00 74.06 356 ILE A C 1
ATOM 2869 O O . ILE A 1 356 ? -6.340 -23.288 35.933 1.00 74.06 356 ILE A O 1
ATOM 2873 N N . LYS A 1 357 ? -8.087 -24.623 36.408 1.00 79.44 357 LYS A N 1
ATOM 2874 C CA . LYS A 1 357 ? -8.234 -24.208 37.821 1.00 79.44 357 LYS A CA 1
ATOM 2875 C C . LYS A 1 357 ? -6.984 -24.475 38.667 1.00 79.44 357 LYS A C 1
ATOM 2877 O O . LYS A 1 357 ? -6.637 -23.651 39.507 1.00 79.44 357 LYS A O 1
ATOM 2882 N N . LYS A 1 358 ? -6.324 -25.622 38.473 1.00 79.94 358 LYS A N 1
ATOM 2883 C CA . LYS A 1 358 ? -5.116 -26.019 39.227 1.00 79.94 358 LYS A CA 1
ATOM 2884 C C . LYS A 1 358 ? -3.841 -25.323 38.741 1.00 79.94 358 LYS A C 1
ATOM 2886 O O . LYS A 1 358 ? -2.877 -25.242 39.500 1.00 79.94 358 LYS A O 1
ATOM 2891 N N . GLY A 1 359 ? -3.854 -24.796 37.517 1.00 72.81 359 GLY A N 1
ATOM 2892 C CA . GLY A 1 359 ? -2.753 -24.053 36.914 1.00 72.81 359 GLY A CA 1
ATOM 2893 C C . GLY A 1 359 ? -1.582 -24.935 36.467 1.00 72.81 359 GLY A C 1
ATOM 2894 O O . GLY A 1 359 ? -1.281 -25.986 37.037 1.00 72.81 359 GLY A O 1
ATOM 2895 N N . VAL A 1 360 ? -0.871 -24.482 35.434 1.00 77.06 360 VAL A N 1
ATOM 2896 C CA . VAL A 1 360 ? 0.374 -25.122 34.991 1.00 77.06 360 VAL A CA 1
ATOM 2897 C C . VAL A 1 360 ? 1.542 -24.527 35.772 1.00 77.06 360 VAL A C 1
ATOM 2899 O O . VAL A 1 360 ? 1.743 -23.314 35.775 1.00 77.06 360 VAL A O 1
ATOM 2902 N N . HIS A 1 361 ? 2.345 -25.385 36.401 1.00 64.62 361 HIS A N 1
ATOM 2903 C CA . HIS A 1 361 ? 3.592 -24.976 37.045 1.00 64.62 361 HIS A CA 1
ATOM 2904 C C . HIS A 1 361 ? 4.624 -24.596 35.973 1.00 64.62 361 HIS A C 1
ATOM 2906 O O . HIS A 1 361 ? 5.366 -25.441 35.470 1.00 64.62 361 HIS A O 1
ATOM 2912 N N . LEU A 1 362 ? 4.651 -23.313 35.604 1.00 67.06 362 LEU A N 1
ATOM 2913 C CA . LEU A 1 362 ? 5.675 -22.756 34.724 1.00 67.06 362 LEU A CA 1
ATOM 2914 C C . LEU A 1 362 ? 7.061 -22.981 35.347 1.00 67.06 362 LEU A C 1
ATOM 2916 O O . LEU A 1 362 ? 7.257 -22.747 36.542 1.00 67.06 362 LEU A O 1
ATOM 2920 N N . ARG A 1 363 ? 8.041 -23.412 34.541 1.00 68.00 363 ARG A N 1
ATOM 2921 C CA . ARG A 1 363 ? 9.439 -23.450 34.998 1.00 68.00 363 ARG A CA 1
ATOM 2922 C C . ARG A 1 363 ? 9.855 -22.036 35.425 1.00 68.00 363 ARG A C 1
ATOM 2924 O O . ARG A 1 363 ? 9.614 -21.105 34.655 1.00 68.00 363 ARG A O 1
ATOM 2931 N N . PRO A 1 364 ? 10.527 -21.863 36.578 1.00 59.47 364 PRO A N 1
ATOM 2932 C CA . PRO A 1 364 ? 11.155 -20.594 36.909 1.00 59.47 364 PRO A CA 1
ATOM 2933 C C . PRO A 1 364 ? 12.108 -20.189 35.783 1.00 59.47 364 PRO A C 1
ATOM 2935 O O . PRO A 1 364 ? 13.052 -20.919 35.473 1.00 59.47 364 PRO A O 1
ATOM 2938 N N . VAL A 1 365 ? 11.854 -19.039 35.158 1.00 51.34 365 VAL A N 1
ATOM 2939 C CA . VAL A 1 365 ? 12.803 -18.445 34.215 1.00 51.34 365 VAL A CA 1
ATOM 2940 C C . VAL A 1 365 ? 14.058 -18.100 35.006 1.00 51.34 365 VAL A C 1
ATOM 2942 O O . VAL A 1 365 ? 13.998 -17.339 35.974 1.00 51.34 365 VAL A O 1
ATOM 2945 N N . SER A 1 366 ? 15.189 -18.685 34.614 1.00 42.44 366 SER A N 1
ATOM 2946 C CA . SER A 1 366 ? 16.486 -18.418 35.229 1.00 42.44 366 SER A CA 1
ATOM 2947 C C . SER A 1 366 ? 16.759 -16.916 35.215 1.00 42.44 366 SER A C 1
ATOM 2949 O O . SER A 1 366 ? 16.888 -16.329 34.143 1.00 42.44 366 SER A O 1
ATOM 2951 N N . GLN A 1 367 ? 16.871 -16.290 36.390 1.00 47.28 367 GLN A N 1
ATOM 2952 C CA . GLN A 1 367 ? 17.244 -14.877 36.502 1.00 47.28 367 GLN A CA 1
ATOM 2953 C C . GLN A 1 367 ? 18.737 -14.702 36.189 1.00 47.28 367 GLN A C 1
ATOM 2955 O O . GLN A 1 367 ? 19.566 -14.496 37.076 1.00 47.28 367 GLN A O 1
ATOM 2960 N N . THR A 1 368 ? 19.091 -14.798 34.909 1.00 42.66 368 THR A N 1
ATOM 2961 C CA . THR A 1 368 ? 20.425 -14.485 34.402 1.00 42.66 368 THR A CA 1
ATOM 2962 C C . THR A 1 368 ? 20.698 -12.996 34.586 1.00 42.66 368 THR A C 1
ATOM 2964 O O . THR A 1 368 ? 20.254 -12.178 33.787 1.00 42.66 368 THR A O 1
ATOM 2967 N N . ALA A 1 369 ? 21.414 -12.672 35.666 1.00 39.03 369 ALA A N 1
ATOM 2968 C CA . ALA A 1 369 ? 22.095 -11.402 35.919 1.00 39.03 369 ALA A CA 1
ATOM 2969 C C . ALA A 1 369 ? 21.324 -10.141 35.478 1.00 39.03 369 ALA A C 1
ATOM 2971 O O . ALA A 1 369 ? 21.688 -9.494 34.499 1.00 39.03 369 ALA A O 1
ATOM 2972 N N . ARG A 1 370 ? 20.301 -9.767 36.262 1.00 36.22 370 ARG A N 1
ATOM 2973 C CA . ARG A 1 370 ? 19.604 -8.467 36.216 1.00 36.22 370 ARG A CA 1
ATOM 2974 C C . ARG A 1 370 ? 20.585 -7.317 35.907 1.00 36.22 370 ARG A C 1
ATOM 2976 O O . ARG A 1 370 ? 21.338 -6.933 36.809 1.00 36.22 370 ARG A O 1
ATOM 2983 N N . PRO A 1 371 ? 20.554 -6.714 34.701 1.00 40.81 371 PRO A N 1
ATOM 2984 C CA . PRO A 1 371 ? 21.206 -5.433 34.476 1.00 40.81 371 PRO A CA 1
ATOM 2985 C C . PRO A 1 371 ? 20.595 -4.408 35.435 1.00 40.81 371 PRO A C 1
ATOM 2987 O O . PRO A 1 371 ? 19.412 -4.497 35.784 1.00 40.81 371 PRO A O 1
ATOM 2990 N N . LYS A 1 372 ? 21.381 -3.427 35.891 1.00 38.16 372 LYS A N 1
ATOM 2991 C CA . LYS A 1 372 ? 20.802 -2.303 36.639 1.00 38.16 372 LYS A CA 1
ATOM 2992 C C . LYS A 1 372 ? 19.740 -1.642 35.765 1.00 38.16 372 LYS A C 1
ATOM 2994 O O . LYS A 1 372 ? 19.987 -1.421 34.584 1.00 38.16 372 LYS A O 1
ATOM 2999 N N . ALA A 1 373 ? 18.607 -1.281 36.363 1.00 45.94 373 ALA A N 1
ATOM 3000 C CA . ALA A 1 373 ? 17.645 -0.415 35.703 1.00 45.94 373 ALA A CA 1
ATOM 3001 C C . ALA A 1 373 ? 18.317 0.941 35.433 1.00 45.94 373 ALA A C 1
ATOM 3003 O O . ALA A 1 373 ? 18.462 1.765 36.337 1.00 45.94 373 ALA A O 1
ATOM 3004 N N . GLN A 1 374 ? 18.761 1.148 34.195 1.00 38.22 374 GLN A N 1
ATOM 3005 C CA . GLN A 1 374 ? 18.763 2.487 33.626 1.00 38.22 374 GLN A CA 1
ATOM 3006 C C . GLN A 1 374 ? 17.298 2.888 33.394 1.00 38.22 374 GLN A C 1
ATOM 3008 O O . GLN A 1 374 ? 16.452 2.006 33.219 1.00 38.22 374 GLN A O 1
ATOM 3013 N N . PRO A 1 375 ? 16.960 4.186 33.425 1.00 43.59 375 PRO A N 1
ATOM 3014 C CA . PRO A 1 375 ? 15.660 4.620 32.939 1.00 43.59 375 PRO A CA 1
ATOM 3015 C C . PRO A 1 375 ? 15.529 4.227 31.463 1.00 43.59 375 PRO A C 1
ATOM 3017 O O . PRO A 1 375 ? 16.448 4.481 30.685 1.00 43.59 375 PRO A O 1
ATOM 3020 N N . GLU A 1 376 ? 14.393 3.630 31.098 1.00 40.97 376 GLU A N 1
ATOM 3021 C CA . GLU A 1 376 ? 13.990 3.404 29.706 1.00 40.97 376 GLU A CA 1
ATOM 3022 C C . GLU A 1 376 ? 14.018 4.746 28.964 1.00 40.97 376 GLU A C 1
ATOM 3024 O O . GLU A 1 376 ? 13.125 5.582 29.118 1.00 40.97 376 GLU A O 1
ATOM 3029 N N . SER A 1 377 ? 15.077 4.993 28.191 1.00 43.44 377 SER A N 1
ATOM 3030 C CA . SER A 1 377 ? 15.140 6.156 27.321 1.00 43.44 377 SER A C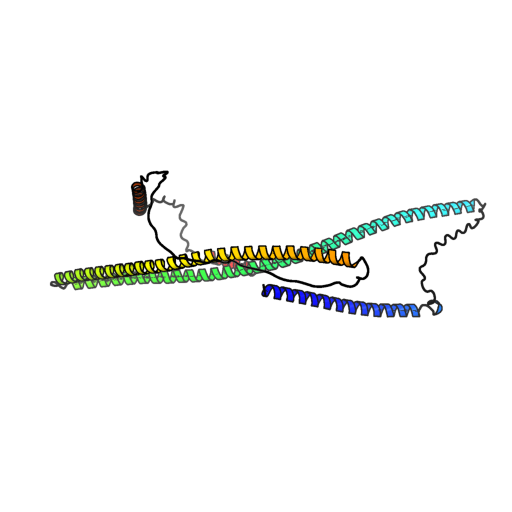A 1
ATOM 3031 C C . SER A 1 377 ? 14.388 5.821 26.038 1.00 43.44 377 SER A C 1
ATOM 3033 O O . SER A 1 377 ? 14.840 5.029 25.214 1.00 43.44 377 SER A O 1
ATOM 3035 N N . SER A 1 378 ? 13.244 6.477 25.838 1.00 52.31 378 SER A N 1
ATOM 3036 C CA . SER A 1 378 ? 12.338 6.326 24.685 1.00 52.31 378 SER A CA 1
ATOM 3037 C C . SER A 1 378 ? 12.941 6.718 23.321 1.00 52.31 378 SER A C 1
ATOM 3039 O O . SER A 1 378 ? 12.216 6.903 22.352 1.00 52.31 378 SER A O 1
ATOM 3041 N N . LYS A 1 379 ? 14.269 6.852 23.244 1.00 51.97 379 LYS A N 1
ATOM 3042 C CA . LYS A 1 379 ? 15.037 7.367 22.107 1.00 51.97 379 LYS A CA 1
ATOM 3043 C C . LYS A 1 379 ? 15.500 6.284 21.133 1.00 51.97 379 LYS A C 1
ATOM 3045 O O . LYS A 1 379 ? 15.954 6.609 20.041 1.00 51.97 379 LYS A O 1
ATOM 3050 N N . GLY A 1 380 ? 15.408 5.006 21.514 1.00 52.31 380 GLY A N 1
ATOM 3051 C CA . GLY A 1 380 ? 15.812 3.887 20.654 1.00 52.31 380 GLY A CA 1
ATOM 3052 C C . GLY A 1 380 ? 14.963 3.780 19.382 1.00 52.31 380 GLY A C 1
ATOM 3053 O O . GLY A 1 380 ? 15.513 3.670 18.289 1.00 52.31 380 GLY A O 1
ATOM 3054 N N . SER A 1 381 ? 13.636 3.880 19.514 1.00 54.56 381 SER A N 1
ATOM 3055 C CA . SER A 1 381 ? 12.709 3.902 18.374 1.00 54.56 381 SER A CA 1
ATOM 3056 C C . SER A 1 381 ? 12.773 5.220 17.602 1.00 54.56 381 SER A C 1
ATOM 3058 O O . SER A 1 381 ? 12.867 5.187 16.377 1.00 54.56 381 SER A O 1
ATOM 3060 N N . GLU A 1 382 ? 12.814 6.366 18.299 1.00 58.09 382 GLU A N 1
ATOM 3061 C CA . GLU A 1 382 ? 12.991 7.682 17.663 1.00 58.09 382 GLU A CA 1
ATOM 3062 C C . GLU A 1 382 ? 14.218 7.699 16.741 1.00 58.09 382 GLU A C 1
ATOM 3064 O O . GLU A 1 382 ? 14.123 8.182 15.616 1.00 58.09 382 GLU A O 1
ATOM 3069 N N . SER A 1 383 ? 15.358 7.154 17.181 1.00 74.56 383 SER A N 1
ATOM 3070 C CA . SER A 1 383 ? 16.586 7.142 16.378 1.00 74.56 383 SER A CA 1
ATOM 3071 C C . SER A 1 383 ? 16.412 6.369 15.069 1.00 74.56 383 SER A C 1
ATOM 3073 O O . SER A 1 383 ? 16.758 6.893 14.015 1.00 74.56 383 SER A O 1
ATOM 3075 N N . ALA A 1 384 ? 15.849 5.158 15.118 1.00 84.00 384 ALA A N 1
ATOM 3076 C CA . ALA A 1 384 ? 15.711 4.298 13.941 1.00 84.00 384 ALA A CA 1
ATOM 3077 C C . ALA A 1 384 ? 14.691 4.840 12.922 1.00 84.00 384 ALA A C 1
ATOM 3079 O O . ALA A 1 384 ? 14.928 4.775 11.716 1.00 84.00 384 ALA A O 1
ATOM 3080 N N . VAL A 1 385 ? 13.574 5.408 13.391 1.00 84.75 385 VAL A N 1
ATOM 3081 C CA . VAL A 1 385 ? 12.552 5.993 12.507 1.00 84.75 385 VAL A CA 1
ATOM 3082 C C . VAL A 1 385 ? 13.065 7.280 11.859 1.00 84.75 385 VAL A C 1
ATOM 3084 O O . VAL A 1 385 ? 12.928 7.441 10.649 1.00 84.75 385 VAL A O 1
ATOM 3087 N N . ASN A 1 386 ? 13.736 8.159 12.615 1.00 86.25 386 ASN A N 1
ATOM 3088 C CA . ASN A 1 386 ? 14.343 9.371 12.051 1.00 86.25 386 ASN A CA 1
ATOM 3089 C C . ASN A 1 386 ? 15.497 9.058 11.080 1.00 86.25 386 ASN A C 1
ATOM 3091 O O . ASN A 1 386 ? 15.635 9.743 10.068 1.00 86.25 386 ASN A O 1
ATOM 3095 N N . GLU A 1 387 ? 16.299 8.021 11.342 1.00 88.31 387 GLU A N 1
ATOM 3096 C CA . GLU A 1 387 ? 17.339 7.548 10.419 1.00 88.31 387 GLU A CA 1
ATOM 3097 C C . GLU A 1 387 ? 16.727 7.043 9.104 1.00 88.31 387 GLU A C 1
ATOM 3099 O O . GLU A 1 387 ? 17.125 7.489 8.026 1.00 88.31 387 GLU A O 1
ATOM 3104 N N . LEU A 1 388 ? 15.695 6.196 9.177 1.00 87.56 388 LEU A N 1
ATOM 3105 C CA . LEU A 1 388 ? 14.993 5.682 7.998 1.00 87.56 388 LEU A CA 1
ATOM 3106 C C . LEU A 1 388 ? 14.301 6.809 7.207 1.00 87.56 388 LEU A C 1
ATOM 3108 O O . LEU A 1 388 ? 14.396 6.847 5.981 1.00 87.56 388 LEU A O 1
ATOM 3112 N N . LYS A 1 389 ? 13.696 7.786 7.893 1.00 87.25 389 LYS A N 1
ATOM 3113 C CA . LYS A 1 389 ? 13.130 9.004 7.288 1.00 87.25 389 LYS A CA 1
ATOM 3114 C C . LYS A 1 389 ? 14.202 9.849 6.584 1.00 87.25 389 LYS A C 1
ATOM 3116 O O . LYS A 1 389 ? 13.967 10.341 5.484 1.00 87.25 389 LYS A O 1
ATOM 3121 N N . GLY A 1 390 ? 15.398 9.953 7.169 1.00 87.50 390 GLY A N 1
ATOM 3122 C CA . GLY A 1 390 ? 16.563 10.599 6.558 1.00 87.50 390 GLY A CA 1
ATOM 3123 C C . GLY A 1 390 ? 17.065 9.882 5.299 1.00 87.50 390 GLY A C 1
ATOM 3124 O O . GLY A 1 390 ? 17.368 10.538 4.304 1.00 87.50 390 GLY A O 1
ATOM 3125 N N . ILE A 1 391 ? 17.091 8.544 5.305 1.00 88.00 391 ILE A N 1
ATOM 3126 C CA . ILE A 1 391 ? 17.451 7.721 4.136 1.00 88.00 391 ILE A CA 1
ATOM 3127 C C . ILE A 1 391 ? 16.434 7.903 2.999 1.00 88.00 391 ILE A C 1
ATOM 3129 O O . ILE A 1 391 ? 16.837 8.053 1.845 1.00 88.00 391 ILE A O 1
ATOM 3133 N N . LEU A 1 392 ? 15.133 7.927 3.310 1.00 86.19 392 LEU A N 1
ATOM 3134 C CA . LEU A 1 392 ? 14.065 8.142 2.323 1.00 86.19 392 LEU A CA 1
ATOM 3135 C C . LEU A 1 392 ? 14.066 9.559 1.733 1.00 86.19 392 LEU A C 1
ATOM 3137 O O . LEU A 1 392 ? 13.756 9.726 0.559 1.00 86.19 392 LEU A O 1
ATOM 3141 N N . ALA A 1 393 ? 14.446 10.569 2.519 1.00 79.06 393 ALA A N 1
ATOM 3142 C CA . ALA A 1 393 ? 14.528 11.963 2.076 1.00 79.06 393 ALA A CA 1
ATOM 3143 C C . ALA A 1 393 ? 15.800 12.305 1.265 1.00 79.06 393 ALA A C 1
ATOM 3145 O O . ALA A 1 393 ? 15.972 13.458 0.872 1.00 79.06 393 ALA A O 1
ATOM 3146 N N . SER A 1 394 ? 16.695 11.334 1.034 1.00 71.62 394 SER A N 1
ATOM 3147 C CA . SER A 1 394 ? 18.031 11.545 0.444 1.00 71.62 394 SER A CA 1
ATOM 3148 C C . SER A 1 394 ? 18.253 10.853 -0.917 1.00 71.62 394 SER A C 1
ATOM 3150 O O . SER A 1 394 ? 19.408 10.678 -1.311 1.00 71.62 394 SER A O 1
ATOM 3152 N N . GLN A 1 395 ? 17.191 10.429 -1.619 1.00 58.66 395 GLN A N 1
ATOM 3153 C CA . GLN A 1 395 ? 17.250 9.653 -2.879 1.00 58.66 395 GLN A CA 1
ATOM 3154 C C . GLN A 1 395 ? 16.534 10.331 -4.054 1.00 58.66 395 GLN A C 1
ATOM 3156 O O . GLN A 1 395 ? 15.444 10.894 -3.817 1.00 58.66 395 GLN A O 1
#

Secondary structure (DSSP, 8-state):
-HHHHHHHHHHHHHHHHHHHHHHHHHHHHHHHHHHHHHHHHHHHHTTS-GGGS------------------------HHHHHHHHHHHHHHHHHHHHHHHHHHHHHHHHHHHHHHHHHHHHHHHHHHHHHHHHHHHHHHHHHHHHHHHHHHHHHHHHHHHHHHHHHHHHHHHHHHHHHHHHHHHHHHHHHHHHTT-TTTHHHHHHHHHHHHHHHHHHHHHHHHHHHHHHHHHHHHHHHHHHHHHHHHHHHHHHHHHHHHHHHHHHHHHHHHHHHHHHHHHHHHHHHHHTTS--PPPPP---------------------------------------HHHHHHHHHHHHHHHHHHHHH---PPPPP-----------THHHHHHHHHHHHHHTT-

Foldseek 3Di:
DVVVVVVVVVVVVVVVVVVVVVVVVVVVVVVVVVVVVVVVVVVVVVVDDPVPPPPPPDPDDDPPPDDDPPDDDDDPDPVVVVVVVVVVVVVVVVVVVVVVVVVVVVVVVVVVVVVVVVVVVVVVVVVVVVVVVVVVVVVVLVVLVVLVVVLVVVVVVVVVVVVVVVVVVVVVVVVVVVVVVVVVVVVVVVVVVVVPVVCVVVVVVVVVVVVVVVVVVVVVVVVVVVVVVVVVVVVVVVVVVVVVVVVVVVVVVVVVVVVVVVVVVVVVVVVVVVVVVVVVVVVVVVVVVPDDDDDDDDDDDDDDDDDDDDDDDDDDDDDDDDDDDDDDDDDDDDDDDPVVVVVVVVVVVVVVVVCVVVDDPDDPDPPDDDDPDDDPDPCPVVVVSVVSVVVSVPD